Protein AF-A0A1X0NY09-F1 (afdb_monomer)

Radius of gyration: 40.44 Å; Cα contacts (8 Å, |Δi|>4): 211; chains: 1; bounding box: 91×98×127 Å

Foldseek 3Di:
DVVVVVVVVVVVVVVVVVVVVVVVVPCPDALVNQLVVLLVVLVVLLVLLVVLLVLLVVLVVVLVVLVVLLVVLLVQLVVLLVLLLVLLVVLVVVVVCVVVVNDDVVCVPDCNLVVSLVSLVVSLVSNVVSLVSLLVSLVVLLVSLVSLVVSLVSLVVSLVVNVVSLVSSVVSLVVVVVVVDDCPVSVVVSVVSVVSSVVSVVSSVVSNVSSVVSNVSSVVSVVSSVSSVVSSVSSVVSSVVSCVSSVVPPPPPPPPPPDPPDDDDDDDDDDDDDDDDDDDDDDDDDDDDDDDDDDDDDDDDDDDDDDDDDDDDDDDDDDDDDDDDDDDDDDDDDDDDDDDDDPDPDDPPVVVVVVVVVPPDDDDDDDDPPPVVVVVVVVCVVVVVVVVD

Sequence (389 aa):
MFVQLRRVVYLLVLLHCCTSVAYAQSVEESAKDVVLRKEKRLRYIESHINATRNSTFINLFKLRDERKLFSNNTELAKSAAEEADNMCQQIETVIKKKRTGTLNESDLAGNLTAGLLKNATDAVQKVKDAVGKLRRSASTLRELGNSCYEAYDNLSSLIWAHKPALRDYVFAIDDAKEQKVNMTKQWMVAEKSHRKQEKAETLKERAIHAGKQCFQFEREANSQAVSAENKMRKLESLINQFKALFQISSPTTANVPTDDSKGVRGNQTPEKVTKEPVVINAPEATKEPEMTESPEVTEEPKEPEKPEGTKKPEGPEVTTEEPKTTEEPRKARNVRETVTTPSGTVHSKDVLRTIAARLSDSSSSPALVHSPLLLLLVSMCVLGCTAVF

Mean predicted aligned error: 16.49 Å

Structure (mmCIF, N/CA/C/O backbone):
data_AF-A0A1X0NY09-F1
#
_entry.id   AF-A0A1X0NY09-F1
#
loop_
_atom_site.group_PDB
_atom_site.id
_atom_site.type_symbol
_atom_site.label_atom_id
_atom_site.label_alt_id
_atom_site.label_comp_id
_atom_site.label_asym_id
_atom_site.label_entity_id
_atom_site.label_seq_id
_atom_site.pdbx_PDB_ins_code
_atom_site.Cartn_x
_atom_site.Cartn_y
_atom_site.Cartn_z
_atom_site.occupancy
_atom_site.B_iso_or_equiv
_atom_site.auth_seq_id
_atom_site.auth_comp_id
_atom_site.auth_asym_id
_atom_site.auth_atom_id
_atom_site.pdbx_PDB_model_num
ATOM 1 N N . MET A 1 1 ? -5.294 17.274 -77.501 1.00 59.91 1 MET A N 1
ATOM 2 C CA . MET A 1 1 ? -4.344 17.740 -76.460 1.00 59.91 1 MET A CA 1
ATOM 3 C C . MET A 1 1 ? -4.491 17.034 -75.106 1.00 59.91 1 MET A C 1
ATOM 5 O O . MET A 1 1 ? -3.470 16.718 -74.511 1.00 59.91 1 MET A O 1
ATOM 9 N N . PHE A 1 2 ? -5.696 16.705 -74.618 1.00 55.72 2 PHE A N 1
ATOM 10 C CA . PHE A 1 2 ? -5.867 16.082 -73.286 1.00 55.72 2 PHE A CA 1
ATOM 11 C C . PHE A 1 2 ? -5.173 14.717 -73.087 1.00 55.72 2 PHE A C 1
ATOM 13 O O . PHE A 1 2 ? -4.702 14.430 -71.990 1.00 55.72 2 PHE A O 1
ATOM 20 N N . VAL A 1 3 ? -5.046 13.887 -74.131 1.00 69.06 3 VAL A N 1
ATOM 21 C CA . VAL A 1 3 ? -4.343 12.587 -74.043 1.00 69.06 3 VAL A CA 1
ATOM 22 C C . VAL A 1 3 ? -2.824 12.760 -73.895 1.00 69.06 3 VAL A C 1
ATOM 24 O O . VAL A 1 3 ? -2.186 11.989 -73.182 1.00 69.06 3 VAL A O 1
ATOM 27 N N . GLN A 1 4 ? -2.244 13.798 -74.507 1.00 76.12 4 GLN A N 1
ATOM 28 C CA . GLN A 1 4 ? -0.822 14.124 -74.351 1.00 76.12 4 GLN A CA 1
ATOM 29 C C . GLN A 1 4 ? -0.531 14.658 -72.946 1.00 76.12 4 GLN A C 1
ATOM 31 O O . GLN A 1 4 ? 0.436 14.223 -72.329 1.00 76.12 4 GLN A O 1
ATOM 36 N N . LEU A 1 5 ? -1.412 15.506 -72.399 1.00 81.56 5 LEU A N 1
ATOM 37 C CA . LEU A 1 5 ? -1.255 16.019 -71.036 1.00 81.56 5 LEU A CA 1
ATOM 38 C C . LEU A 1 5 ? -1.261 14.890 -69.995 1.00 81.56 5 LEU A C 1
ATOM 40 O O . LEU A 1 5 ? -0.415 14.868 -69.108 1.00 81.56 5 LEU A O 1
ATOM 44 N N . ARG A 1 6 ? -2.160 13.903 -70.137 1.00 83.06 6 ARG A N 1
ATOM 45 C CA . ARG A 1 6 ? -2.217 12.749 -69.223 1.00 83.06 6 ARG A CA 1
ATOM 46 C C . ARG A 1 6 ? -0.919 11.937 -69.232 1.00 83.06 6 ARG A C 1
ATOM 48 O O . ARG A 1 6 ? -0.429 11.583 -68.168 1.00 83.06 6 ARG A O 1
ATOM 55 N N . ARG A 1 7 ? -0.326 11.685 -70.405 1.00 83.38 7 ARG A N 1
ATOM 56 C CA . ARG A 1 7 ? 0.945 10.940 -70.515 1.00 83.38 7 ARG A CA 1
ATOM 57 C C . ARG A 1 7 ? 2.114 11.671 -69.853 1.00 83.38 7 ARG A C 1
ATOM 59 O O . ARG A 1 7 ? 2.910 11.033 -69.176 1.00 83.38 7 ARG A O 1
ATOM 66 N N . VAL A 1 8 ? 2.186 12.994 -70.003 1.00 88.19 8 VAL A N 1
ATOM 67 C CA . VAL A 1 8 ? 3.224 13.810 -69.353 1.00 88.19 8 VAL A CA 1
ATOM 68 C C . VAL A 1 8 ? 3.066 13.787 -67.832 1.00 88.19 8 VAL A C 1
ATOM 70 O O . VAL A 1 8 ? 4.054 13.623 -67.126 1.00 88.19 8 VAL A O 1
ATOM 73 N N . VAL A 1 9 ? 1.833 13.858 -67.318 1.00 88.25 9 VAL A N 1
ATOM 74 C CA . VAL A 1 9 ? 1.574 13.765 -65.871 1.00 88.25 9 VAL A CA 1
ATOM 75 C C . VAL A 1 9 ? 2.015 12.410 -65.308 1.00 88.25 9 VAL A C 1
ATOM 77 O O . VAL A 1 9 ? 2.687 12.382 -64.283 1.00 88.25 9 VAL A O 1
ATOM 80 N N . TYR A 1 10 ? 1.725 11.294 -65.988 1.00 87.38 10 TYR A N 1
ATOM 81 C CA . TYR A 1 10 ? 2.193 9.976 -65.535 1.00 87.38 10 TYR A CA 1
ATOM 82 C C . TYR A 1 10 ? 3.719 9.860 -65.526 1.00 87.38 10 TYR A C 1
ATOM 84 O O . TYR A 1 10 ? 4.277 9.321 -64.575 1.00 87.38 10 TYR A O 1
ATOM 92 N N . LEU A 1 11 ? 4.401 10.401 -66.539 1.00 89.12 11 LEU A N 1
ATOM 93 C CA . LEU A 1 11 ? 5.864 10.410 -66.582 1.00 89.12 11 LEU A CA 1
ATOM 94 C C . LEU A 1 11 ? 6.470 11.268 -65.470 1.00 89.12 11 LEU A C 1
ATOM 96 O O . LEU A 1 11 ? 7.468 10.866 -64.885 1.00 89.12 11 LEU A O 1
ATOM 100 N N . LEU A 1 12 ? 5.860 12.408 -65.137 1.00 89.56 12 LEU A N 1
ATOM 101 C CA . LEU A 1 12 ? 6.314 13.251 -64.029 1.00 89.56 12 LEU A CA 1
ATOM 102 C C . LEU A 1 12 ? 6.114 12.572 -62.670 1.00 89.56 12 LEU A C 1
ATOM 104 O O . LEU A 1 12 ? 7.002 12.647 -61.826 1.00 89.56 12 LEU A O 1
ATOM 108 N N . VAL A 1 13 ? 4.994 11.873 -62.468 1.00 91.38 13 VAL A N 1
ATOM 109 C CA . VAL A 1 13 ? 4.755 11.091 -61.242 1.00 91.38 13 VAL A CA 1
ATOM 110 C C . VAL A 1 13 ? 5.748 9.932 -61.135 1.00 91.38 13 VAL A C 1
ATOM 112 O O . VAL A 1 13 ? 6.317 9.719 -60.066 1.00 91.38 13 VAL A O 1
ATOM 115 N N . LEU A 1 14 ? 6.013 9.225 -62.238 1.00 90.19 14 LEU A N 1
ATOM 116 C CA . LEU A 1 14 ? 6.990 8.137 -62.270 1.00 90.19 14 LEU A CA 1
ATOM 117 C C . LEU A 1 14 ? 8.407 8.655 -61.989 1.00 90.19 14 LEU A C 1
ATOM 119 O O . LEU A 1 14 ? 9.098 8.104 -61.140 1.00 90.19 14 LEU A O 1
ATOM 123 N N . LEU A 1 15 ? 8.811 9.752 -62.640 1.00 90.50 15 LEU A N 1
ATOM 124 C CA . LEU A 1 15 ? 10.104 10.397 -62.416 1.00 90.50 15 LEU A CA 1
ATOM 125 C C . LEU A 1 15 ? 10.237 10.846 -60.958 1.00 90.50 15 LEU A C 1
ATOM 127 O O . LEU A 1 15 ? 11.270 10.603 -60.344 1.00 90.50 15 LEU A O 1
ATOM 131 N N . HIS A 1 16 ? 9.185 11.435 -60.382 1.00 86.44 16 HIS A N 1
ATOM 132 C CA . HIS A 1 16 ? 9.178 11.831 -58.979 1.00 86.44 16 HIS A CA 1
ATOM 133 C C . HIS A 1 16 ? 9.371 10.616 -58.061 1.00 86.44 16 HIS A C 1
ATOM 135 O O . HIS A 1 16 ? 10.299 10.625 -57.257 1.00 86.44 16 HIS A O 1
ATOM 141 N N . CYS A 1 17 ? 8.616 9.528 -58.256 1.00 84.75 17 CYS A N 1
ATOM 142 C CA . CYS A 1 17 ? 8.812 8.275 -57.518 1.00 84.75 17 CYS A CA 1
ATOM 143 C C . CYS A 1 17 ? 10.234 7.711 -57.671 1.00 84.75 17 CYS A C 1
ATOM 145 O O . CYS A 1 17 ? 10.851 7.355 -56.669 1.00 84.75 17 CYS A O 1
ATOM 147 N N . CYS A 1 18 ? 10.787 7.671 -58.887 1.00 83.94 18 CYS A N 1
ATOM 148 C CA . CYS A 1 18 ? 12.151 7.196 -59.130 1.00 83.94 18 CYS A CA 1
ATOM 149 C C . CYS A 1 18 ? 13.192 8.073 -58.424 1.00 83.94 18 CYS A C 1
ATOM 151 O O . CYS A 1 18 ? 14.108 7.546 -57.797 1.00 83.94 18 CYS A O 1
ATOM 153 N N . THR A 1 19 ? 13.033 9.400 -58.463 1.00 80.00 19 THR A N 1
ATOM 154 C CA . THR A 1 19 ? 13.926 10.316 -57.740 1.00 80.00 19 THR A CA 1
ATOM 155 C C . THR A 1 19 ? 13.790 10.171 -56.227 1.00 80.00 19 THR A C 1
ATOM 157 O O . THR A 1 19 ? 14.802 10.206 -55.539 1.00 80.00 19 THR A O 1
ATOM 160 N N . SER A 1 20 ? 12.586 9.928 -55.696 1.00 78.56 20 SER A N 1
ATOM 161 C CA . SER A 1 20 ? 12.378 9.681 -54.265 1.00 78.56 20 SER A CA 1
ATOM 162 C C . SER A 1 20 ? 13.020 8.373 -53.800 1.00 78.56 20 SER A C 1
ATOM 164 O O . SER A 1 20 ? 13.638 8.356 -52.740 1.00 78.56 20 SER A O 1
ATOM 166 N N . VAL A 1 21 ? 12.926 7.296 -54.589 1.00 78.31 21 VAL A N 1
ATOM 167 C CA . VAL A 1 21 ? 13.569 6.006 -54.275 1.00 78.31 21 VAL A CA 1
ATOM 168 C C . VAL A 1 21 ? 15.092 6.120 -54.364 1.00 78.31 21 VAL A C 1
ATOM 170 O O . VAL A 1 21 ? 15.784 5.705 -53.437 1.00 78.31 21 VAL A O 1
ATOM 173 N N . ALA A 1 22 ? 15.621 6.749 -55.418 1.00 75.00 22 ALA A N 1
ATOM 174 C CA . ALA A 1 22 ? 17.060 6.967 -55.567 1.00 75.00 22 ALA A CA 1
ATOM 175 C C . ALA A 1 22 ? 17.627 7.866 -54.453 1.00 75.00 22 ALA A C 1
ATOM 177 O O . ALA A 1 22 ? 18.694 7.587 -53.910 1.00 75.00 22 ALA A O 1
ATOM 178 N N . TYR A 1 23 ? 16.890 8.909 -54.056 1.00 73.75 23 TYR A N 1
ATOM 179 C CA . TYR A 1 23 ? 17.280 9.780 -52.949 1.00 73.75 23 TYR A CA 1
ATOM 180 C C . TYR A 1 23 ? 17.262 9.033 -51.609 1.00 73.75 23 TYR A C 1
ATOM 182 O O . TYR A 1 23 ? 18.212 9.152 -50.836 1.00 73.75 23 TYR A O 1
ATOM 190 N N . ALA A 1 24 ? 16.248 8.193 -51.366 1.00 69.62 24 ALA A N 1
ATOM 191 C CA . ALA A 1 24 ? 16.159 7.364 -50.164 1.00 69.62 24 ALA A CA 1
ATOM 192 C C . ALA A 1 24 ? 17.291 6.325 -50.066 1.00 69.62 24 ALA A C 1
ATOM 194 O O . ALA A 1 24 ? 17.718 5.996 -48.964 1.00 69.62 24 ALA A O 1
ATOM 195 N N . GLN A 1 25 ? 17.804 5.843 -51.201 1.00 68.50 25 GLN A N 1
ATOM 196 C CA . GLN A 1 25 ? 18.912 4.887 -51.252 1.00 68.50 25 GLN A CA 1
ATOM 197 C C . GLN A 1 25 ? 20.295 5.550 -51.102 1.00 68.50 25 GLN A C 1
ATOM 199 O O . GLN A 1 25 ? 21.254 4.884 -50.727 1.00 68.50 25 GLN A O 1
ATOM 204 N N . SER A 1 26 ? 20.401 6.857 -51.367 1.00 62.91 26 SER A N 1
ATOM 205 C CA . SER A 1 26 ? 21.668 7.608 -51.320 1.00 62.91 26 SER A CA 1
ATOM 206 C C . SER A 1 26 ? 22.070 8.115 -49.931 1.00 62.91 26 SER A C 1
ATOM 208 O O . SER A 1 26 ? 23.213 8.527 -49.738 1.00 62.91 26 SER A O 1
ATOM 210 N N . VAL A 1 27 ? 21.159 8.079 -48.954 1.00 76.81 27 VAL A N 1
ATOM 211 C CA . VAL A 1 27 ? 21.470 8.440 -47.566 1.00 76.81 27 VAL A CA 1
ATOM 212 C C . VAL A 1 27 ? 21.799 7.159 -46.811 1.00 76.81 27 VAL A C 1
ATOM 214 O O . VAL A 1 27 ? 21.000 6.657 -46.021 1.00 76.81 27 VAL A O 1
ATOM 217 N N . GLU A 1 28 ? 22.970 6.595 -47.101 1.00 82.94 28 GLU A N 1
ATOM 218 C CA . GLU A 1 28 ? 23.531 5.526 -46.282 1.00 82.94 28 GLU A CA 1
ATOM 219 C C . GLU A 1 28 ? 23.819 6.121 -44.900 1.00 82.94 28 GLU A C 1
ATOM 221 O O . GLU A 1 28 ? 24.727 6.934 -44.712 1.00 82.94 28 GLU A O 1
ATOM 226 N N . GLU A 1 29 ? 22.945 5.816 -43.943 1.00 89.69 29 GLU A N 1
ATOM 227 C CA . GLU A 1 29 ? 23.088 6.306 -42.582 1.00 89.69 29 GLU A CA 1
ATOM 228 C C . GLU A 1 29 ? 24.382 5.739 -41.998 1.00 89.69 29 GLU A C 1
ATOM 230 O O . GLU A 1 29 ? 24.575 4.522 -41.959 1.00 89.69 29 GLU A O 1
ATOM 235 N N . SER A 1 30 ? 25.283 6.613 -41.543 1.00 92.88 30 SER A N 1
ATOM 236 C CA . SER A 1 30 ? 26.546 6.145 -40.982 1.00 92.88 30 SER A CA 1
ATOM 237 C C . SER A 1 30 ? 26.275 5.273 -39.751 1.00 92.88 30 SER A C 1
ATOM 239 O O . SER A 1 30 ? 25.358 5.549 -38.971 1.00 92.88 30 SER A O 1
ATOM 241 N N . ALA A 1 31 ? 27.094 4.245 -39.505 1.00 92.94 31 ALA A N 1
ATOM 242 C CA . ALA A 1 31 ? 26.929 3.398 -38.316 1.00 92.94 31 ALA A CA 1
ATOM 243 C C . ALA A 1 31 ? 26.921 4.217 -37.010 1.00 92.94 31 ALA A C 1
ATOM 245 O O . ALA A 1 31 ? 26.235 3.881 -36.044 1.00 92.94 31 ALA A O 1
ATOM 246 N N . LYS A 1 32 ? 27.625 5.355 -36.999 1.00 94.50 32 LYS A N 1
ATOM 247 C CA . LYS A 1 32 ? 27.612 6.309 -35.890 1.00 94.50 32 LYS A CA 1
ATOM 248 C C . LYS A 1 32 ? 26.236 6.949 -35.682 1.00 94.50 32 LYS A C 1
ATOM 250 O O . LYS A 1 32 ? 25.807 7.074 -34.535 1.00 94.50 32 LYS A O 1
ATOM 255 N N . ASP A 1 33 ? 25.544 7.328 -36.751 1.00 94.00 33 ASP A N 1
ATOM 256 C CA . ASP A 1 33 ? 24.206 7.924 -36.676 1.00 94.00 33 ASP A CA 1
ATOM 257 C C . ASP A 1 33 ? 23.171 6.906 -36.182 1.00 94.00 33 ASP A C 1
ATOM 259 O O . ASP A 1 33 ? 22.366 7.221 -35.297 1.00 94.00 33 ASP A O 1
ATOM 263 N N . VAL A 1 34 ? 23.272 5.651 -36.639 1.00 95.38 34 VAL A N 1
ATOM 264 C CA . VAL A 1 34 ? 22.440 4.542 -36.142 1.00 95.38 34 VAL A CA 1
ATOM 265 C C . VAL A 1 34 ? 22.630 4.356 -34.633 1.00 95.38 34 VAL A C 1
ATOM 267 O O . VAL A 1 34 ? 21.646 4.313 -33.884 1.00 95.38 34 VAL A O 1
ATOM 270 N N . VAL A 1 35 ? 23.881 4.304 -34.161 1.00 96.12 35 VAL A N 1
ATOM 271 C CA . VAL A 1 35 ? 24.204 4.177 -32.730 1.00 96.12 35 VAL A CA 1
ATOM 272 C C . VAL A 1 35 ? 23.634 5.348 -31.927 1.00 96.12 35 VAL A C 1
ATOM 274 O O . VAL A 1 35 ? 22.968 5.119 -30.917 1.00 96.12 35 VAL A O 1
ATOM 277 N N . LEU A 1 36 ? 23.804 6.592 -32.391 1.00 96.38 36 LEU A N 1
ATOM 278 C CA . LEU A 1 36 ? 23.270 7.787 -31.720 1.00 96.38 36 LEU A CA 1
ATOM 279 C C . LEU A 1 36 ? 21.737 7.779 -31.643 1.00 96.38 36 LEU A C 1
ATOM 281 O O . LEU A 1 36 ? 21.151 8.136 -30.615 1.00 96.38 36 LEU A O 1
ATOM 285 N N . ARG A 1 37 ? 21.063 7.336 -32.707 1.00 96.81 37 ARG A N 1
ATOM 286 C CA . ARG A 1 37 ? 19.601 7.201 -32.739 1.00 96.81 37 ARG A CA 1
ATOM 287 C C . ARG A 1 37 ? 19.112 6.184 -31.708 1.00 96.81 37 ARG A C 1
ATOM 289 O O . ARG A 1 37 ? 18.155 6.457 -30.975 1.00 96.81 37 ARG A O 1
ATOM 296 N N . LYS A 1 38 ? 19.770 5.023 -31.622 1.00 97.81 38 LYS A N 1
ATOM 297 C CA . LYS A 1 38 ? 19.456 3.982 -30.629 1.00 97.81 38 LYS A CA 1
ATOM 298 C C . LYS A 1 38 ? 19.767 4.453 -29.205 1.00 97.81 38 LYS A C 1
ATOM 300 O O . LYS A 1 38 ? 18.941 4.250 -28.315 1.00 97.81 38 LYS A O 1
ATOM 305 N N . GLU A 1 39 ? 20.871 5.172 -29.005 1.00 97.62 39 GLU A N 1
ATOM 306 C CA . GLU A 1 39 ? 21.232 5.781 -27.721 1.00 97.62 39 GLU A CA 1
ATOM 307 C C . GLU A 1 39 ? 20.148 6.750 -27.231 1.00 97.62 39 GLU A C 1
ATOM 309 O O . GLU A 1 39 ? 19.734 6.700 -26.072 1.00 97.62 39 GLU A O 1
ATOM 314 N N . LYS A 1 40 ? 19.633 7.611 -28.119 1.00 98.06 40 LYS A N 1
ATOM 315 C CA . LYS A 1 40 ? 18.562 8.562 -27.789 1.00 98.06 40 LYS A CA 1
ATOM 316 C C . LYS A 1 40 ? 17.291 7.847 -27.327 1.00 98.06 40 LYS A C 1
ATOM 318 O O . LYS A 1 40 ? 16.684 8.259 -26.338 1.00 98.06 40 LYS A O 1
ATOM 323 N N . ARG A 1 41 ? 16.906 6.759 -28.005 1.00 98.00 41 ARG A N 1
ATOM 324 C CA . ARG A 1 41 ? 15.762 5.921 -27.605 1.00 98.00 41 ARG A CA 1
ATOM 325 C C . ARG A 1 41 ? 15.990 5.274 -26.237 1.00 98.00 41 ARG A C 1
ATOM 327 O O . ARG A 1 41 ? 15.082 5.288 -25.410 1.00 98.00 41 ARG A O 1
ATOM 334 N N . LEU A 1 42 ? 17.189 4.748 -25.986 1.00 98.19 42 LEU A N 1
ATOM 335 C CA . LEU A 1 42 ? 17.553 4.158 -24.698 1.00 98.19 42 LEU A CA 1
ATOM 336 C C . LEU A 1 42 ? 17.473 5.196 -23.569 1.00 98.19 42 LEU A C 1
ATOM 338 O O . LEU A 1 42 ? 16.781 4.974 -22.579 1.00 98.19 42 LEU A O 1
ATOM 342 N N . ARG A 1 43 ? 18.089 6.372 -23.755 1.00 98.25 43 ARG A N 1
ATOM 343 C CA . ARG A 1 43 ? 18.057 7.484 -22.787 1.00 98.25 43 ARG A CA 1
ATOM 344 C C . ARG A 1 43 ? 16.636 7.961 -22.479 1.00 98.25 43 ARG A C 1
ATOM 346 O O . ARG A 1 43 ? 16.354 8.306 -21.334 1.00 98.25 43 ARG A O 1
ATOM 353 N N . TYR A 1 44 ? 15.746 7.962 -23.472 1.00 98.25 44 TYR A N 1
ATOM 354 C CA . TYR A 1 44 ? 14.332 8.282 -23.270 1.00 98.25 44 TYR A CA 1
ATOM 355 C C . TYR A 1 44 ? 13.642 7.278 -22.335 1.00 98.25 44 TYR A C 1
ATOM 357 O O . TYR A 1 44 ? 12.950 7.679 -21.408 1.00 98.25 44 TYR A O 1
ATOM 365 N N . ILE A 1 45 ? 13.862 5.973 -22.517 1.00 98.19 45 ILE A N 1
ATOM 366 C CA . ILE A 1 45 ? 13.294 4.953 -21.618 1.00 98.19 45 ILE A CA 1
ATOM 367 C C . ILE A 1 45 ? 13.912 5.071 -20.216 1.00 98.19 45 ILE A C 1
ATOM 369 O O . ILE A 1 45 ? 13.210 4.984 -19.210 1.00 98.19 45 ILE A O 1
ATOM 373 N N . GLU A 1 46 ? 15.222 5.316 -20.131 1.00 98.31 46 GLU A N 1
ATOM 374 C CA . GLU A 1 46 ? 15.912 5.489 -18.853 1.00 98.31 46 GLU A CA 1
ATOM 375 C C . GLU A 1 46 ? 15.412 6.691 -18.045 1.00 98.31 46 GLU A C 1
ATOM 377 O O . GLU A 1 46 ? 15.386 6.617 -16.815 1.00 98.31 46 GLU A O 1
ATOM 382 N N . SER A 1 47 ? 15.041 7.801 -18.694 1.00 98.31 47 SER A N 1
ATOM 383 C CA . SER A 1 47 ? 14.516 8.969 -17.978 1.00 98.31 47 SER A CA 1
ATOM 384 C C . SER A 1 47 ? 13.197 8.634 -17.281 1.00 98.31 47 SER A C 1
ATOM 386 O O . SER A 1 47 ? 13.046 8.940 -16.096 1.00 98.31 47 SER A O 1
ATOM 388 N N . HIS A 1 48 ? 12.307 7.904 -17.961 1.00 98.25 48 HIS A N 1
ATOM 389 C CA . HIS A 1 48 ? 11.065 7.392 -17.380 1.00 98.25 48 HIS A CA 1
ATOM 390 C C . HIS A 1 48 ? 11.329 6.402 -16.249 1.00 98.25 48 HIS A C 1
ATOM 392 O O . HIS A 1 48 ? 10.749 6.545 -15.177 1.00 98.25 48 HIS A O 1
ATOM 398 N N . ILE A 1 49 ? 12.275 5.469 -16.422 1.00 98.25 49 ILE A N 1
ATOM 399 C CA . ILE A 1 49 ? 12.685 4.559 -15.339 1.00 98.25 49 ILE A CA 1
ATOM 400 C C . ILE A 1 49 ? 13.126 5.354 -14.108 1.00 98.25 49 ILE A C 1
ATOM 402 O O . ILE A 1 49 ? 12.704 5.041 -12.998 1.00 98.25 49 ILE A O 1
ATOM 406 N N . ASN A 1 50 ? 13.953 6.388 -14.268 1.00 98.25 50 ASN A N 1
ATOM 407 C CA . ASN A 1 50 ? 14.426 7.185 -13.134 1.00 98.25 50 ASN A CA 1
ATOM 408 C C . ASN A 1 50 ? 13.287 7.954 -12.448 1.00 98.25 50 ASN A C 1
ATOM 410 O O . ASN A 1 50 ? 13.227 7.968 -11.218 1.00 98.25 50 ASN A O 1
ATOM 414 N N . ALA A 1 51 ? 12.365 8.536 -13.219 1.00 98.19 51 ALA A N 1
ATOM 415 C CA . ALA A 1 51 ? 11.192 9.217 -12.677 1.00 98.19 51 ALA A CA 1
ATOM 416 C C . ALA A 1 51 ? 10.307 8.253 -11.865 1.00 98.19 51 ALA 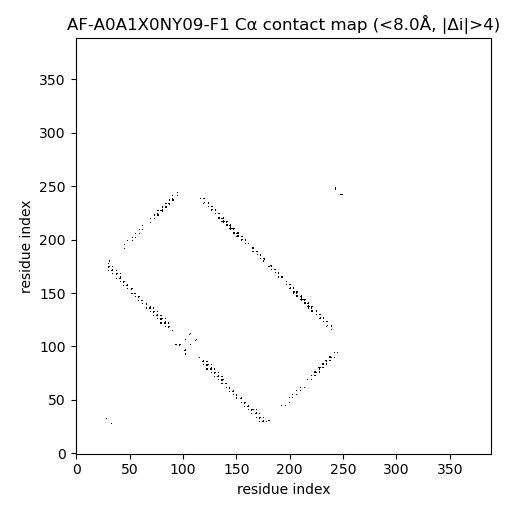A C 1
ATOM 418 O O . ALA A 1 51 ? 10.014 8.512 -10.693 1.00 98.19 51 ALA A O 1
ATOM 419 N N . THR A 1 52 ? 9.967 7.090 -12.433 1.00 98.25 52 THR A N 1
ATOM 420 C CA . THR A 1 52 ? 9.177 6.063 -11.741 1.00 98.25 52 THR A CA 1
ATOM 421 C C . THR A 1 52 ? 9.903 5.554 -10.496 1.00 98.25 52 THR A C 1
ATOM 423 O O . THR A 1 52 ? 9.288 5.433 -9.435 1.00 98.25 52 THR A O 1
ATOM 426 N N . ARG A 1 53 ? 11.222 5.336 -10.557 1.00 98.19 53 ARG A N 1
ATOM 427 C CA . ARG A 1 53 ? 12.018 4.922 -9.390 1.00 98.19 53 ARG A CA 1
ATOM 428 C C . ARG A 1 53 ? 11.955 5.928 -8.248 1.00 98.19 53 ARG A C 1
ATOM 430 O O . ARG A 1 53 ? 11.751 5.515 -7.110 1.00 98.19 53 ARG A O 1
ATOM 437 N N . ASN A 1 54 ? 12.101 7.220 -8.534 1.00 97.94 54 ASN A N 1
ATOM 438 C CA . ASN A 1 54 ? 12.028 8.262 -7.509 1.00 97.94 54 ASN A CA 1
ATOM 439 C C . ASN A 1 54 ? 10.653 8.278 -6.832 1.00 97.94 54 ASN A C 1
ATOM 441 O O . ASN A 1 54 ? 10.579 8.254 -5.604 1.00 97.94 54 ASN A O 1
ATOM 445 N N . SER A 1 55 ? 9.569 8.213 -7.614 1.00 97.75 55 SER A N 1
ATOM 446 C CA . SER A 1 55 ? 8.210 8.109 -7.057 1.00 97.75 55 SER A CA 1
ATOM 447 C C . SER A 1 55 ? 8.029 6.853 -6.189 1.00 97.75 55 SER A C 1
ATOM 449 O O . SER A 1 55 ? 7.454 6.912 -5.102 1.00 97.75 55 SER A O 1
ATOM 451 N N . THR A 1 56 ? 8.622 5.728 -6.604 1.00 98.31 56 THR A N 1
ATOM 452 C CA . THR A 1 56 ? 8.568 4.462 -5.864 1.00 98.31 56 THR A CA 1
ATOM 453 C C . THR A 1 56 ? 9.297 4.570 -4.525 1.00 98.31 56 THR A C 1
ATOM 455 O O . THR A 1 56 ? 8.781 4.113 -3.508 1.00 98.31 56 THR A O 1
ATOM 458 N N . PHE A 1 57 ? 10.472 5.206 -4.484 1.00 98.25 57 PHE A N 1
ATOM 459 C CA . PHE A 1 57 ? 11.196 5.436 -3.230 1.00 98.25 57 PHE A CA 1
ATOM 460 C C . PHE A 1 57 ? 10.397 6.290 -2.244 1.00 98.25 57 PHE A C 1
ATOM 462 O O . PHE A 1 57 ? 10.366 5.963 -1.058 1.00 98.25 57 PHE A O 1
ATOM 469 N N . ILE A 1 58 ? 9.714 7.330 -2.729 1.00 98.12 58 ILE A N 1
ATOM 470 C CA . ILE A 1 58 ? 8.835 8.165 -1.899 1.00 98.12 58 ILE A CA 1
ATOM 471 C C . ILE A 1 58 ? 7.721 7.311 -1.280 1.00 98.12 58 ILE A C 1
ATOM 473 O O . ILE A 1 58 ? 7.490 7.389 -0.075 1.00 98.12 58 ILE A O 1
ATOM 477 N N . ASN A 1 59 ? 7.073 6.448 -2.068 1.00 97.81 59 ASN A N 1
ATOM 478 C CA . ASN A 1 59 ? 6.014 5.563 -1.573 1.00 97.81 59 ASN A CA 1
ATOM 479 C C . ASN A 1 59 ? 6.531 4.559 -0.531 1.00 97.81 59 ASN A C 1
ATOM 481 O O . ASN A 1 59 ? 5.897 4.360 0.505 1.00 97.81 59 ASN A O 1
ATOM 485 N N . LEU A 1 60 ? 7.710 3.970 -0.760 1.00 98.06 60 LEU A N 1
ATOM 486 C CA . LEU A 1 60 ? 8.341 3.051 0.193 1.00 98.06 60 LEU A CA 1
ATOM 487 C C . LEU A 1 60 ? 8.722 3.743 1.509 1.00 98.06 60 LEU A C 1
ATOM 489 O O . LEU A 1 60 ? 8.596 3.142 2.576 1.00 98.06 60 LEU A O 1
ATOM 493 N N . PHE A 1 61 ? 9.177 4.996 1.447 1.00 98.00 61 PHE A N 1
ATOM 494 C CA . PHE A 1 61 ? 9.473 5.782 2.642 1.00 98.00 61 PHE A CA 1
ATOM 495 C C . PHE A 1 61 ? 8.194 6.091 3.429 1.00 98.00 61 PHE A C 1
ATOM 497 O O . PHE A 1 61 ? 8.127 5.781 4.616 1.00 98.00 61 PHE A O 1
ATOM 504 N N . LYS A 1 62 ? 7.143 6.577 2.753 1.00 98.06 62 LYS A N 1
ATOM 505 C CA . LYS A 1 62 ? 5.826 6.823 3.367 1.00 98.06 62 LYS A CA 1
ATOM 506 C C . LYS A 1 62 ? 5.263 5.574 4.047 1.00 98.06 62 LYS A C 1
ATOM 508 O O . LYS A 1 62 ? 4.781 5.654 5.172 1.00 98.06 62 LYS A O 1
ATOM 513 N N . LEU A 1 63 ? 5.388 4.403 3.416 1.00 97.88 63 LEU A N 1
ATOM 514 C CA . LEU A 1 63 ? 4.966 3.133 4.013 1.00 97.88 63 LEU A CA 1
ATOM 515 C C . LEU A 1 63 ? 5.688 2.834 5.335 1.00 97.88 63 LEU A C 1
AT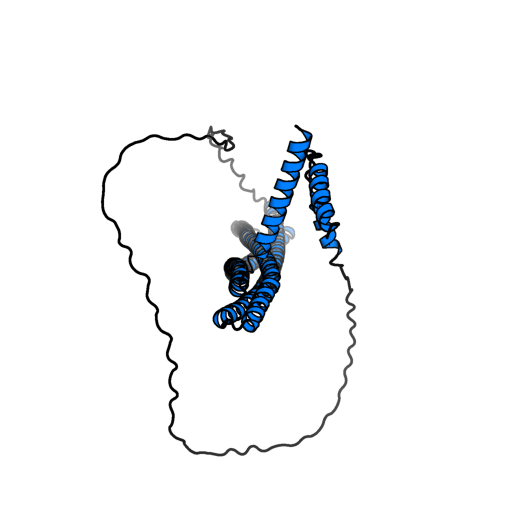OM 517 O O . LEU A 1 63 ? 5.086 2.296 6.264 1.00 97.88 63 LEU A O 1
ATOM 521 N N . ARG A 1 64 ? 6.980 3.159 5.443 1.00 98.00 64 ARG A N 1
ATOM 522 C CA . ARG A 1 64 ? 7.742 2.926 6.677 1.00 98.00 64 ARG A CA 1
ATOM 523 C C . ARG A 1 64 ? 7.187 3.741 7.845 1.00 98.00 64 ARG A C 1
ATOM 525 O O . ARG A 1 64 ? 7.126 3.216 8.958 1.00 98.00 64 ARG A O 1
ATOM 532 N N . ASP A 1 65 ? 6.797 4.983 7.593 1.00 97.81 65 ASP A N 1
ATOM 533 C CA . ASP A 1 65 ? 6.235 5.865 8.615 1.00 97.81 65 ASP A CA 1
ATOM 534 C C . ASP A 1 65 ? 4.802 5.458 8.969 1.00 97.81 65 ASP A C 1
ATOM 536 O O . ASP A 1 65 ? 4.484 5.283 10.149 1.00 97.81 65 ASP A O 1
ATOM 540 N N . GLU A 1 66 ? 3.976 5.163 7.963 1.00 97.75 66 GLU A N 1
ATOM 541 C CA . GLU A 1 66 ? 2.608 4.677 8.170 1.00 97.75 66 GLU A CA 1
ATOM 542 C C . GLU A 1 66 ? 2.562 3.341 8.912 1.00 97.75 66 GLU A C 1
ATOM 544 O O . GLU A 1 66 ? 1.683 3.130 9.744 1.00 97.75 66 GLU A O 1
ATOM 549 N N . ARG A 1 67 ? 3.542 2.450 8.712 1.00 97.88 67 ARG A N 1
ATOM 550 C CA . ARG A 1 67 ? 3.651 1.210 9.498 1.00 97.88 67 ARG A CA 1
ATOM 551 C C . ARG A 1 67 ? 3.763 1.495 10.999 1.00 97.88 67 ARG A C 1
ATOM 553 O O . ARG A 1 67 ? 3.146 0.790 11.796 1.00 97.88 67 ARG A O 1
ATOM 560 N N . LYS A 1 68 ? 4.553 2.497 11.399 1.00 97.94 68 LYS A N 1
ATOM 561 C CA . LYS A 1 68 ? 4.698 2.863 12.819 1.00 97.94 68 LYS A CA 1
ATOM 562 C C . LYS A 1 68 ? 3.385 3.419 13.365 1.00 97.94 68 LYS A C 1
ATOM 564 O O . LYS A 1 68 ? 2.953 3.017 14.443 1.00 97.94 68 LYS A O 1
ATOM 569 N N . LEU A 1 69 ? 2.732 4.297 12.600 1.00 97.12 69 LEU A N 1
ATOM 570 C CA . LEU A 1 69 ? 1.445 4.878 12.978 1.00 97.12 69 LEU A CA 1
ATOM 571 C C . LEU A 1 69 ? 0.355 3.803 13.112 1.00 97.12 69 LEU A C 1
ATOM 573 O O . LEU A 1 69 ? -0.382 3.792 14.097 1.00 97.12 69 LEU A O 1
ATOM 577 N N . PHE A 1 70 ? 0.300 2.863 12.167 1.00 98.06 70 PHE A N 1
ATOM 578 C CA . PHE A 1 70 ? -0.597 1.711 12.194 1.00 98.06 70 PHE A CA 1
ATOM 579 C C . PHE A 1 70 ? -0.393 0.848 13.444 1.00 98.06 70 PHE A C 1
ATOM 581 O O . PHE A 1 70 ? -1.372 0.514 14.112 1.00 98.06 70 PHE A O 1
ATOM 588 N N . SER A 1 71 ? 0.858 0.531 13.797 1.00 98.25 71 SER A N 1
ATOM 589 C CA . SER A 1 71 ? 1.168 -0.242 15.007 1.00 98.25 71 SER A CA 1
ATOM 590 C C . SER A 1 71 ? 0.634 0.456 16.261 1.00 98.25 71 SER A C 1
ATOM 592 O O . SER A 1 71 ? -0.064 -0.161 17.062 1.00 98.25 71 SER A O 1
ATOM 594 N N . ASN A 1 72 ? 0.885 1.760 16.398 1.00 98.31 72 ASN A N 1
ATOM 595 C CA . ASN A 1 72 ? 0.419 2.542 17.545 1.00 98.31 72 ASN A CA 1
ATOM 596 C C . ASN A 1 72 ? -1.114 2.610 17.615 1.00 98.31 72 ASN A C 1
ATOM 598 O O . ASN A 1 72 ? -1.698 2.430 18.681 1.00 98.31 72 ASN A O 1
ATOM 602 N N . ASN A 1 73 ? -1.777 2.844 16.479 1.00 98.44 73 ASN A N 1
ATOM 603 C CA . ASN A 1 73 ? -3.238 2.909 16.413 1.00 98.44 73 ASN A CA 1
ATOM 604 C C . ASN A 1 73 ? -3.893 1.549 16.691 1.00 98.44 73 ASN A C 1
ATOM 606 O O . ASN A 1 73 ? -4.978 1.501 17.267 1.00 98.44 73 ASN A O 1
ATOM 610 N N . THR A 1 74 ? -3.233 0.454 16.312 1.00 98.50 74 THR A N 1
ATOM 611 C CA . THR A 1 74 ? -3.691 -0.908 16.604 1.00 98.50 74 THR A CA 1
ATOM 612 C C . THR A 1 74 ? -3.635 -1.195 18.101 1.00 98.50 74 THR A C 1
ATOM 614 O O . THR A 1 74 ? -4.629 -1.647 18.665 1.00 98.50 74 THR A O 1
ATOM 617 N N . GLU A 1 75 ? -2.522 -0.876 18.764 1.00 98.44 75 GLU A N 1
ATOM 618 C CA . GLU A 1 75 ? -2.394 -1.045 20.218 1.00 98.44 75 GLU A CA 1
ATOM 619 C C . GLU A 1 75 ? -3.363 -0.139 20.991 1.00 98.44 75 GLU A C 1
ATOM 621 O O . GLU A 1 75 ? -4.014 -0.589 21.934 1.00 98.44 75 GLU A O 1
ATOM 626 N N . LEU A 1 76 ? -3.563 1.104 20.535 1.00 98.38 76 LEU A N 1
ATOM 627 C CA . LEU A 1 76 ? -4.570 2.005 21.102 1.00 98.38 76 LEU A CA 1
ATOM 628 C C . LEU A 1 76 ? -5.984 1.408 21.008 1.00 98.38 76 LEU A C 1
ATOM 630 O O . LEU A 1 76 ? -6.739 1.454 21.978 1.00 98.38 76 LEU A O 1
ATOM 634 N N . ALA A 1 77 ? -6.349 0.844 19.852 1.00 98.31 77 ALA A N 1
ATOM 635 C CA . ALA A 1 77 ? -7.657 0.225 19.652 1.00 98.31 77 ALA A CA 1
ATOM 636 C C . ALA A 1 77 ? -7.840 -1.033 20.510 1.00 98.31 77 ALA A C 1
ATOM 638 O O . ALA A 1 77 ? -8.909 -1.202 21.094 1.00 98.31 77 ALA A O 1
ATOM 639 N N . LYS A 1 78 ? -6.810 -1.882 20.636 1.00 98.44 78 LYS A N 1
ATOM 640 C CA . LYS A 1 78 ? -6.838 -3.059 21.521 1.00 98.44 78 LYS A CA 1
ATOM 641 C C . LYS A 1 78 ? -7.025 -2.658 22.982 1.00 98.44 78 LYS A C 1
ATOM 643 O O . LYS A 1 78 ? -7.946 -3.154 23.622 1.00 98.44 78 LYS A O 1
ATOM 648 N N . SER A 1 79 ? -6.221 -1.714 23.472 1.00 98.44 79 SER A N 1
ATOM 649 C CA . SER A 1 79 ? -6.296 -1.231 24.855 1.00 98.44 79 SER A CA 1
ATOM 650 C C . SER A 1 79 ? -7.660 -0.607 25.172 1.00 98.44 79 SER A C 1
ATOM 652 O O . SER A 1 79 ? -8.279 -0.960 26.174 1.00 98.44 79 SER A O 1
ATOM 654 N N . ALA A 1 80 ? -8.195 0.238 24.282 1.00 98.31 80 ALA A N 1
ATOM 655 C CA . ALA A 1 80 ? -9.536 0.802 24.454 1.00 98.31 80 ALA A CA 1
ATOM 656 C C . ALA A 1 80 ? -10.621 -0.291 24.452 1.00 98.31 80 ALA A C 1
ATOM 658 O O . ALA A 1 80 ? -11.574 -0.239 25.229 1.00 98.31 80 ALA A O 1
ATOM 659 N N . ALA A 1 81 ? -10.477 -1.302 23.593 1.00 98.50 81 ALA A N 1
ATOM 660 C CA . ALA A 1 81 ? -11.407 -2.419 23.516 1.00 98.50 81 ALA A CA 1
ATOM 661 C C . ALA A 1 81 ? -11.364 -3.304 24.779 1.00 98.50 81 ALA A C 1
ATOM 663 O O . ALA A 1 81 ? -12.399 -3.802 25.213 1.00 98.50 81 ALA A O 1
ATOM 664 N N . GLU A 1 82 ? -10.193 -3.505 25.383 1.00 98.50 82 GLU A N 1
ATOM 665 C CA . GLU A 1 82 ? -10.035 -4.176 26.682 1.00 98.50 82 GLU A CA 1
ATOM 666 C C . GLU A 1 82 ? -10.638 -3.361 27.829 1.00 98.50 82 GLU A C 1
ATOM 668 O O . GLU A 1 82 ? -11.363 -3.919 28.651 1.00 98.50 82 GLU A O 1
ATOM 673 N N . GLU A 1 83 ? -10.428 -2.041 27.851 1.00 98.31 83 GLU A N 1
ATOM 674 C CA . GLU A 1 83 ? -11.076 -1.143 28.816 1.00 98.31 83 GLU A CA 1
ATOM 675 C C . GLU A 1 83 ? -12.608 -1.245 28.723 1.00 98.31 83 GLU A C 1
ATOM 677 O O . GLU A 1 83 ? -13.286 -1.385 29.742 1.00 98.31 83 GLU A O 1
ATOM 682 N N . ALA A 1 84 ? -13.158 -1.269 27.505 1.00 98.25 84 ALA A N 1
ATOM 683 C CA . ALA A 1 84 ? -14.592 -1.444 27.294 1.00 98.25 84 ALA A CA 1
ATOM 684 C C . ALA A 1 84 ? -15.112 -2.812 27.777 1.00 98.25 84 ALA A C 1
ATOM 686 O O . ALA A 1 84 ? -16.201 -2.883 28.350 1.00 98.25 84 ALA A O 1
ATOM 687 N N . ASP A 1 85 ? -14.347 -3.894 27.592 1.00 98.50 85 ASP A N 1
ATOM 688 C CA . ASP A 1 85 ? -14.723 -5.223 28.096 1.00 98.50 85 ASP A CA 1
ATOM 689 C C . ASP A 1 85 ? -14.696 -5.283 29.629 1.00 98.50 85 ASP A C 1
ATOM 691 O O . ASP A 1 85 ? -15.644 -5.767 30.250 1.00 98.50 85 ASP A O 1
ATOM 695 N N . ASN A 1 86 ? -13.673 -4.696 30.254 1.00 98.25 86 ASN A N 1
ATOM 696 C CA . ASN A 1 86 ? -13.589 -4.576 31.709 1.00 98.25 86 ASN A CA 1
ATOM 697 C C . ASN A 1 86 ? -14.790 -3.800 32.272 1.00 98.25 86 ASN A C 1
ATOM 699 O O . ASN A 1 86 ? -15.402 -4.219 33.258 1.00 98.25 86 ASN A O 1
ATOM 703 N N . MET A 1 87 ? -15.189 -2.707 31.613 1.00 98.25 87 MET A N 1
ATOM 704 C CA . MET A 1 87 ? -16.388 -1.954 31.990 1.00 98.25 87 MET A CA 1
ATOM 705 C C . MET A 1 87 ? -17.677 -2.765 31.805 1.00 98.25 87 MET A C 1
ATOM 707 O O . MET A 1 87 ? -18.571 -2.672 32.650 1.00 98.25 87 MET A O 1
ATOM 711 N N . CYS A 1 88 ? -17.770 -3.611 30.769 1.00 98.12 88 CYS A N 1
ATOM 712 C CA . CYS A 1 88 ? -18.893 -4.542 30.617 1.00 98.12 88 CYS A CA 1
ATOM 713 C C . CYS A 1 88 ? -19.008 -5.464 31.838 1.00 98.12 88 CYS A C 1
ATOM 715 O O . CYS A 1 88 ? -20.090 -5.592 32.409 1.00 98.12 88 CYS A O 1
ATOM 717 N N . GLN A 1 89 ? -17.897 -6.065 32.274 1.00 98.12 89 GLN A N 1
ATOM 718 C CA . GLN A 1 89 ? -17.874 -6.990 33.414 1.00 98.12 89 GLN A CA 1
ATOM 719 C C . GLN A 1 89 ? -18.277 -6.303 34.731 1.00 98.12 89 GLN A C 1
ATOM 721 O O . GLN A 1 89 ? -19.033 -6.871 35.531 1.00 98.12 89 GLN A O 1
ATOM 726 N N . GLN A 1 90 ? -17.828 -5.062 34.949 1.00 96.94 90 GLN A N 1
ATOM 727 C CA . GLN A 1 90 ? -18.216 -4.273 36.121 1.00 96.94 90 GLN A CA 1
ATOM 728 C C . GLN A 1 90 ? -19.722 -3.970 36.126 1.00 96.94 90 GLN A C 1
ATOM 730 O O . GLN A 1 90 ? -20.395 -4.224 37.129 1.00 96.94 90 GLN A O 1
ATOM 735 N N . ILE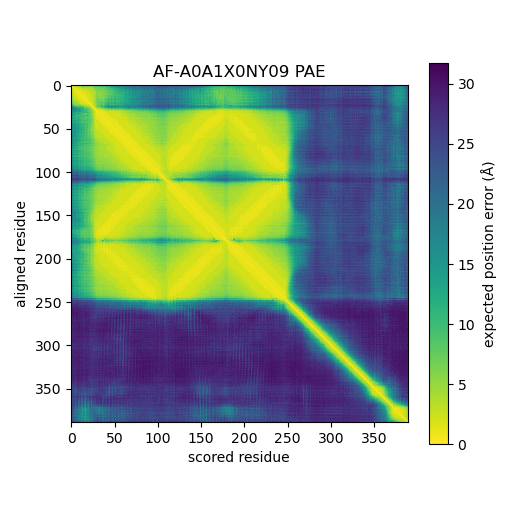 A 1 91 ? -20.278 -3.502 35.001 1.00 97.19 91 ILE A N 1
ATOM 736 C CA . ILE A 1 91 ? -21.717 -3.217 34.879 1.00 97.19 91 ILE A CA 1
ATOM 737 C C . ILE A 1 91 ? -22.550 -4.493 35.051 1.00 97.19 91 ILE A C 1
ATOM 739 O O . ILE A 1 91 ? -23.519 -4.491 35.812 1.00 97.19 91 ILE A O 1
ATOM 743 N N . GLU A 1 92 ? -22.169 -5.597 34.403 1.00 97.81 92 GLU A N 1
ATOM 744 C CA . GLU A 1 92 ? -22.857 -6.887 34.539 1.00 97.81 92 GLU A CA 1
ATOM 745 C C . GLU A 1 92 ? -22.898 -7.357 36.001 1.00 97.81 92 GLU A C 1
ATOM 747 O O . GLU A 1 92 ? -23.928 -7.852 36.465 1.00 97.81 92 GLU A O 1
ATOM 752 N N . THR A 1 93 ? -21.807 -7.169 36.749 1.00 96.75 93 THR A N 1
ATOM 753 C CA . THR A 1 93 ? -21.733 -7.518 38.175 1.00 96.75 93 THR A CA 1
ATOM 754 C C . THR A 1 93 ? -22.718 -6.698 39.007 1.00 96.75 93 THR A C 1
ATOM 756 O O . THR A 1 93 ? -23.442 -7.259 39.833 1.00 96.75 93 THR A O 1
ATOM 759 N N . VAL A 1 94 ? -22.802 -5.385 38.770 1.00 95.94 94 VAL A N 1
ATOM 760 C CA . VAL A 1 94 ? -23.750 -4.511 39.480 1.00 95.94 94 VAL A CA 1
ATOM 761 C C . VAL A 1 94 ? -25.199 -4.854 39.117 1.00 95.94 94 VAL A C 1
ATOM 763 O O . VAL A 1 94 ? -26.042 -4.963 40.010 1.00 95.94 94 VAL A O 1
ATOM 766 N N . ILE A 1 95 ? -25.490 -5.114 37.836 1.00 96.06 95 ILE A N 1
ATOM 767 C CA . ILE A 1 95 ? -26.818 -5.559 37.380 1.00 96.06 95 ILE A CA 1
ATOM 768 C C . ILE A 1 95 ? -27.215 -6.877 38.061 1.00 96.06 95 ILE A C 1
ATOM 770 O O . ILE A 1 95 ? -28.350 -7.006 38.526 1.00 96.06 95 ILE A O 1
ATOM 774 N N . LYS A 1 96 ? -26.297 -7.850 38.154 1.00 96.75 96 LYS A N 1
ATOM 775 C CA . LYS A 1 96 ? -26.543 -9.134 38.833 1.00 96.75 96 LYS A CA 1
ATOM 776 C C . LYS A 1 96 ? -26.871 -8.932 40.311 1.00 96.75 96 LYS A C 1
ATOM 778 O O . LYS A 1 96 ? -27.922 -9.395 40.743 1.00 96.75 96 LYS A O 1
ATOM 783 N N . LYS A 1 97 ? -26.042 -8.182 41.050 1.00 95.69 97 LYS A N 1
ATOM 784 C CA . LYS A 1 97 ? -26.268 -7.888 42.479 1.00 95.69 97 LYS A CA 1
ATOM 785 C C . LYS A 1 97 ? -27.610 -7.197 42.734 1.00 95.69 97 LYS A C 1
ATOM 787 O O . LYS A 1 97 ? -28.311 -7.528 43.689 1.00 95.69 97 LYS A O 1
ATOM 792 N N . LYS A 1 98 ? -27.997 -6.254 41.867 1.00 95.12 98 LYS A N 1
ATOM 793 C CA . LYS A 1 98 ? -29.288 -5.563 41.983 1.00 95.12 98 LYS A CA 1
ATOM 794 C C . LYS A 1 98 ? -30.467 -6.510 41.749 1.00 95.12 98 LYS A C 1
ATOM 796 O O . LYS A 1 98 ? -31.449 -6.427 42.476 1.00 95.12 98 LYS A O 1
ATOM 801 N N . ARG A 1 99 ? -30.368 -7.431 40.782 1.00 95.62 99 ARG A N 1
ATOM 802 C CA . ARG A 1 99 ? -31.407 -8.444 40.508 1.00 95.62 99 ARG A CA 1
ATOM 803 C C . ARG A 1 99 ? -31.562 -9.468 41.629 1.00 95.62 99 ARG A C 1
ATOM 805 O O . ARG A 1 99 ? -32.674 -9.915 41.873 1.00 95.62 99 ARG A O 1
ATOM 812 N N . THR A 1 100 ? -30.475 -9.833 42.302 1.00 97.25 100 THR A N 1
ATOM 813 C CA . THR A 1 100 ? -30.502 -10.779 43.428 1.00 97.25 100 THR A CA 1
ATOM 814 C C . THR A 1 100 ? -30.894 -10.133 44.757 1.00 97.25 100 THR A C 1
ATOM 816 O O . THR A 1 100 ? -30.982 -10.840 45.753 1.00 97.25 100 THR A O 1
ATOM 819 N N . GLY A 1 101 ? -31.095 -8.810 44.808 1.00 95.56 101 GLY A N 1
ATOM 820 C CA . GLY A 1 101 ? -31.386 -8.089 46.052 1.00 95.56 101 GLY A CA 1
ATOM 821 C C . GLY A 1 101 ? -30.213 -8.044 47.041 1.00 95.56 101 GLY A C 1
ATOM 822 O O . GLY A 1 101 ? -30.404 -7.669 48.189 1.00 95.56 101 GLY A O 1
ATOM 823 N N . THR A 1 102 ? -29.000 -8.411 46.612 1.00 95.38 102 THR A N 1
ATOM 824 C CA . THR A 1 102 ? -27.794 -8.445 47.464 1.00 95.38 102 THR A CA 1
ATOM 825 C C . THR A 1 102 ? -27.018 -7.128 47.457 1.00 95.38 102 THR A C 1
ATOM 827 O O . THR A 1 102 ? -25.966 -7.020 48.082 1.00 95.38 102 THR A O 1
ATOM 830 N N . LEU A 1 103 ? -27.496 -6.136 46.706 1.00 92.06 103 LEU A N 1
ATOM 831 C CA . LEU A 1 103 ? -26.886 -4.817 46.618 1.00 92.06 103 LEU A CA 1
ATOM 832 C C . LEU A 1 103 ? -27.441 -3.935 47.747 1.00 92.06 103 LEU A C 1
ATOM 834 O O . LEU A 1 103 ? -28.621 -3.583 47.715 1.00 92.06 103 LEU A O 1
ATOM 838 N N . ASN A 1 104 ? -26.600 -3.587 48.723 1.00 89.75 104 ASN A N 1
ATOM 839 C CA . ASN A 1 104 ? -26.981 -2.711 49.833 1.00 89.75 104 ASN A CA 1
ATOM 840 C C . ASN A 1 104 ? -27.354 -1.312 49.310 1.00 89.75 104 ASN A C 1
ATOM 842 O O . ASN A 1 104 ? -26.688 -0.783 48.419 1.00 89.75 104 ASN A O 1
ATOM 846 N N . GLU A 1 105 ? -28.385 -0.678 49.879 1.00 86.50 105 GLU A N 1
ATOM 847 C CA . GLU A 1 105 ? -28.795 0.686 49.493 1.00 86.50 105 GLU A CA 1
ATOM 848 C C . GLU A 1 105 ? -27.678 1.719 49.689 1.00 86.50 105 GLU A C 1
ATOM 850 O O . GLU A 1 105 ? -27.568 2.662 48.906 1.00 86.50 105 GLU A O 1
ATOM 855 N N . SER A 1 106 ? -26.796 1.504 50.670 1.00 85.31 106 SER A N 1
ATOM 856 C CA . SER A 1 106 ? -25.616 2.343 50.896 1.00 85.31 106 SER A CA 1
ATOM 857 C C . SER A 1 106 ? -24.626 2.310 49.729 1.00 85.31 106 SER A C 1
ATOM 859 O O . SER A 1 106 ? -24.038 3.337 49.408 1.00 85.31 106 SER A O 1
ATOM 861 N N . ASP A 1 107 ? -24.473 1.166 49.052 1.00 81.44 107 ASP A N 1
ATOM 862 C CA . ASP A 1 107 ? -23.589 1.026 47.884 1.00 81.44 107 ASP A CA 1
ATOM 863 C C . ASP A 1 107 ? -24.211 1.665 46.632 1.00 81.44 107 ASP A C 1
ATOM 865 O O . ASP A 1 107 ? -23.516 2.004 45.672 1.00 81.44 107 ASP A O 1
ATOM 869 N N . LEU A 1 108 ? -25.537 1.846 46.641 1.00 79.75 108 LEU A N 1
ATOM 870 C CA . LEU A 1 108 ? -26.288 2.550 45.603 1.00 79.75 108 LEU A CA 1
ATOM 871 C C . LEU A 1 108 ? -26.157 4.072 45.700 1.00 79.75 108 LEU A C 1
ATOM 873 O O . LEU A 1 108 ? -26.476 4.756 44.724 1.00 79.75 108 LEU A O 1
ATOM 877 N N . ALA A 1 109 ? -25.748 4.598 46.858 1.00 75.81 109 ALA A N 1
ATOM 878 C CA . ALA A 1 109 ? -25.797 6.020 47.162 1.00 75.81 109 ALA A CA 1
ATOM 879 C C . ALA A 1 109 ? -24.871 6.831 46.236 1.00 75.81 109 ALA A C 1
ATOM 881 O O . ALA A 1 109 ? -23.673 6.966 46.476 1.00 75.81 109 ALA A O 1
ATOM 882 N N . GLY A 1 110 ? -25.467 7.368 45.163 1.00 69.62 110 GLY A N 1
ATOM 883 C CA . GLY A 1 110 ? -25.042 8.493 44.316 1.00 69.62 110 GLY A CA 1
ATOM 884 C C . GLY A 1 110 ? -23.748 8.336 43.515 1.00 69.62 110 GLY A C 1
ATOM 885 O O . GLY A 1 110 ? -23.743 8.509 42.298 1.00 69.62 110 GLY A O 1
ATOM 886 N N . ASN A 1 111 ? -22.641 8.012 44.176 1.00 77.81 111 ASN A N 1
ATOM 887 C CA . ASN A 1 111 ? -21.307 8.128 43.595 1.00 77.81 111 ASN A CA 1
ATOM 888 C C . ASN A 1 111 ? -20.908 6.900 42.773 1.00 77.81 111 ASN A C 1
ATOM 890 O O . ASN A 1 111 ? -20.282 7.050 41.723 1.00 77.81 111 ASN A O 1
ATOM 894 N N . LEU A 1 112 ? -21.297 5.691 43.197 1.00 87.75 112 LEU A N 1
ATOM 895 C CA . LEU A 1 112 ? -20.919 4.466 42.487 1.00 87.75 112 LEU A CA 1
ATOM 896 C C . LEU A 1 112 ? -21.632 4.352 41.132 1.00 87.75 112 LEU A C 1
ATOM 898 O O . LEU A 1 112 ? -20.995 4.064 40.122 1.00 87.75 112 LEU A O 1
ATOM 902 N N . THR A 1 113 ? -22.942 4.606 41.090 1.00 90.62 113 THR A N 1
ATOM 903 C CA . THR A 1 113 ? -23.757 4.478 39.869 1.00 90.62 113 THR A CA 1
ATOM 904 C C . THR A 1 113 ? -23.427 5.563 38.847 1.00 90.62 113 THR A C 1
ATOM 906 O O . THR A 1 113 ? -23.221 5.249 37.674 1.00 90.62 113 THR A O 1
ATOM 909 N N . ALA A 1 114 ? -23.307 6.821 39.283 1.00 91.94 114 ALA A N 1
ATOM 910 C CA . ALA A 1 114 ? -22.921 7.926 38.411 1.00 91.94 114 ALA A CA 1
ATOM 911 C C . ALA A 1 114 ? -21.471 7.789 37.917 1.00 91.94 114 ALA A C 1
ATOM 913 O O . ALA A 1 114 ? -21.211 7.964 36.725 1.00 91.94 114 ALA A O 1
ATOM 914 N N . GLY A 1 115 ? -20.539 7.419 38.804 1.00 93.88 115 GLY A N 1
ATOM 915 C CA . GLY A 1 115 ? -19.134 7.203 38.455 1.00 93.88 115 GLY A CA 1
ATOM 916 C C . GLY A 1 115 ? -18.948 6.062 37.455 1.00 93.88 115 GLY A C 1
ATOM 917 O O . GLY A 1 115 ? -18.270 6.236 36.445 1.00 93.88 115 GLY A O 1
ATOM 918 N N . LEU A 1 116 ? -19.610 4.922 37.677 1.00 95.62 116 LEU A N 1
ATOM 919 C CA . LEU A 1 116 ? -19.540 3.773 36.770 1.00 95.62 116 LEU A CA 1
ATOM 920 C C . LEU A 1 116 ? -20.114 4.102 35.386 1.00 95.62 116 LEU A C 1
ATOM 922 O O . LEU A 1 116 ? -19.512 3.755 34.371 1.00 95.62 116 LEU A O 1
ATOM 926 N N . LEU A 1 117 ? -21.254 4.800 35.337 1.00 95.56 117 LEU A N 1
ATOM 927 C CA . LEU A 1 117 ? -21.891 5.202 34.084 1.00 95.56 117 LEU A CA 1
ATOM 928 C C . LEU A 1 117 ? -21.025 6.189 33.291 1.00 95.56 117 LEU A C 1
ATOM 930 O O . LEU A 1 117 ? -20.917 6.067 32.068 1.00 95.56 117 LEU A O 1
ATOM 934 N N . LYS A 1 118 ? -20.391 7.141 33.986 1.00 95.81 118 LYS A N 1
ATOM 935 C CA . LYS A 1 118 ? -19.441 8.080 33.386 1.00 95.81 118 LYS A CA 1
ATOM 936 C C . LYS A 1 118 ? -18.240 7.336 32.805 1.00 95.81 118 LYS A C 1
ATOM 938 O O . LYS A 1 118 ? -17.989 7.462 31.614 1.00 95.81 118 LYS A O 1
ATOM 943 N N . ASN A 1 119 ? -17.588 6.481 33.594 1.00 96.62 119 ASN A N 1
ATOM 944 C CA . ASN A 1 119 ? -16.434 5.695 33.144 1.00 96.62 119 ASN A CA 1
ATOM 945 C C . ASN A 1 119 ? -16.771 4.808 31.936 1.00 96.62 119 ASN A C 1
ATOM 947 O O . ASN A 1 119 ? -15.981 4.692 31.005 1.00 96.62 119 ASN A O 1
ATOM 951 N N . ALA A 1 120 ? -17.963 4.207 31.918 1.00 97.19 120 ALA A N 1
ATOM 952 C CA . ALA A 1 120 ? -18.420 3.394 30.796 1.00 97.19 120 ALA A CA 1
ATOM 953 C C . ALA A 1 120 ? -18.638 4.234 29.530 1.00 97.19 120 ALA A C 1
ATOM 955 O O . ALA A 1 120 ? -18.257 3.820 28.437 1.00 97.19 120 ALA A O 1
ATOM 956 N N . THR A 1 121 ? -19.220 5.425 29.679 1.00 97.25 121 THR A N 1
ATOM 957 C CA . THR A 1 121 ? -19.420 6.368 28.570 1.00 97.25 121 THR A CA 1
ATOM 958 C C . THR A 1 121 ? -18.077 6.864 28.026 1.00 97.25 121 THR A C 1
ATOM 960 O O . THR A 1 121 ? -17.877 6.883 26.811 1.00 97.25 121 THR A O 1
ATOM 963 N N . ASP A 1 122 ? -17.130 7.177 28.912 1.00 97.75 122 ASP A N 1
ATOM 964 C CA . ASP A 1 122 ? -15.770 7.575 28.547 1.00 97.75 122 ASP A CA 1
ATOM 965 C C . ASP A 1 122 ? -15.041 6.436 27.810 1.00 97.75 122 ASP A C 1
ATOM 967 O O . ASP A 1 122 ? -14.394 6.675 26.789 1.00 97.75 122 ASP A O 1
ATOM 971 N N . ALA A 1 123 ? -15.198 5.183 28.254 1.00 98.06 123 ALA A N 1
ATOM 972 C CA . ALA A 1 123 ? -14.640 4.010 27.579 1.00 98.06 123 ALA A CA 1
ATOM 973 C C . ALA A 1 123 ? -15.229 3.803 26.170 1.00 98.06 123 ALA A C 1
ATOM 975 O O . ALA A 1 123 ? -14.480 3.545 25.227 1.00 98.06 123 ALA A O 1
ATOM 976 N N . VAL A 1 124 ? -16.546 3.980 25.987 1.00 98.12 124 VAL A N 1
ATOM 977 C CA . VAL A 1 124 ? -17.181 3.960 24.653 1.00 98.12 124 VAL A CA 1
ATOM 978 C C . VAL A 1 124 ? -16.563 5.025 23.744 1.00 98.12 124 VAL A C 1
ATOM 980 O O . VAL A 1 124 ? -16.182 4.725 22.610 1.00 98.12 124 VAL A O 1
ATOM 983 N N . GLN A 1 125 ? -16.407 6.254 24.244 1.00 98.00 125 GLN A N 1
ATOM 984 C CA . GLN A 1 125 ? -15.836 7.350 23.463 1.00 98.00 125 GLN A CA 1
ATOM 985 C C . GLN A 1 125 ? -14.367 7.083 23.093 1.00 98.00 125 GLN A C 1
ATOM 987 O O . GLN A 1 125 ? -13.988 7.261 21.934 1.00 98.00 125 GLN A O 1
ATOM 992 N N . LYS A 1 126 ? -13.562 6.556 24.025 1.00 98.12 126 LYS A N 1
ATOM 993 C CA . LYS A 1 126 ? -12.181 6.125 23.753 1.00 98.12 126 LYS A CA 1
ATOM 994 C C . LYS A 1 126 ? -12.110 5.075 22.645 1.00 98.12 126 LYS A C 1
ATOM 996 O O . LYS A 1 126 ? -11.276 5.204 21.747 1.00 98.12 126 LYS A O 1
ATOM 1001 N N . VAL A 1 127 ? -12.980 4.056 22.672 1.00 98.19 127 VAL A N 1
ATOM 1002 C CA . VAL A 1 127 ? -13.027 3.039 21.607 1.00 98.19 127 VAL A CA 1
ATOM 1003 C C . VAL A 1 127 ? -13.385 3.676 20.271 1.00 98.19 127 VAL A C 1
ATOM 1005 O O . VAL A 1 127 ? -12.706 3.417 19.278 1.00 98.19 127 VAL A O 1
ATOM 1008 N N . LYS A 1 128 ? -14.401 4.543 20.238 1.00 98.44 128 LYS A N 1
ATOM 1009 C CA . LYS A 1 128 ? -14.827 5.242 19.021 1.00 98.44 128 LYS A CA 1
ATOM 1010 C C . LYS A 1 128 ? -13.688 6.054 18.397 1.00 98.44 128 LYS A C 1
ATOM 1012 O O . LYS A 1 128 ? -13.449 5.951 17.191 1.00 98.44 128 LYS A O 1
ATOM 1017 N N . ASP A 1 129 ? -12.946 6.799 19.211 1.00 98.25 129 ASP A N 1
ATOM 1018 C CA . ASP A 1 129 ? -11.810 7.603 18.753 1.00 98.25 129 ASP A CA 1
ATOM 1019 C C . ASP A 1 129 ? -10.647 6.730 18.260 1.00 98.25 129 ASP A C 1
ATOM 1021 O O . ASP A 1 129 ? -10.046 7.018 17.217 1.00 98.25 129 ASP A O 1
ATOM 1025 N N . ALA A 1 130 ? -10.345 5.637 18.969 1.00 98.31 130 ALA A N 1
ATOM 1026 C CA . ALA A 1 130 ? -9.298 4.693 18.588 1.00 98.31 130 ALA A CA 1
ATOM 1027 C C . ALA A 1 130 ? -9.630 3.962 17.275 1.00 98.31 130 ALA A C 1
ATOM 1029 O O . ALA A 1 130 ? -8.803 3.924 16.361 1.00 98.31 130 ALA A O 1
ATOM 1030 N N . VAL A 1 131 ? -10.865 3.472 17.126 1.00 98.38 131 VAL A N 1
ATOM 1031 C CA . VAL A 1 131 ? -11.376 2.870 15.884 1.00 98.38 131 VAL A CA 1
ATOM 1032 C C . VAL A 1 131 ? -11.333 3.876 14.733 1.00 98.38 131 VAL A C 1
ATOM 1034 O O . VAL A 1 131 ? -10.906 3.535 13.628 1.00 98.38 131 VAL A O 1
ATOM 1037 N N . GLY A 1 132 ? -11.712 5.134 14.981 1.00 98.12 132 GLY A N 1
ATOM 1038 C CA . GLY A 1 132 ? -11.650 6.202 13.984 1.00 98.12 132 GLY A CA 1
ATOM 1039 C C . GLY A 1 132 ? -10.225 6.511 13.508 1.00 98.12 132 GLY A C 1
ATOM 1040 O O . GLY A 1 132 ? -10.014 6.792 12.326 1.00 98.12 132 GLY A O 1
ATOM 1041 N N . LYS A 1 133 ? -9.222 6.450 14.393 1.00 98.31 133 LYS A N 1
ATOM 1042 C CA . LYS A 1 133 ? -7.798 6.558 14.016 1.00 98.31 133 LYS A CA 1
ATOM 1043 C C . LYS A 1 133 ? -7.337 5.343 13.211 1.00 98.31 133 LYS A C 1
ATOM 1045 O O . LYS A 1 133 ? -6.730 5.510 12.156 1.00 98.31 133 LYS A O 1
ATOM 1050 N N . LEU A 1 134 ? -7.682 4.138 13.662 1.00 98.12 134 LEU A N 1
ATOM 1051 C CA . LEU A 1 134 ? -7.288 2.893 13.007 1.00 98.12 134 LEU A CA 1
ATOM 1052 C C . LEU A 1 134 ? -7.862 2.771 11.584 1.00 98.12 134 LEU A C 1
ATOM 1054 O O . LEU A 1 134 ? -7.134 2.411 10.661 1.00 98.12 134 LEU A O 1
ATOM 1058 N N . ARG A 1 135 ? -9.130 3.151 11.371 1.00 98.44 135 ARG A N 1
ATOM 1059 C CA . ARG A 1 135 ? -9.749 3.179 10.032 1.00 98.44 135 ARG A CA 1
ATOM 1060 C C . ARG A 1 135 ? -9.102 4.189 9.089 1.00 98.44 135 ARG A C 1
ATOM 1062 O O . ARG A 1 135 ? -8.958 3.898 7.905 1.00 98.44 135 ARG A O 1
ATOM 1069 N N . ARG A 1 136 ? -8.684 5.353 9.599 1.00 98.31 136 ARG A N 1
ATOM 1070 C CA . ARG A 1 136 ? -7.924 6.326 8.801 1.00 98.31 136 ARG A CA 1
ATOM 1071 C C . ARG A 1 136 ? -6.590 5.739 8.345 1.00 98.31 136 ARG A C 1
ATOM 1073 O O . ARG A 1 136 ? -6.311 5.783 7.154 1.00 98.31 136 ARG A O 1
ATOM 1080 N N . SER A 1 137 ? -5.838 5.097 9.245 1.00 97.50 137 SER A N 1
ATOM 1081 C CA . SER A 1 137 ? -4.613 4.373 8.869 1.00 97.50 137 SER A CA 1
ATOM 1082 C C . SER A 1 137 ? -4.877 3.273 7.838 1.00 97.5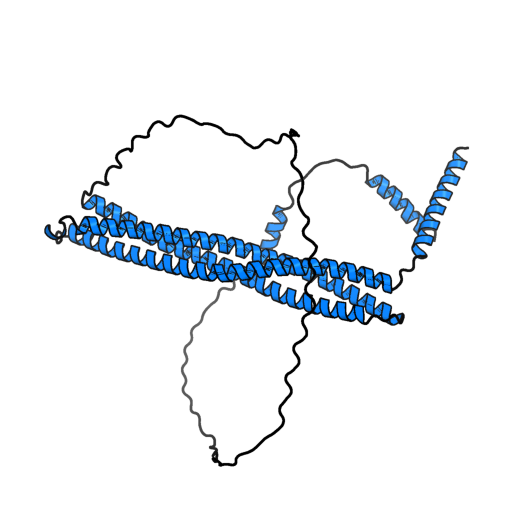0 137 SER A C 1
ATOM 1084 O O . SER A 1 137 ? -4.107 3.138 6.894 1.00 97.50 137 SER A O 1
ATOM 1086 N N . ALA A 1 138 ? -5.974 2.517 7.966 1.00 98.00 138 ALA A N 1
ATOM 1087 C CA . ALA A 1 138 ? -6.351 1.505 6.977 1.00 98.00 138 ALA A CA 1
ATOM 1088 C C . ALA A 1 138 ? -6.575 2.115 5.579 1.00 98.00 138 ALA A C 1
ATOM 1090 O O . ALA A 1 138 ? -6.087 1.572 4.590 1.00 98.00 138 ALA A O 1
ATOM 1091 N N . SER A 1 139 ? -7.257 3.263 5.491 1.00 98.12 139 SER A N 1
ATOM 1092 C CA . SER A 1 139 ? -7.460 3.979 4.221 1.00 98.12 139 SER A CA 1
ATOM 1093 C C . SER A 1 139 ? -6.137 4.438 3.606 1.00 98.12 139 SER A C 1
ATOM 1095 O O . SER A 1 139 ? -5.881 4.159 2.436 1.00 98.12 139 SER A O 1
ATOM 1097 N N . THR A 1 140 ? -5.258 5.061 4.400 1.00 98.25 140 THR A N 1
ATOM 1098 C CA . THR A 1 140 ? -3.930 5.488 3.932 1.00 98.25 140 THR A CA 1
ATOM 1099 C C . THR A 1 140 ? -3.097 4.301 3.444 1.00 98.25 140 THR A C 1
ATOM 1101 O O . THR A 1 140 ? -2.454 4.370 2.397 1.00 98.25 140 THR A O 1
ATOM 1104 N N . LEU A 1 141 ? -3.133 3.173 4.164 1.00 98.12 141 LEU A N 1
ATOM 1105 C CA . LEU A 1 141 ? -2.453 1.942 3.758 1.00 98.12 141 LEU A CA 1
ATOM 1106 C C . LEU A 1 141 ? -3.005 1.396 2.438 1.00 98.12 141 LEU A C 1
ATOM 1108 O O . LEU A 1 141 ? -2.217 0.988 1.588 1.00 98.12 141 LEU A O 1
ATOM 1112 N N . ARG A 1 142 ? -4.324 1.430 2.223 1.00 98.44 142 ARG A N 1
ATOM 1113 C CA . ARG A 1 142 ? -4.942 1.034 0.948 1.00 98.44 142 ARG A CA 1
ATOM 1114 C C . ARG A 1 142 ? -4.429 1.887 -0.216 1.00 98.44 142 ARG A C 1
ATOM 1116 O O . ARG A 1 142 ? -4.026 1.346 -1.245 1.00 98.44 142 ARG A O 1
ATOM 1123 N N . GLU A 1 143 ? -4.415 3.208 -0.053 1.00 98.31 143 GLU A N 1
ATOM 1124 C CA . GLU A 1 143 ? -3.936 4.157 -1.070 1.00 98.31 143 GLU A CA 1
ATOM 1125 C C . GLU A 1 143 ? -2.446 3.971 -1.387 1.00 98.31 143 GLU A C 1
ATOM 1127 O O . GLU A 1 143 ? -2.054 3.942 -2.559 1.00 98.31 143 GLU A O 1
ATOM 1132 N N . LEU A 1 144 ? -1.617 3.757 -0.358 1.00 98.31 144 LEU A N 1
ATOM 1133 C CA . LEU A 1 144 ? -0.202 3.414 -0.526 1.00 98.31 144 LEU A CA 1
ATOM 1134 C C . LEU A 1 144 ? -0.022 2.056 -1.207 1.00 98.31 144 LEU A C 1
ATOM 1136 O O . LEU A 1 144 ? 0.869 1.906 -2.042 1.00 98.31 144 LEU A O 1
ATOM 1140 N N . GLY A 1 145 ? -0.862 1.075 -0.871 1.00 98.19 145 GLY A N 1
ATOM 1141 C CA . GLY A 1 145 ? -0.898 -0.233 -1.517 1.00 98.19 145 GLY A CA 1
ATOM 1142 C C . GLY A 1 145 ? -1.136 -0.106 -3.018 1.00 98.19 145 GLY A C 1
ATOM 1143 O O . GLY A 1 145 ? -0.322 -0.592 -3.803 1.00 98.19 145 GLY A O 1
ATOM 1144 N N . ASN A 1 146 ? -2.182 0.624 -3.412 1.00 98.25 146 ASN A N 1
ATOM 1145 C CA . ASN A 1 146 ? -2.488 0.918 -4.815 1.00 98.25 146 ASN A CA 1
ATOM 1146 C C . ASN A 1 146 ? -1.319 1.626 -5.515 1.00 98.25 146 ASN A C 1
ATOM 1148 O O . ASN A 1 146 ? -0.867 1.169 -6.563 1.00 98.25 146 ASN A O 1
ATOM 1152 N N . SER A 1 147 ? -0.766 2.671 -4.893 1.00 98.25 147 SER A N 1
ATOM 1153 C CA . SER A 1 147 ? 0.387 3.412 -5.429 1.00 98.25 147 SER A CA 1
ATOM 1154 C C . SER A 1 147 ? 1.625 2.524 -5.633 1.00 98.25 147 SER A C 1
ATOM 1156 O O . SER A 1 147 ? 2.399 2.726 -6.568 1.00 98.25 147 SER A O 1
ATOM 1158 N N . CYS A 1 148 ? 1.842 1.526 -4.767 1.00 98.25 148 CYS A N 1
ATOM 1159 C CA . CYS A 1 148 ? 2.945 0.571 -4.912 1.00 98.25 148 CYS A CA 1
ATOM 1160 C C . CYS A 1 148 ? 2.721 -0.419 -6.064 1.00 98.25 148 CYS A C 1
ATOM 1162 O O . CYS A 1 148 ? 3.684 -0.770 -6.746 1.00 98.25 148 CYS A O 1
ATOM 1164 N N . TYR A 1 149 ? 1.481 -0.860 -6.299 1.00 98.44 149 TYR A N 1
ATOM 1165 C CA . TYR A 1 149 ? 1.154 -1.713 -7.447 1.00 98.44 149 TYR A CA 1
ATOM 1166 C C . TYR A 1 149 ? 1.260 -0.960 -8.771 1.00 98.44 149 TYR A C 1
ATOM 1168 O O . TYR A 1 149 ? 1.860 -1.475 -9.707 1.00 98.44 149 TYR A O 1
ATOM 1176 N N . GLU A 1 150 ? 0.789 0.285 -8.830 1.00 98.12 150 GLU A N 1
ATOM 1177 C CA . GLU A 1 150 ? 0.972 1.132 -10.011 1.00 98.12 150 GLU A CA 1
ATOM 1178 C C . GLU A 1 150 ? 2.465 1.341 -10.320 1.00 98.12 150 GLU A C 1
ATOM 1180 O O . GLU A 1 150 ? 2.907 1.205 -11.461 1.00 98.12 150 GLU A O 1
ATOM 1185 N N . ALA A 1 151 ? 3.281 1.597 -9.291 1.00 98.12 151 ALA A N 1
ATOM 1186 C CA . ALA A 1 151 ? 4.732 1.674 -9.438 1.00 98.12 151 ALA A CA 1
ATOM 1187 C C . ALA A 1 151 ? 5.345 0.357 -9.947 1.00 98.12 151 ALA A C 1
ATOM 1189 O O . ALA A 1 151 ? 6.234 0.385 -10.801 1.00 98.12 151 ALA A O 1
ATOM 1190 N N . TYR A 1 152 ? 4.872 -0.792 -9.453 1.00 98.44 152 TYR A N 1
ATOM 1191 C CA . TYR A 1 152 ? 5.283 -2.110 -9.937 1.00 98.44 152 TYR A CA 1
ATOM 1192 C C . TYR A 1 152 ? 4.946 -2.308 -11.422 1.00 98.44 152 TYR A C 1
ATOM 1194 O O . TYR A 1 152 ? 5.826 -2.715 -12.184 1.00 98.44 152 TYR A O 1
ATOM 1202 N N . ASP A 1 153 ? 3.724 -1.989 -11.848 1.00 98.25 153 ASP A N 1
ATOM 1203 C CA . ASP A 1 153 ? 3.280 -2.149 -13.238 1.00 98.25 153 ASP A CA 1
ATOM 1204 C C . ASP A 1 153 ? 4.068 -1.228 -14.180 1.00 98.25 153 ASP A C 1
ATOM 1206 O O . ASP A 1 153 ? 4.593 -1.672 -15.207 1.00 98.25 153 ASP A O 1
ATOM 1210 N N . ASN A 1 154 ? 4.251 0.035 -13.783 1.00 98.31 154 ASN A N 1
ATOM 1211 C CA . ASN A 1 154 ? 5.036 1.012 -14.535 1.00 98.31 154 ASN A CA 1
ATOM 1212 C C . ASN A 1 154 ? 6.501 0.577 -14.680 1.00 98.31 154 ASN A C 1
ATOM 1214 O O . ASN A 1 154 ? 7.043 0.585 -15.788 1.00 98.31 154 ASN A O 1
ATOM 1218 N N . LEU A 1 155 ? 7.147 0.145 -13.589 1.00 98.38 155 LEU A N 1
ATOM 1219 C CA . LEU A 1 155 ? 8.516 -0.380 -13.648 1.00 98.38 155 LEU A CA 1
ATOM 1220 C C . LEU A 1 155 ? 8.595 -1.641 -14.512 1.00 98.38 155 LEU A C 1
ATOM 1222 O O . LEU A 1 155 ? 9.521 -1.761 -15.310 1.00 98.38 155 LEU A O 1
ATOM 1226 N N . SER A 1 156 ? 7.630 -2.554 -14.398 1.00 98.44 156 SER A N 1
ATOM 1227 C CA . SER A 1 156 ? 7.582 -3.785 -15.196 1.00 98.44 156 SER A CA 1
ATOM 1228 C C . SER A 1 156 ? 7.524 -3.484 -16.693 1.00 98.44 156 SER A C 1
ATOM 1230 O O . SER A 1 156 ? 8.321 -4.025 -17.462 1.00 98.44 156 SER A O 1
ATOM 1232 N N . SER A 1 157 ? 6.631 -2.578 -17.099 1.00 98.12 157 SER A N 1
ATOM 1233 C CA . SER A 1 157 ? 6.477 -2.144 -18.491 1.00 98.12 157 SER A CA 1
ATOM 1234 C C . SER A 1 157 ? 7.741 -1.459 -19.023 1.00 98.12 157 SER A C 1
ATOM 1236 O O . SER A 1 157 ? 8.252 -1.810 -20.090 1.00 98.12 157 SER A O 1
ATOM 1238 N N . LEU A 1 158 ? 8.323 -0.539 -18.246 1.00 98.38 158 LEU A N 1
ATOM 1239 C CA . LEU A 1 158 ? 9.537 0.175 -18.642 1.00 98.38 158 LEU A CA 1
ATOM 1240 C C . LEU A 1 158 ? 10.756 -0.748 -18.743 1.00 98.38 158 LEU A C 1
ATOM 1242 O O . LEU A 1 158 ? 11.531 -0.628 -19.688 1.00 98.38 158 LEU A O 1
ATOM 1246 N N . ILE A 1 159 ? 10.925 -1.692 -17.814 1.00 98.25 159 ILE A N 1
ATOM 1247 C CA . ILE A 1 159 ? 12.005 -2.688 -17.867 1.00 98.25 159 ILE A CA 1
ATOM 1248 C C . ILE A 1 159 ? 11.822 -3.611 -19.075 1.00 98.25 159 ILE A C 1
ATOM 1250 O O . ILE A 1 159 ? 12.800 -3.946 -19.750 1.00 98.25 159 ILE A O 1
ATOM 1254 N N . TRP A 1 160 ? 10.580 -3.993 -19.380 1.00 98.06 160 TRP A N 1
ATOM 1255 C CA . TRP A 1 160 ? 10.263 -4.775 -20.570 1.00 98.06 160 TRP A CA 1
ATOM 1256 C C . TRP A 1 160 ? 10.624 -4.027 -21.859 1.00 98.06 160 TRP A C 1
ATOM 1258 O O . TRP A 1 160 ? 11.246 -4.623 -22.733 1.00 98.06 160 TRP A O 1
ATOM 1268 N N . ALA A 1 161 ? 10.336 -2.724 -21.951 1.00 98.00 161 ALA A N 1
ATOM 1269 C CA . ALA A 1 161 ? 10.726 -1.884 -23.088 1.00 98.00 161 ALA A CA 1
ATOM 1270 C C . ALA A 1 161 ? 12.242 -1.607 -23.151 1.00 98.00 161 ALA A C 1
ATOM 1272 O O . ALA A 1 161 ? 12.816 -1.485 -24.235 1.00 98.00 161 ALA A O 1
ATOM 1273 N N . HIS A 1 162 ? 12.905 -1.528 -21.996 1.00 98.38 162 HIS A N 1
ATOM 1274 C CA . HIS A 1 162 ? 14.336 -1.255 -21.884 1.00 98.38 162 HIS A CA 1
ATOM 1275 C C . HIS A 1 162 ? 15.198 -2.395 -22.430 1.00 98.38 162 HIS A C 1
ATOM 1277 O O . HIS A 1 162 ? 16.140 -2.142 -23.175 1.00 98.38 162 HIS A O 1
ATOM 1283 N N . LYS A 1 163 ? 14.867 -3.652 -22.105 1.00 98.12 163 LYS A N 1
ATOM 1284 C CA . LYS A 1 163 ? 15.628 -4.842 -22.534 1.00 98.12 163 LYS A CA 1
ATOM 1285 C C . LYS A 1 163 ? 15.900 -4.901 -24.051 1.00 98.12 163 LYS A C 1
ATOM 1287 O O . LYS A 1 163 ? 17.068 -5.036 -24.420 1.00 98.12 163 LYS A O 1
ATOM 1292 N N . PRO A 1 164 ? 14.894 -4.808 -24.944 1.00 98.06 164 PRO A N 1
ATOM 1293 C CA . PRO A 1 164 ? 15.136 -4.804 -26.383 1.00 98.06 164 PRO A CA 1
ATOM 1294 C C . PRO A 1 164 ? 15.844 -3.526 -26.846 1.00 98.06 164 PRO A C 1
ATOM 1296 O O . PRO A 1 164 ? 16.711 -3.609 -27.704 1.00 98.06 164 PRO A O 1
ATOM 1299 N N . ALA A 1 165 ? 15.556 -2.360 -26.255 1.00 98.19 165 ALA A N 1
ATOM 1300 C CA . ALA A 1 165 ? 16.240 -1.117 -26.621 1.00 98.19 165 ALA A CA 1
ATOM 1301 C C . ALA A 1 165 ? 17.745 -1.154 -26.302 1.00 98.19 165 ALA A C 1
ATOM 1303 O O . ALA A 1 165 ? 18.554 -0.708 -27.113 1.00 98.19 165 ALA A O 1
ATOM 1304 N N . LEU A 1 166 ? 18.122 -1.717 -25.149 1.00 98.31 166 LEU A N 1
ATOM 1305 C CA . LEU A 1 166 ? 19.517 -1.925 -24.768 1.00 98.31 166 LEU A CA 1
ATOM 1306 C C . LEU A 1 166 ? 20.193 -2.948 -25.689 1.00 98.31 166 LEU A C 1
ATOM 1308 O O . LEU A 1 166 ? 21.314 -2.712 -26.127 1.00 98.31 166 LEU A O 1
ATOM 1312 N N . ARG A 1 167 ? 19.508 -4.048 -26.029 1.00 98.12 167 ARG A N 1
ATOM 1313 C CA . ARG A 1 167 ? 20.021 -5.049 -26.978 1.00 98.12 167 ARG A CA 1
ATOM 1314 C C . ARG A 1 167 ? 20.295 -4.438 -28.354 1.00 98.12 167 ARG A C 1
ATOM 1316 O O . ARG A 1 167 ? 21.391 -4.609 -28.869 1.00 98.12 167 ARG A O 1
ATOM 1323 N N . ASP A 1 168 ? 19.330 -3.706 -28.910 1.00 97.81 168 ASP A N 1
ATOM 1324 C CA . ASP A 1 168 ? 19.471 -3.002 -30.192 1.00 97.81 168 ASP A CA 1
ATOM 1325 C C . ASP A 1 168 ? 20.646 -2.017 -30.175 1.00 97.81 168 ASP A C 1
ATOM 1327 O O . ASP A 1 168 ? 21.348 -1.859 -31.170 1.00 97.81 168 ASP A O 1
ATOM 1331 N N . TYR A 1 169 ? 20.831 -1.315 -29.054 1.00 98.19 169 TYR A N 1
ATOM 1332 C CA . TYR A 1 169 ? 21.919 -0.360 -28.885 1.00 98.19 169 TYR A CA 1
ATOM 1333 C C . TYR A 1 169 ? 23.283 -1.058 -28.849 1.00 98.19 169 TYR A C 1
ATOM 1335 O O . TYR A 1 169 ? 24.196 -0.621 -29.539 1.00 98.19 169 TYR A O 1
ATOM 1343 N N . VAL A 1 170 ? 23.410 -2.163 -28.107 1.00 98.12 170 VAL A N 1
ATOM 1344 C CA . VAL A 1 170 ? 24.642 -2.970 -28.068 1.00 98.12 170 VAL A CA 1
ATOM 1345 C C . VAL A 1 170 ? 24.962 -3.560 -29.441 1.00 98.12 170 VAL A C 1
ATOM 1347 O O . VAL A 1 170 ? 26.097 -3.444 -29.887 1.00 98.12 170 VAL A O 1
ATOM 1350 N N . PHE A 1 171 ? 23.962 -4.095 -30.146 1.00 97.56 171 PHE A N 1
ATOM 1351 C CA . PHE A 1 171 ? 24.137 -4.624 -31.501 1.00 97.56 171 PHE A CA 1
ATOM 1352 C C . PHE A 1 171 ? 24.663 -3.552 -32.469 1.00 97.56 171 PHE A C 1
ATOM 1354 O O . PHE A 1 171 ? 25.670 -3.763 -33.131 1.00 97.56 171 PHE A O 1
ATOM 1361 N N . ALA A 1 172 ? 24.070 -2.351 -32.460 1.00 96.38 172 ALA A N 1
ATOM 1362 C CA . ALA A 1 172 ? 24.538 -1.244 -33.296 1.00 96.38 172 ALA A CA 1
ATOM 1363 C C . ALA A 1 172 ? 25.980 -0.805 -32.966 1.00 96.38 172 ALA A C 1
ATOM 1365 O O . ALA A 1 172 ? 26.716 -0.369 -33.850 1.00 96.38 172 ALA A O 1
ATOM 1366 N N . ILE A 1 173 ? 26.393 -0.895 -31.695 1.00 96.75 173 ILE A N 1
ATOM 1367 C CA . ILE A 1 173 ? 27.777 -0.615 -31.290 1.00 96.75 173 ILE A CA 1
ATOM 1368 C C . ILE A 1 173 ? 28.730 -1.653 -31.881 1.00 96.75 173 ILE A C 1
ATOM 1370 O O . ILE A 1 173 ? 29.812 -1.280 -32.334 1.00 96.75 173 ILE A O 1
ATOM 1374 N N . ASP A 1 174 ? 28.356 -2.929 -31.847 1.00 95.81 174 ASP A N 1
ATOM 1375 C CA . ASP A 1 174 ? 29.194 -4.009 -32.357 1.00 95.81 174 ASP A CA 1
ATOM 1376 C C . ASP A 1 174 ? 29.307 -3.949 -33.892 1.00 95.81 174 ASP A C 1
ATOM 1378 O O . ASP A 1 174 ? 30.432 -3.954 -34.391 1.00 95.81 174 ASP A O 1
ATOM 1382 N N . ASP A 1 175 ? 28.213 -3.691 -34.622 1.00 94.44 175 ASP A N 1
ATOM 1383 C CA . ASP A 1 175 ? 28.238 -3.421 -36.074 1.00 94.44 175 ASP A CA 1
ATOM 1384 C C . ASP A 1 175 ? 29.179 -2.250 -36.423 1.00 94.44 175 ASP A C 1
ATOM 1386 O O . ASP A 1 175 ? 29.966 -2.295 -37.371 1.00 94.44 175 ASP A O 1
ATOM 1390 N N . ALA A 1 176 ? 29.145 -1.172 -35.633 1.00 93.56 176 ALA A N 1
ATOM 1391 C CA . ALA A 1 176 ? 30.008 -0.016 -35.861 1.00 93.56 176 ALA A CA 1
ATOM 1392 C C . ALA A 1 176 ? 31.494 -0.303 -35.565 1.00 93.56 176 ALA A C 1
ATOM 1394 O O . ALA A 1 176 ? 32.377 0.306 -36.179 1.00 93.56 176 ALA A O 1
ATOM 1395 N N . LYS A 1 177 ? 31.797 -1.227 -34.641 1.00 91.38 177 LYS A N 1
ATOM 1396 C CA . LYS A 1 177 ? 33.177 -1.676 -34.387 1.00 91.38 177 LYS A CA 1
ATOM 1397 C C . LYS A 1 177 ? 33.728 -2.487 -35.553 1.00 91.38 177 LYS A C 1
ATOM 1399 O O . LYS A 1 177 ? 34.912 -2.344 -35.853 1.00 91.38 177 LYS A O 1
ATOM 1404 N N . GLU A 1 178 ? 32.903 -3.292 -36.224 1.00 92.25 178 GLU A N 1
ATOM 1405 C CA . GLU A 1 178 ? 33.313 -4.009 -37.442 1.00 92.25 178 GLU A CA 1
ATOM 1406 C C . GLU A 1 178 ? 33.750 -3.028 -38.542 1.00 92.25 178 GLU A C 1
ATOM 1408 O O . GLU A 1 178 ? 34.721 -3.272 -39.260 1.00 92.25 178 GLU A O 1
ATOM 1413 N N . GLN A 1 179 ? 33.139 -1.840 -38.574 1.00 89.62 179 GLN A N 1
ATOM 1414 C CA . GLN A 1 179 ? 33.531 -0.716 -39.433 1.00 89.62 179 GLN A CA 1
ATOM 1415 C C . GLN A 1 179 ? 34.728 0.101 -38.898 1.00 89.62 179 GLN A C 1
ATOM 1417 O O . GLN A 1 179 ? 35.019 1.187 -39.399 1.00 89.62 179 GLN A O 1
ATOM 1422 N N . LYS A 1 180 ? 35.447 -0.405 -37.885 1.00 92.12 180 LYS A N 1
ATOM 1423 C CA . LYS A 1 180 ? 36.617 0.224 -37.240 1.00 92.12 180 LYS A CA 1
ATOM 1424 C C . LYS A 1 180 ? 36.330 1.577 -36.571 1.00 92.12 180 LYS A C 1
ATOM 1426 O O . LYS A 1 180 ? 37.250 2.374 -36.372 1.00 92.12 180 LYS A O 1
ATOM 1431 N N . VAL A 1 181 ? 35.085 1.849 -36.177 1.00 89.25 181 VAL A N 1
ATOM 1432 C CA . VAL A 1 181 ? 34.744 3.056 -35.410 1.00 89.25 181 VAL A CA 1
ATOM 1433 C C . VAL A 1 181 ? 35.003 2.816 -33.917 1.00 89.25 181 VAL A C 1
ATOM 1435 O O . VAL A 1 181 ? 34.541 1.835 -33.338 1.00 89.25 181 VAL A O 1
ATOM 1438 N N . ASN A 1 182 ? 35.734 3.721 -33.257 1.00 93.50 182 ASN A N 1
ATOM 1439 C CA . ASN A 1 182 ? 35.977 3.636 -31.812 1.00 93.50 182 ASN A CA 1
ATOM 1440 C C . ASN A 1 182 ? 34.694 3.955 -31.018 1.00 93.50 182 ASN A C 1
ATOM 1442 O O . ASN A 1 182 ? 34.249 5.104 -30.996 1.00 93.50 182 ASN A O 1
ATOM 1446 N N . MET A 1 183 ? 34.143 2.945 -30.332 1.00 95.62 183 MET A N 1
ATOM 1447 C CA . MET A 1 183 ? 32.883 3.023 -29.576 1.00 95.62 183 MET A CA 1
ATOM 1448 C C . MET A 1 183 ? 33.035 2.817 -28.056 1.00 95.62 183 MET A C 1
ATOM 1450 O O . MET A 1 183 ? 32.076 2.455 -27.372 1.00 95.62 183 MET A O 1
ATOM 1454 N N . THR A 1 184 ? 34.223 3.048 -27.482 1.00 96.38 184 THR A N 1
ATOM 1455 C CA . THR A 1 184 ? 34.474 2.819 -26.041 1.00 96.38 184 THR A CA 1
ATOM 1456 C C . THR A 1 184 ? 33.515 3.604 -25.136 1.00 96.38 184 THR A C 1
ATOM 1458 O O . THR A 1 184 ? 33.025 3.079 -24.136 1.00 96.38 184 THR A O 1
ATOM 1461 N N . LYS A 1 185 ? 33.180 4.852 -25.497 1.00 96.69 185 LYS A N 1
ATOM 1462 C CA . LYS A 1 185 ? 32.245 5.687 -24.718 1.00 96.69 185 LYS A CA 1
ATOM 1463 C C . LYS A 1 185 ? 30.831 5.103 -24.706 1.00 96.69 185 LYS A C 1
ATOM 1465 O O . LYS A 1 185 ? 30.187 5.063 -23.662 1.00 96.69 185 LYS A O 1
ATOM 1470 N N . GLN A 1 186 ? 30.362 4.630 -25.853 1.00 97.19 186 GLN A N 1
ATOM 1471 C CA . GLN A 1 186 ? 29.030 4.065 -26.037 1.00 97.19 186 GLN A CA 1
ATOM 1472 C C . GLN A 1 186 ? 28.877 2.745 -25.283 1.00 97.19 186 GLN A C 1
ATOM 1474 O O . GLN A 1 186 ? 27.823 2.493 -24.697 1.00 97.19 186 GLN A O 1
ATOM 1479 N N . TRP A 1 187 ? 29.950 1.955 -25.214 1.00 97.31 187 TRP A N 1
ATOM 1480 C CA . TRP A 1 187 ? 29.987 0.726 -24.426 1.00 97.31 187 TRP A CA 1
ATOM 1481 C C . TRP A 1 187 ? 29.836 1.001 -22.921 1.00 97.31 187 TRP A C 1
ATOM 1483 O O . TRP A 1 187 ? 29.014 0.369 -22.260 1.00 97.31 187 TRP A O 1
ATOM 1493 N N . MET A 1 188 ? 30.517 2.026 -22.387 1.00 97.88 188 MET A N 1
ATOM 1494 C CA . MET A 1 188 ? 30.317 2.464 -20.994 1.00 97.88 188 MET A CA 1
ATOM 1495 C C . MET A 1 188 ? 28.875 2.930 -20.722 1.00 97.88 188 MET A C 1
ATOM 1497 O O . MET A 1 188 ? 28.334 2.695 -19.638 1.00 97.88 188 MET A O 1
ATOM 1501 N N . VAL A 1 189 ? 28.224 3.578 -21.700 1.00 97.31 189 VAL A N 1
ATOM 1502 C CA . VAL A 1 189 ? 26.800 3.948 -21.600 1.00 97.31 189 VAL A CA 1
ATOM 1503 C C . VAL A 1 189 ? 25.922 2.698 -21.506 1.00 97.31 189 VAL A C 1
ATOM 1505 O O . VAL A 1 189 ? 25.055 2.647 -20.633 1.00 97.31 189 VAL A O 1
ATOM 1508 N N . ALA A 1 190 ? 26.165 1.683 -22.341 1.00 97.94 190 ALA A N 1
ATOM 1509 C CA . ALA A 1 190 ? 25.425 0.420 -22.309 1.00 97.94 190 ALA A CA 1
ATOM 1510 C C . ALA A 1 190 ? 25.594 -0.312 -20.965 1.00 97.94 190 ALA A C 1
ATOM 1512 O O . ALA A 1 190 ? 24.613 -0.770 -20.379 1.00 97.94 190 ALA A O 1
ATOM 1513 N N . GLU A 1 191 ? 26.808 -0.352 -20.415 1.00 98.25 191 GLU A N 1
ATOM 1514 C CA . GLU A 1 191 ? 27.064 -0.984 -19.117 1.00 98.25 191 GLU A CA 1
ATOM 1515 C C . GLU A 1 191 ? 26.360 -0.243 -17.966 1.00 98.25 191 GLU A C 1
ATOM 1517 O O . GLU A 1 191 ? 25.687 -0.848 -17.125 1.00 98.25 191 GLU A O 1
ATOM 1522 N N . LYS A 1 192 ? 26.436 1.096 -17.946 1.00 98.25 192 LYS A N 1
ATOM 1523 C CA . LYS A 1 192 ? 25.701 1.918 -16.970 1.00 98.25 192 LYS A CA 1
ATOM 1524 C C . LYS A 1 192 ? 24.191 1.701 -17.085 1.00 98.25 192 LYS A C 1
ATOM 1526 O O . LYS A 1 192 ? 23.500 1.675 -16.063 1.00 98.25 192 LYS A O 1
ATOM 1531 N N . SER A 1 193 ? 23.695 1.539 -18.308 1.00 98.06 193 SER A N 1
ATOM 1532 C CA . SER A 1 193 ? 22.296 1.243 -18.607 1.00 98.06 193 SER A CA 1
ATOM 1533 C C . SER A 1 193 ? 21.860 -0.113 -18.048 1.00 98.06 193 SER A C 1
ATOM 1535 O O . SER A 1 193 ? 20.848 -0.205 -17.349 1.00 98.06 193 SER A O 1
ATOM 1537 N N . HIS A 1 194 ? 22.686 -1.148 -18.221 1.00 98.38 194 HIS A N 1
ATOM 1538 C CA . HIS A 1 194 ? 22.458 -2.466 -17.629 1.00 98.38 194 HIS A CA 1
ATOM 1539 C C . HIS A 1 194 ? 22.319 -2.393 -16.100 1.00 98.38 194 HIS A C 1
ATOM 1541 O O . HIS A 1 194 ? 21.317 -2.834 -15.532 1.00 98.38 194 HIS A O 1
ATOM 1547 N N . ARG A 1 195 ? 23.258 -1.717 -15.421 1.00 98.25 195 ARG A N 1
ATOM 1548 C CA . ARG A 1 195 ? 23.212 -1.520 -13.957 1.00 98.25 195 ARG A CA 1
ATOM 1549 C C . ARG A 1 195 ? 21.961 -0.753 -13.507 1.00 98.25 195 ARG A C 1
ATOM 1551 O O . ARG A 1 195 ? 21.428 -0.994 -12.420 1.00 98.25 195 ARG A O 1
ATOM 1558 N N . LYS A 1 196 ? 21.471 0.208 -14.305 1.00 97.75 196 LYS A N 1
ATOM 1559 C CA . LYS A 1 196 ? 20.208 0.913 -14.013 1.00 97.75 196 LYS A CA 1
ATOM 1560 C C . LYS A 1 196 ? 19.019 -0.040 -14.084 1.00 97.75 196 LYS A C 1
ATOM 1562 O O . LYS A 1 196 ? 18.185 0.007 -13.175 1.00 97.75 196 LYS A O 1
ATOM 1567 N N . GLN A 1 197 ? 18.964 -0.894 -15.104 1.00 97.62 197 GLN A N 1
ATOM 1568 C CA . GLN A 1 197 ? 17.916 -1.898 -15.277 1.00 97.62 197 GLN A CA 1
ATOM 1569 C C . GLN A 1 197 ? 17.865 -2.876 -14.095 1.00 97.62 197 GLN A C 1
ATOM 1571 O O . GLN A 1 197 ? 16.797 -3.078 -13.527 1.00 97.62 197 GLN A O 1
ATOM 1576 N N . GLU A 1 198 ? 19.002 -3.421 -13.658 1.00 98.31 198 GLU A N 1
ATOM 1577 C CA . GLU A 1 198 ? 19.069 -4.344 -12.508 1.00 98.31 198 GLU A CA 1
ATOM 1578 C C . GLU A 1 198 ? 18.559 -3.706 -11.211 1.00 98.31 198 GLU A C 1
ATOM 1580 O O . GLU A 1 198 ? 17.775 -4.288 -10.454 1.00 98.31 198 GLU A O 1
ATOM 1585 N N . LYS A 1 199 ? 18.964 -2.457 -10.961 1.00 98.00 199 LYS A N 1
ATOM 1586 C CA . LYS A 1 199 ? 18.484 -1.713 -9.796 1.00 98.00 199 LYS A CA 1
ATOM 1587 C C . LYS A 1 199 ? 16.979 -1.413 -9.891 1.00 98.00 199 LYS A C 1
ATOM 1589 O O . LYS A 1 199 ? 16.320 -1.343 -8.857 1.00 98.00 199 LYS A O 1
ATOM 1594 N N . ALA A 1 200 ? 16.443 -1.205 -11.097 1.00 98.00 200 ALA A N 1
ATOM 1595 C CA . ALA A 1 200 ? 15.008 -1.018 -11.313 1.00 98.00 200 ALA A CA 1
ATOM 1596 C C . ALA A 1 200 ? 14.241 -2.326 -11.065 1.00 98.00 200 ALA A C 1
ATOM 1598 O O . ALA A 1 200 ? 13.202 -2.297 -10.415 1.00 98.00 200 ALA A O 1
ATOM 1599 N N . GLU A 1 201 ? 14.796 -3.465 -11.483 1.00 98.31 201 GLU A N 1
ATOM 1600 C CA . GLU A 1 201 ? 14.231 -4.798 -11.240 1.00 98.31 201 GLU A CA 1
ATOM 1601 C C . GLU A 1 201 ? 14.156 -5.105 -9.738 1.00 98.31 201 GLU A C 1
ATOM 1603 O O . GLU A 1 201 ? 13.112 -5.498 -9.223 1.00 98.31 201 GLU A O 1
ATOM 1608 N N . THR A 1 202 ? 15.228 -4.812 -8.998 1.00 98.44 202 THR A N 1
ATOM 1609 C CA . THR A 1 202 ? 15.232 -4.934 -7.530 1.00 98.44 202 THR A CA 1
ATOM 1610 C C . THR A 1 202 ? 14.160 -4.049 -6.884 1.00 98.44 202 THR A C 1
ATOM 1612 O O . THR A 1 202 ? 13.501 -4.454 -5.925 1.00 98.44 202 THR A O 1
ATOM 1615 N N . LEU A 1 203 ? 13.980 -2.821 -7.384 1.00 98.19 203 LEU A N 1
ATOM 1616 C CA . LEU A 1 203 ? 12.986 -1.894 -6.844 1.00 98.19 203 LEU A CA 1
ATOM 1617 C C . LEU A 1 203 ? 11.552 -2.335 -7.164 1.00 98.19 203 LEU A C 1
ATOM 1619 O O . LEU A 1 203 ? 10.685 -2.219 -6.301 1.00 98.19 203 LEU A O 1
ATOM 1623 N N . LYS A 1 204 ? 11.323 -2.888 -8.359 1.00 98.38 204 LYS A N 1
ATOM 1624 C CA . LYS A 1 204 ? 10.055 -3.493 -8.777 1.00 98.38 204 LYS A CA 1
ATOM 1625 C C . LYS A 1 204 ? 9.629 -4.591 -7.796 1.00 98.38 204 LYS A C 1
ATOM 1627 O O . LYS A 1 204 ? 8.514 -4.542 -7.283 1.00 98.38 204 LYS A O 1
ATOM 1632 N N . GLU A 1 205 ? 10.528 -5.515 -7.451 1.00 98.50 205 GLU A N 1
ATOM 1633 C CA . GLU A 1 205 ? 10.234 -6.580 -6.474 1.00 98.50 205 GLU A CA 1
ATOM 1634 C C . GLU A 1 205 ? 9.917 -6.029 -5.071 1.00 98.50 205 GLU A C 1
ATOM 1636 O O . GLU A 1 205 ? 9.014 -6.503 -4.376 1.00 98.50 205 GLU A O 1
ATOM 1641 N N . ARG A 1 206 ? 10.609 -4.962 -4.653 1.00 98.44 206 ARG A N 1
ATOM 1642 C CA . ARG A 1 206 ? 10.295 -4.277 -3.389 1.00 98.44 206 ARG A CA 1
ATOM 1643 C C . ARG A 1 206 ? 8.921 -3.607 -3.423 1.00 98.44 206 ARG A C 1
ATOM 1645 O O . ARG A 1 206 ? 8.220 -3.659 -2.416 1.00 98.44 206 ARG A O 1
ATOM 1652 N N . ALA A 1 207 ? 8.533 -3.007 -4.548 1.00 98.31 207 ALA A N 1
ATOM 1653 C CA . ALA A 1 207 ? 7.243 -2.339 -4.711 1.00 98.31 207 ALA A CA 1
ATOM 1654 C C . ALA A 1 207 ? 6.069 -3.325 -4.603 1.00 98.31 207 ALA A C 1
ATOM 1656 O O . ALA A 1 207 ? 5.149 -3.086 -3.822 1.00 98.31 207 ALA A O 1
ATOM 1657 N N . ILE A 1 208 ? 6.126 -4.477 -5.283 1.00 98.50 208 ILE A N 1
ATOM 1658 C CA . ILE A 1 208 ? 5.071 -5.502 -5.165 1.00 98.50 208 ILE A CA 1
ATOM 1659 C C . ILE A 1 208 ? 4.982 -6.075 -3.748 1.00 98.50 208 ILE A C 1
ATOM 1661 O O . ILE A 1 208 ? 3.885 -6.278 -3.225 1.00 98.50 208 ILE A O 1
ATOM 1665 N N . HIS A 1 209 ? 6.121 -6.312 -3.093 1.00 98.44 209 HIS A N 1
ATOM 1666 C CA . HIS A 1 209 ? 6.130 -6.778 -1.711 1.00 98.44 209 HIS A CA 1
ATOM 1667 C C . HIS A 1 209 ? 5.520 -5.736 -0.760 1.00 98.44 209 HIS A C 1
ATOM 1669 O O . HIS A 1 209 ? 4.669 -6.077 0.061 1.00 98.44 209 HIS A O 1
ATOM 1675 N N . ALA A 1 210 ? 5.896 -4.464 -0.905 1.00 98.38 210 ALA A N 1
ATOM 1676 C CA . ALA A 1 210 ? 5.318 -3.356 -0.152 1.00 98.38 210 ALA A CA 1
ATOM 1677 C C . ALA A 1 210 ? 3.799 -3.251 -0.361 1.00 98.38 210 ALA A C 1
ATOM 1679 O O . ALA A 1 210 ? 3.056 -3.201 0.617 1.00 98.38 210 ALA A O 1
ATOM 1680 N N . GLY A 1 211 ? 3.328 -3.330 -1.611 1.00 98.31 211 GLY A N 1
ATOM 1681 C CA . GLY A 1 211 ? 1.901 -3.329 -1.935 1.00 98.31 211 GLY A CA 1
ATOM 1682 C C . GLY A 1 211 ? 1.138 -4.470 -1.254 1.00 98.31 211 GLY A C 1
ATOM 1683 O O . GLY A 1 211 ? 0.076 -4.251 -0.671 1.00 98.31 211 GLY A O 1
ATOM 1684 N N . LYS A 1 212 ? 1.698 -5.688 -1.243 1.00 98.56 212 LYS A N 1
ATOM 1685 C CA . LYS A 1 212 ? 1.122 -6.831 -0.507 1.00 98.56 212 LYS A CA 1
ATOM 1686 C C . LYS A 1 212 ? 1.046 -6.570 0.999 1.00 98.56 212 LYS A C 1
ATOM 1688 O O . LYS A 1 212 ? 0.015 -6.859 1.605 1.00 98.56 212 LYS A O 1
ATOM 1693 N N . GLN A 1 213 ? 2.103 -6.017 1.593 1.00 98.25 213 GLN A N 1
ATOM 1694 C CA . GLN A 1 213 ? 2.137 -5.701 3.023 1.00 98.25 213 GLN A CA 1
ATOM 1695 C C . GLN A 1 213 ? 1.104 -4.637 3.409 1.00 98.25 213 GLN A C 1
ATOM 1697 O O . GLN A 1 213 ? 0.421 -4.806 4.415 1.00 98.25 213 GLN A O 1
ATOM 1702 N N . CYS A 1 214 ? 0.930 -3.589 2.598 1.00 98.31 214 CYS A N 1
ATOM 1703 C CA . CYS A 1 214 ? -0.103 -2.573 2.811 1.00 98.31 214 CYS A CA 1
ATOM 1704 C C . CYS A 1 214 ? -1.500 -3.191 2.946 1.00 98.31 214 CYS A C 1
ATOM 1706 O O . CYS A 1 214 ? -2.205 -2.921 3.915 1.00 98.31 214 CYS A O 1
ATOM 1708 N N . PHE A 1 215 ? -1.880 -4.070 2.014 1.00 98.44 215 PHE A N 1
ATOM 1709 C CA . PHE A 1 215 ? -3.191 -4.722 2.045 1.00 98.44 215 PHE A CA 1
ATOM 1710 C C . PHE A 1 215 ? -3.351 -5.714 3.199 1.00 98.44 215 PHE A C 1
ATOM 1712 O O . PHE A 1 215 ? -4.461 -5.903 3.695 1.00 98.44 215 PHE A O 1
ATOM 1719 N N . GLN A 1 216 ? -2.268 -6.360 3.639 1.00 98.38 216 GLN A N 1
ATOM 1720 C CA . GLN A 1 216 ? -2.303 -7.190 4.845 1.00 98.38 216 GLN A CA 1
ATOM 1721 C C . GLN A 1 216 ? -2.591 -6.337 6.085 1.00 98.38 216 GLN A C 1
ATOM 1723 O O . GLN A 1 216 ? -3.526 -6.652 6.821 1.00 98.38 216 GLN A O 1
ATOM 1728 N N . PHE A 1 217 ? -1.869 -5.226 6.264 1.00 98.00 217 PHE A N 1
ATOM 1729 C CA . PHE A 1 217 ? -2.108 -4.295 7.370 1.00 98.00 217 PHE A CA 1
ATOM 1730 C C . PHE A 1 217 ? -3.495 -3.659 7.308 1.00 98.00 217 PHE A C 1
ATOM 1732 O O . PHE A 1 217 ? -4.145 -3.517 8.336 1.00 98.00 217 PHE A O 1
ATOM 1739 N N . GLU A 1 218 ? -4.002 -3.335 6.119 1.00 98.00 218 GLU A N 1
ATOM 1740 C CA . GLU A 1 218 ? -5.369 -2.838 5.951 1.00 98.00 218 GLU A CA 1
ATOM 1741 C C . GLU A 1 218 ? -6.415 -3.852 6.451 1.00 98.00 218 GLU A C 1
ATOM 1743 O O . GLU A 1 218 ? -7.341 -3.493 7.184 1.00 98.00 218 GLU A O 1
ATOM 1748 N N . ARG A 1 219 ? -6.286 -5.131 6.073 1.00 98.38 219 ARG A N 1
ATOM 1749 C CA . ARG A 1 219 ? -7.205 -6.188 6.531 1.00 98.38 219 ARG A CA 1
ATOM 1750 C C . ARG A 1 219 ? -7.128 -6.377 8.040 1.00 98.38 219 ARG A C 1
ATOM 1752 O O . ARG A 1 219 ? -8.167 -6.500 8.685 1.00 98.38 219 ARG A O 1
ATOM 1759 N N . GLU A 1 220 ? -5.918 -6.376 8.591 1.00 98.25 220 GLU A N 1
ATOM 1760 C CA . GLU A 1 220 ? -5.698 -6.459 10.033 1.00 98.25 220 GLU A CA 1
ATOM 1761 C C . GLU A 1 220 ? -6.338 -5.268 10.760 1.00 98.25 220 GLU A C 1
ATOM 1763 O O . GLU A 1 220 ? -7.120 -5.476 11.687 1.00 98.25 220 GLU A O 1
ATOM 1768 N N . ALA A 1 221 ? -6.106 -4.039 10.286 1.00 97.88 221 ALA A N 1
ATOM 1769 C CA . ALA A 1 221 ? -6.706 -2.820 10.825 1.00 97.88 221 ALA A CA 1
ATOM 1770 C C . ALA A 1 221 ? -8.235 -2.915 10.872 1.00 97.88 221 ALA A C 1
ATOM 1772 O O . ALA A 1 221 ? -8.853 -2.642 11.901 1.00 97.88 221 ALA A O 1
ATOM 1773 N N . ASN A 1 222 ? -8.850 -3.341 9.766 1.00 98.25 222 ASN A N 1
ATOM 1774 C CA . ASN A 1 222 ? -10.298 -3.488 9.673 1.00 98.25 222 ASN A CA 1
ATOM 1775 C C . ASN A 1 222 ? -10.824 -4.584 10.609 1.00 98.25 222 ASN A C 1
ATOM 1777 O O . ASN A 1 222 ? -11.836 -4.378 11.276 1.00 98.25 222 ASN A O 1
ATOM 1781 N N . SER A 1 223 ? -10.126 -5.716 10.713 1.00 98.25 223 SER A N 1
ATOM 1782 C CA . SER A 1 223 ? -10.490 -6.794 11.638 1.00 98.25 223 SER A CA 1
ATOM 1783 C C . SER A 1 223 ? -10.436 -6.334 13.100 1.00 98.25 223 SER A C 1
ATOM 1785 O O . SER A 1 223 ? -11.362 -6.596 13.868 1.00 98.25 223 SER A O 1
ATOM 1787 N N . GLN A 1 224 ? -9.375 -5.622 13.490 1.00 98.38 224 GLN A N 1
ATOM 1788 C CA . GLN A 1 224 ? -9.220 -5.094 14.848 1.00 98.38 224 GLN A CA 1
ATOM 1789 C C . GLN A 1 224 ? -10.255 -4.003 15.154 1.00 98.38 224 GLN A C 1
ATOM 1791 O O . GLN A 1 224 ? -10.853 -4.008 16.229 1.00 98.38 224 GLN A O 1
ATOM 1796 N N . ALA A 1 225 ? -10.545 -3.125 14.189 1.00 98.31 225 ALA A N 1
ATOM 1797 C CA . ALA A 1 225 ? -11.603 -2.126 14.307 1.00 98.31 225 ALA A CA 1
ATOM 1798 C C . ALA A 1 225 ? -12.977 -2.773 14.558 1.00 98.31 225 ALA A C 1
ATOM 1800 O O . ALA A 1 225 ? -13.692 -2.349 15.461 1.00 98.31 225 ALA A O 1
ATOM 1801 N N . VAL A 1 226 ? -13.330 -3.827 13.813 1.00 98.44 226 VAL A N 1
ATOM 1802 C CA . VAL A 1 226 ? -14.595 -4.563 13.999 1.00 98.44 226 VAL A CA 1
ATOM 1803 C C . VAL A 1 226 ? -14.661 -5.232 15.375 1.00 98.44 226 VAL A C 1
ATOM 1805 O O . VAL A 1 226 ? -15.696 -5.173 16.038 1.00 98.44 226 VAL A O 1
ATOM 1808 N N . SER A 1 227 ? -13.561 -5.838 15.829 1.00 98.25 227 SER A N 1
ATOM 1809 C CA . SER A 1 227 ? -13.471 -6.431 17.171 1.00 98.25 227 SER A CA 1
ATOM 1810 C C . SER A 1 227 ? -13.730 -5.391 18.270 1.00 98.25 227 SER A C 1
ATOM 1812 O O . SER A 1 227 ? -14.568 -5.606 19.151 1.00 98.25 227 SER A O 1
ATOM 1814 N N . ALA A 1 228 ? -13.080 -4.227 18.176 1.00 98.25 228 ALA A N 1
ATOM 1815 C CA . ALA A 1 228 ? -13.265 -3.121 19.111 1.00 98.25 228 ALA A CA 1
ATOM 1816 C C . ALA A 1 228 ? -14.700 -2.562 19.078 1.00 98.25 228 ALA A C 1
ATOM 1818 O O . ALA A 1 228 ? -15.311 -2.367 20.129 1.00 98.25 228 ALA A O 1
ATOM 1819 N N . GLU A 1 229 ? -15.286 -2.385 17.889 1.00 98.56 229 GLU A N 1
ATOM 1820 C CA . GLU A 1 229 ? -16.680 -1.950 17.737 1.00 98.56 229 GLU A CA 1
ATOM 1821 C C . GLU A 1 229 ? -17.680 -2.924 18.362 1.00 98.56 229 GLU A C 1
ATOM 1823 O O . GLU A 1 229 ? -18.662 -2.492 18.960 1.00 98.56 229 GLU A O 1
ATOM 1828 N N . ASN A 1 230 ? -17.452 -4.233 18.256 1.00 98.56 230 ASN A N 1
ATOM 1829 C CA . ASN A 1 230 ? -18.341 -5.220 18.866 1.00 98.56 230 ASN A CA 1
ATOM 1830 C C . ASN A 1 230 ? -18.334 -5.118 20.397 1.00 98.56 230 ASN A C 1
ATOM 1832 O O . ASN A 1 230 ? -19.400 -5.155 21.016 1.00 98.56 230 ASN A O 1
ATOM 1836 N N . LYS A 1 231 ? -17.157 -4.926 21.007 1.00 98.31 231 LYS A N 1
ATOM 1837 C CA . LYS A 1 231 ? -17.042 -4.687 22.455 1.00 98.31 231 LYS A CA 1
ATOM 1838 C C . LYS A 1 231 ? -17.691 -3.362 22.868 1.00 98.31 231 LYS A C 1
ATOM 1840 O O . LYS A 1 231 ? -18.424 -3.329 23.853 1.00 98.31 231 LYS A O 1
ATOM 1845 N N . MET A 1 232 ? -17.512 -2.304 22.076 1.00 98.44 232 MET A N 1
ATOM 1846 C CA . MET A 1 232 ? -18.186 -1.015 22.276 1.00 98.44 232 MET A CA 1
ATOM 1847 C C . MET A 1 232 ? -19.715 -1.151 22.238 1.00 98.44 232 MET A C 1
ATOM 1849 O O . MET A 1 232 ? -20.380 -0.706 23.167 1.00 98.44 232 MET A O 1
ATOM 1853 N N . ARG A 1 233 ? -20.280 -1.831 21.229 1.00 98.44 233 ARG A N 1
ATOM 1854 C CA . ARG A 1 233 ? -21.735 -2.067 21.123 1.00 98.44 233 ARG A CA 1
ATOM 1855 C C . ARG A 1 233 ? -22.277 -2.873 22.304 1.00 98.44 233 ARG A C 1
ATOM 1857 O O . ARG A 1 233 ? -23.366 -2.581 22.799 1.00 98.44 233 ARG A O 1
ATOM 1864 N N . LYS A 1 234 ? -21.526 -3.878 22.776 1.00 98.38 234 LYS A N 1
ATOM 1865 C CA . LYS A 1 234 ? -21.882 -4.632 23.990 1.00 98.38 234 LYS A CA 1
ATOM 1866 C C . LYS A 1 234 ? -21.958 -3.695 25.201 1.00 98.38 234 LYS A C 1
ATOM 1868 O O . LYS A 1 234 ? -22.942 -3.739 25.941 1.00 98.38 234 LYS A O 1
ATOM 1873 N N . LEU A 1 235 ? -20.964 -2.822 25.366 1.00 98.31 235 LEU A N 1
ATOM 1874 C CA . LEU A 1 235 ? -20.929 -1.844 26.450 1.00 98.31 235 LEU A CA 1
ATOM 1875 C C . LEU A 1 235 ? -22.088 -0.841 26.362 1.00 98.31 235 LEU A C 1
ATOM 1877 O O . LEU A 1 235 ? -22.762 -0.613 27.361 1.00 98.31 235 LEU A O 1
ATOM 1881 N N . GLU A 1 236 ? -22.387 -0.301 25.178 1.00 98.25 236 GLU A N 1
ATOM 1882 C CA . GLU A 1 236 ? -23.531 0.597 24.950 1.00 98.25 236 GLU A CA 1
ATOM 1883 C C . GLU A 1 236 ? -24.867 -0.064 25.323 1.00 98.25 236 GLU A C 1
ATOM 1885 O O . GLU A 1 236 ? -25.703 0.540 26.002 1.00 98.25 236 GLU A O 1
ATOM 1890 N N . SER A 1 237 ? -25.058 -1.332 24.945 1.00 98.12 237 SER A N 1
ATOM 1891 C CA . SER A 1 237 ? -26.245 -2.104 25.328 1.00 98.12 237 SER A CA 1
ATOM 1892 C C . SER A 1 237 ? -26.364 -2.249 26.849 1.00 98.12 237 SER A C 1
ATOM 1894 O O . SER A 1 237 ? -27.453 -2.076 27.403 1.00 98.12 237 SER A O 1
ATOM 1896 N N . LEU A 1 238 ? -25.256 -2.541 27.538 1.00 97.62 238 LEU A N 1
ATOM 1897 C CA . LEU A 1 238 ? -25.224 -2.665 28.998 1.00 97.62 238 LEU A CA 1
ATOM 1898 C C . LEU A 1 238 ? -25.459 -1.324 29.699 1.00 97.62 238 LEU A C 1
ATOM 1900 O O . LEU A 1 238 ? -26.187 -1.283 30.687 1.00 97.62 238 LEU A O 1
ATOM 1904 N N . ILE A 1 239 ? -24.910 -0.228 29.171 1.00 97.12 239 ILE A N 1
ATOM 1905 C CA . ILE A 1 239 ? -25.168 1.138 29.646 1.00 97.12 239 ILE A CA 1
ATOM 1906 C C . ILE A 1 239 ? -26.671 1.445 29.592 1.00 97.12 239 ILE A C 1
ATOM 1908 O O . ILE A 1 239 ? -27.235 1.945 30.566 1.00 97.12 239 ILE A O 1
ATOM 1912 N N . ASN A 1 240 ? -27.340 1.118 28.484 1.00 96.25 240 ASN A N 1
ATOM 1913 C CA . ASN A 1 240 ? -28.777 1.358 28.329 1.00 96.25 240 ASN A CA 1
ATOM 1914 C C . ASN A 1 240 ? -29.612 0.499 29.290 1.00 96.25 240 ASN A C 1
ATOM 1916 O O . ASN A 1 240 ? -30.531 1.005 29.937 1.00 96.25 240 ASN A O 1
ATOM 1920 N N . GLN A 1 241 ? -29.254 -0.778 29.448 1.00 96.81 241 GLN A N 1
ATOM 1921 C CA . GLN A 1 241 ? -29.887 -1.668 30.422 1.00 96.81 241 GLN A CA 1
ATOM 1922 C C . GLN A 1 241 ? -29.695 -1.170 31.862 1.00 96.81 241 GLN A C 1
ATOM 1924 O O . GLN A 1 241 ? -30.631 -1.206 32.661 1.00 96.81 241 GLN A O 1
ATOM 1929 N N . PHE A 1 242 ? -28.495 -0.689 32.189 1.00 95.50 242 PHE A N 1
ATOM 1930 C CA . PHE A 1 242 ? -28.169 -0.124 33.492 1.00 95.50 242 PHE A CA 1
ATOM 1931 C C . PHE A 1 242 ? -29.020 1.118 33.782 1.00 95.50 242 PHE A C 1
ATOM 1933 O O . PHE A 1 242 ? -29.681 1.174 34.815 1.00 95.50 242 PHE A O 1
ATOM 1940 N N . LYS A 1 243 ? -29.103 2.072 32.845 1.00 95.31 243 LYS A N 1
ATOM 1941 C CA . LYS A 1 243 ? -29.952 3.269 32.991 1.00 95.31 243 LYS A CA 1
ATOM 1942 C C . LYS A 1 243 ? -31.417 2.915 33.264 1.00 95.31 243 LYS A C 1
ATOM 1944 O O . LYS A 1 243 ? -32.011 3.476 34.182 1.00 95.31 243 LYS A O 1
ATOM 1949 N N . ALA A 1 244 ? -31.972 1.953 32.523 1.00 95.44 244 ALA A N 1
ATOM 1950 C CA . ALA A 1 244 ? -33.354 1.504 32.699 1.00 95.44 244 ALA A CA 1
ATOM 1951 C C . ALA A 1 244 ? -33.596 0.864 34.077 1.00 95.44 244 ALA A C 1
ATOM 1953 O O . ALA A 1 244 ? -34.592 1.154 34.735 1.00 95.44 244 ALA A O 1
ATOM 1954 N N . LEU A 1 245 ? -32.669 0.020 34.536 1.00 95.12 245 LEU A N 1
ATOM 1955 C CA . LEU A 1 245 ? -32.794 -0.717 35.796 1.00 95.12 245 LEU A CA 1
ATOM 1956 C C . LEU A 1 245 ? -32.690 0.186 37.036 1.00 95.12 245 LEU A C 1
ATOM 1958 O O . LEU A 1 245 ? -33.313 -0.097 38.057 1.00 95.12 245 LEU A O 1
ATOM 1962 N N . PHE A 1 246 ? -31.918 1.269 36.945 1.00 93.50 246 PHE A N 1
ATOM 1963 C CA . PHE A 1 246 ? -31.733 2.235 38.030 1.00 93.50 246 PHE A CA 1
ATOM 1964 C C . PHE A 1 246 ? -32.617 3.482 37.897 1.00 93.50 246 PHE A C 1
ATOM 1966 O O . PHE A 1 246 ? -32.466 4.404 38.693 1.00 93.50 246 PHE A O 1
ATOM 1973 N N . GLN A 1 247 ? -33.525 3.522 36.911 1.00 94.00 247 GLN A N 1
ATOM 1974 C CA . GLN A 1 247 ? -34.382 4.680 36.617 1.00 94.00 247 GLN A CA 1
ATOM 1975 C C . GLN A 1 247 ? -33.591 5.995 36.508 1.00 94.00 247 GLN A C 1
ATOM 1977 O O . GLN A 1 247 ? -34.088 7.071 36.833 1.00 94.00 247 GLN A O 1
ATOM 1982 N N . ILE A 1 248 ? -32.340 5.914 36.044 1.00 89.44 248 ILE A N 1
ATOM 1983 C CA . ILE A 1 248 ? -31.514 7.096 35.821 1.00 89.44 248 ILE A CA 1
ATOM 1984 C C . ILE A 1 248 ? -32.076 7.733 34.561 1.00 89.44 248 ILE A C 1
ATOM 1986 O O . ILE A 1 248 ? -31.813 7.253 33.454 1.00 89.44 248 ILE A O 1
ATOM 1990 N N . SER A 1 249 ? -32.895 8.774 34.726 1.00 83.38 249 SER A N 1
ATOM 1991 C CA . SER A 1 249 ? -33.381 9.534 33.585 1.00 83.38 249 SER A CA 1
ATOM 1992 C C . SER A 1 249 ? -32.159 10.003 32.811 1.00 83.38 249 SER A C 1
ATOM 1994 O O . SER A 1 249 ? -31.300 10.696 33.366 1.00 83.38 249 SER A O 1
ATOM 1996 N N . SER A 1 250 ? -32.068 9.635 31.534 1.00 73.88 250 SER A N 1
ATOM 1997 C CA . SER A 1 250 ? -31.210 10.373 30.616 1.00 73.88 250 SER A CA 1
ATOM 1998 C C . SER A 1 250 ? -31.571 11.841 30.821 1.00 73.88 250 SER A C 1
ATOM 2000 O O . SER A 1 250 ? -32.768 12.128 30.755 1.00 73.88 250 SER A O 1
ATOM 2002 N N . PRO A 1 251 ? -30.623 12.742 31.147 1.00 69.81 251 PRO A N 1
ATOM 2003 C CA . PRO A 1 251 ? -30.939 14.156 31.215 1.00 69.81 251 PRO A CA 1
ATOM 2004 C C . PRO A 1 251 ? -31.578 14.482 29.876 1.00 69.81 251 PRO A C 1
ATOM 2006 O O . PRO A 1 251 ? -30.916 14.378 28.839 1.00 69.81 251 PRO A O 1
ATOM 2009 N N . THR A 1 252 ? -32.894 14.719 29.899 1.00 55.16 252 THR A N 1
ATOM 2010 C CA . THR A 1 252 ? -33.665 15.124 28.734 1.00 55.16 252 THR A CA 1
ATOM 2011 C C . THR A 1 252 ? -32.851 16.248 28.157 1.00 55.16 252 THR A C 1
ATOM 2013 O O . THR A 1 252 ? -32.609 17.225 28.866 1.00 55.16 252 THR A O 1
ATOM 2016 N N . THR A 1 253 ? -32.296 16.038 26.965 1.00 50.84 253 THR A N 1
ATOM 2017 C CA . THR A 1 253 ? -31.502 17.042 26.276 1.00 50.84 253 THR A CA 1
ATOM 2018 C C . THR A 1 253 ? -32.455 18.209 26.131 1.00 50.84 253 THR A C 1
ATOM 2020 O O . THR A 1 253 ? -33.351 18.168 25.293 1.00 50.84 253 THR A O 1
ATOM 2023 N N . ALA A 1 254 ? -32.393 19.145 27.081 1.00 53.88 254 ALA A N 1
ATOM 2024 C CA . ALA A 1 254 ? -33.265 20.293 27.119 1.00 53.88 254 ALA A CA 1
ATOM 2025 C C . ALA A 1 254 ? -33.029 20.935 25.772 1.00 53.88 254 ALA A C 1
ATOM 2027 O O . ALA A 1 254 ? -31.876 21.234 25.458 1.00 53.88 254 ALA A O 1
ATOM 2028 N N . ASN A 1 255 ? -34.082 20.975 24.954 1.00 50.28 255 ASN A N 1
ATOM 2029 C CA . ASN A 1 255 ? -34.048 21.553 23.627 1.00 50.28 255 ASN A CA 1
ATOM 2030 C C . ASN A 1 255 ? -33.335 22.892 23.771 1.00 50.28 255 ASN A C 1
ATOM 2032 O O . ASN A 1 255 ? -33.909 23.834 24.315 1.00 50.28 255 ASN A O 1
ATOM 2036 N N . VAL A 1 256 ? -32.057 22.934 23.380 1.00 47.81 256 VAL A N 1
ATOM 2037 C CA . VAL A 1 256 ? -31.343 24.188 23.215 1.00 47.81 256 VAL A CA 1
ATOM 2038 C C . VAL A 1 256 ? -32.229 24.925 22.229 1.00 47.81 256 VAL A C 1
ATOM 2040 O O . VAL A 1 256 ? -32.468 24.361 21.155 1.00 47.81 256 VAL A O 1
ATOM 2043 N N . PRO A 1 257 ? -32.820 26.074 22.608 1.00 56.66 257 PRO A N 1
ATOM 2044 C CA . PRO A 1 257 ? -33.651 26.831 21.697 1.00 56.66 257 PRO A CA 1
ATOM 2045 C C . PRO A 1 257 ? -32.828 27.010 20.432 1.00 56.66 257 PRO A C 1
ATOM 2047 O O . PRO A 1 257 ? -31.738 27.581 20.475 1.00 56.66 257 PRO A O 1
ATOM 2050 N N . THR A 1 258 ? -33.288 26.404 19.341 1.00 48.38 258 THR A N 1
ATOM 2051 C CA . THR A 1 258 ? -32.811 26.712 18.003 1.00 48.38 258 THR A CA 1
ATOM 2052 C C . THR A 1 258 ? -33.099 28.185 17.814 1.00 48.38 258 THR A C 1
ATOM 2054 O O . THR A 1 258 ? -34.227 28.565 17.520 1.00 48.38 258 THR A O 1
ATOM 2057 N N . ASP A 1 259 ? -32.092 28.994 18.119 1.00 49.28 259 ASP A N 1
ATOM 2058 C CA . ASP A 1 259 ? -32.076 30.411 17.836 1.00 49.28 259 ASP A CA 1
ATOM 2059 C C . ASP A 1 259 ? -32.204 30.553 16.318 1.00 49.28 259 ASP A C 1
ATOM 2061 O O . ASP A 1 259 ? -31.434 29.966 15.547 1.00 49.28 259 ASP A O 1
ATOM 2065 N N . ASP A 1 260 ? -33.260 31.249 15.911 1.00 50.56 260 ASP A N 1
ATOM 2066 C CA . ASP A 1 260 ? -33.674 31.482 14.537 1.00 50.56 260 ASP A CA 1
ATOM 2067 C C . ASP A 1 260 ? -32.616 32.315 13.795 1.00 50.56 260 ASP A C 1
ATOM 2069 O O . ASP A 1 260 ? -32.780 33.512 13.551 1.00 50.56 260 ASP A O 1
ATOM 2073 N N . SER A 1 261 ? -31.522 31.684 13.363 1.00 51.88 261 SER A N 1
ATOM 2074 C CA . SER A 1 261 ? -30.616 32.290 12.389 1.00 51.88 261 SER A CA 1
ATOM 2075 C C . SER A 1 261 ? -31.153 32.066 10.974 1.00 51.88 261 SER A C 1
ATOM 2077 O O . SER A 1 261 ? -30.901 31.065 10.301 1.00 51.88 261 SER A O 1
ATOM 2079 N N . LYS A 1 262 ? -31.965 33.038 10.548 1.00 51.78 262 LYS A N 1
ATOM 2080 C CA . LYS A 1 262 ? -32.401 33.279 9.169 1.00 51.78 262 LYS A CA 1
ATOM 2081 C C . LYS A 1 262 ? -31.212 33.424 8.204 1.00 51.78 262 LYS A C 1
ATOM 2083 O O . LYS A 1 262 ? -30.355 34.270 8.421 1.00 51.78 262 LYS A O 1
ATOM 2088 N N . GLY A 1 263 ? -31.311 32.750 7.051 1.00 48.91 263 GLY A N 1
ATOM 2089 C CA . GLY A 1 263 ? -30.597 33.060 5.797 1.00 48.91 263 GLY A CA 1
ATOM 2090 C C . GLY A 1 263 ? -29.148 32.562 5.775 1.00 48.91 263 GLY A C 1
ATOM 2091 O O . GLY A 1 263 ? -28.351 32.925 6.617 1.00 48.91 263 GLY A O 1
ATOM 2092 N N . VAL A 1 264 ? -28.707 31.727 4.837 1.00 43.34 264 VAL A N 1
ATOM 2093 C CA . VAL A 1 264 ? -28.651 32.017 3.402 1.00 43.34 264 VAL A CA 1
ATOM 2094 C C . VAL A 1 264 ? -28.730 30.709 2.611 1.00 43.34 264 VAL A C 1
ATOM 2096 O O . VAL A 1 264 ? -27.922 29.796 2.763 1.00 43.34 264 VAL A O 1
ATOM 2099 N N . ARG A 1 265 ? -29.724 30.654 1.726 1.00 47.56 265 ARG A N 1
ATOM 2100 C CA . ARG A 1 265 ? -29.875 29.683 0.643 1.00 47.56 265 ARG A CA 1
ATOM 2101 C C . ARG A 1 265 ? -29.041 30.173 -0.542 1.00 47.56 265 ARG A C 1
ATOM 2103 O O . ARG A 1 265 ? -29.260 31.288 -1.002 1.00 47.56 265 ARG A O 1
ATOM 2110 N N . GLY A 1 266 ? -28.152 29.335 -1.068 1.00 37.19 266 GLY A N 1
ATOM 2111 C CA . GLY A 1 266 ? -27.400 29.644 -2.284 1.00 37.19 266 GLY A CA 1
ATOM 2112 C C . GLY A 1 266 ? -26.629 28.446 -2.824 1.00 37.19 266 GLY A C 1
ATOM 2113 O O . GLY A 1 266 ? -25.445 28.300 -2.554 1.00 37.19 266 GLY A O 1
ATOM 2114 N N . ASN A 1 267 ? -27.313 27.599 -3.597 1.00 46.09 267 ASN A N 1
ATOM 2115 C CA . ASN A 1 267 ? -26.681 26.707 -4.570 1.00 46.09 267 ASN A CA 1
ATOM 2116 C C . ASN A 1 267 ? -25.925 27.550 -5.604 1.00 46.09 267 ASN A C 1
ATOM 2118 O O . ASN A 1 267 ? -26.537 28.476 -6.135 1.00 46.09 267 ASN A O 1
ATOM 2122 N N . GLN A 1 268 ? -24.701 27.168 -5.984 1.00 35.59 268 GLN A N 1
ATOM 2123 C CA . GLN A 1 268 ? -24.247 27.322 -7.371 1.00 35.59 268 GLN A CA 1
ATOM 2124 C C . GLN A 1 268 ? -23.000 26.487 -7.704 1.00 35.59 268 GLN A C 1
ATOM 2126 O O . GLN A 1 268 ? -21.950 26.574 -7.074 1.00 35.59 268 GLN A O 1
ATOM 2131 N N . THR A 1 269 ? -23.186 25.675 -8.739 1.00 36.28 269 THR A N 1
ATOM 2132 C CA . THR A 1 269 ? -22.221 25.054 -9.649 1.00 36.28 269 THR A CA 1
ATOM 2133 C C . THR A 1 269 ? -21.260 26.100 -10.241 1.00 36.28 269 THR A C 1
ATOM 2135 O O . THR A 1 269 ? -21.714 27.211 -10.515 1.00 36.28 269 THR A O 1
ATOM 2138 N N . PRO A 1 270 ? -19.976 25.795 -10.516 1.00 48.88 270 PRO A N 1
ATOM 2139 C CA . PRO A 1 270 ? -19.093 26.756 -11.166 1.00 48.88 270 PRO A CA 1
ATOM 2140 C C . PRO A 1 270 ? -19.273 26.705 -12.688 1.00 48.88 270 PRO A C 1
ATOM 2142 O O . PRO A 1 270 ? -18.806 25.781 -13.356 1.00 48.88 270 PRO A O 1
ATOM 2145 N N . GLU A 1 271 ? -19.940 27.723 -13.231 1.00 38.03 271 GLU A N 1
ATOM 2146 C CA . GLU A 1 271 ? -19.924 28.036 -14.656 1.00 38.03 271 GLU A CA 1
ATOM 2147 C C . GLU A 1 271 ? -18.851 29.098 -14.948 1.00 38.03 271 GLU A C 1
ATOM 2149 O O . GLU A 1 271 ? -18.625 30.055 -14.210 1.00 38.03 271 GLU A O 1
ATOM 2154 N N . LYS A 1 272 ? -18.140 28.842 -16.037 1.00 50.97 272 LYS A N 1
ATOM 2155 C CA . LYS A 1 272 ? -16.941 29.496 -16.548 1.00 50.97 272 LYS A CA 1
ATOM 2156 C C . LYS A 1 272 ? -17.314 30.763 -17.321 1.00 50.97 272 LYS A C 1
ATOM 2158 O O . LYS A 1 272 ? -17.842 30.616 -18.415 1.00 50.97 272 LYS A O 1
ATOM 2163 N N . VAL A 1 273 ? -16.958 31.967 -16.854 1.00 38.03 273 VAL A N 1
ATOM 2164 C CA . VAL A 1 273 ? -16.912 33.167 -17.720 1.00 38.03 273 VAL A CA 1
ATOM 2165 C C . VAL A 1 273 ? -15.787 34.140 -17.333 1.00 38.03 273 VAL A C 1
ATOM 2167 O O . VAL A 1 273 ? -15.774 34.751 -16.271 1.00 38.03 273 VAL A O 1
ATOM 2170 N N . THR A 1 274 ? -14.871 34.270 -18.289 1.00 43.12 274 THR A N 1
ATOM 2171 C CA . THR A 1 274 ? -13.925 35.340 -18.634 1.00 43.12 274 THR A CA 1
ATOM 2172 C C . THR A 1 274 ? -14.350 36.771 -18.282 1.00 43.12 274 THR A C 1
ATOM 2174 O O . THR A 1 274 ? -15.400 37.193 -18.757 1.00 43.12 274 THR A O 1
ATOM 2177 N N . LYS A 1 275 ? -13.469 37.561 -17.635 1.00 38.53 275 LYS A N 1
ATOM 2178 C CA . LYS A 1 275 ? -13.259 39.002 -17.925 1.00 38.53 275 LYS A CA 1
ATOM 2179 C C . LYS A 1 275 ? -11.829 39.465 -17.586 1.00 38.53 275 LYS A C 1
ATOM 2181 O O . LYS A 1 275 ? -11.373 39.332 -16.457 1.00 38.53 275 LYS A O 1
ATOM 2186 N N . GLU A 1 276 ? -11.175 40.019 -18.603 1.00 39.22 276 GLU A N 1
ATOM 2187 C CA . GLU A 1 276 ? -10.028 40.948 -18.591 1.00 39.22 276 GLU A CA 1
ATOM 2188 C C . GLU A 1 276 ? -10.507 42.411 -18.325 1.00 39.22 276 GLU A C 1
ATOM 2190 O O . GLU A 1 276 ? -11.715 42.624 -18.192 1.00 39.22 276 GLU A O 1
ATOM 2195 N N . PRO A 1 277 ? -9.637 43.448 -18.272 1.00 53.19 277 PRO A N 1
ATOM 2196 C CA . PRO A 1 277 ? -8.816 43.804 -17.116 1.00 53.19 277 PRO A CA 1
ATOM 2197 C C . PRO A 1 277 ? -9.096 45.253 -16.651 1.00 53.19 277 PRO A C 1
ATOM 2199 O O . PRO A 1 277 ? -9.628 46.079 -17.392 1.00 53.19 277 PRO A O 1
ATOM 2202 N N . VAL A 1 278 ? -8.687 45.610 -15.432 1.00 44.50 278 VAL A N 1
ATOM 2203 C CA . VAL A 1 278 ? -8.618 47.019 -15.008 1.00 44.50 278 VAL A CA 1
ATOM 2204 C C . VAL A 1 278 ? -7.203 47.329 -14.539 1.00 44.50 278 VAL A C 1
ATOM 2206 O O . VAL A 1 278 ? -6.691 46.746 -13.588 1.00 44.50 278 VAL A O 1
ATOM 2209 N N . VAL A 1 279 ? -6.597 48.247 -15.285 1.00 47.62 279 VAL A N 1
ATOM 2210 C CA . VAL A 1 279 ? -5.350 48.973 -15.039 1.00 47.62 279 VAL A CA 1
ATOM 2211 C C . VAL A 1 279 ? -5.477 49.803 -13.761 1.00 47.62 279 VAL A C 1
ATOM 2213 O O . VAL A 1 279 ? -6.486 50.481 -13.624 1.00 47.62 279 VAL A O 1
ATOM 2216 N N . 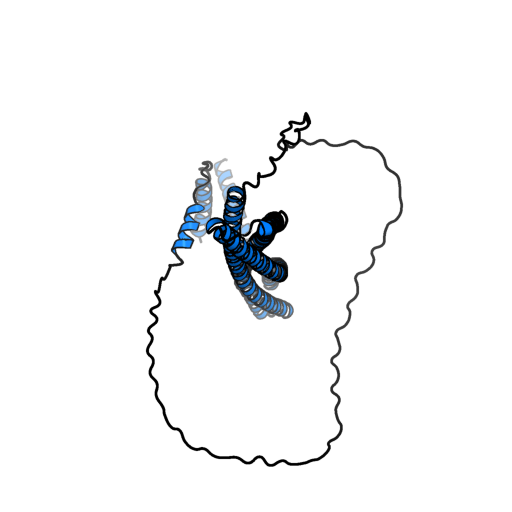ILE A 1 280 ? -4.450 49.816 -12.900 1.00 38.25 280 ILE A N 1
ATOM 2217 C CA . ILE A 1 280 ? -3.971 50.992 -12.140 1.00 38.25 280 ILE A CA 1
ATOM 2218 C C . ILE A 1 280 ? -2.518 50.728 -11.682 1.00 38.25 280 ILE A C 1
ATOM 2220 O O . ILE A 1 280 ? -2.251 49.843 -10.878 1.00 38.25 280 ILE A O 1
ATOM 2224 N N . ASN A 1 281 ? -1.621 51.503 -12.296 1.00 43.25 281 ASN A N 1
ATOM 2225 C CA . ASN A 1 281 ? -0.383 52.168 -11.858 1.00 43.25 281 ASN A CA 1
ATOM 2226 C C . ASN A 1 281 ? 0.588 51.575 -10.811 1.00 43.25 281 ASN A C 1
ATOM 2228 O O . ASN A 1 281 ? 0.230 51.144 -9.721 1.00 43.25 281 ASN A O 1
ATOM 2232 N N . ALA A 1 282 ? 1.862 51.722 -11.195 1.00 44.84 282 ALA A N 1
ATOM 2233 C CA . ALA A 1 282 ? 3.127 51.431 -10.522 1.00 44.84 282 ALA A CA 1
ATOM 2234 C C . ALA A 1 282 ? 3.329 52.104 -9.146 1.00 44.84 282 ALA A C 1
ATOM 2236 O O . ALA A 1 282 ? 2.652 53.079 -8.814 1.00 44.84 282 ALA A O 1
ATOM 2237 N N . PRO A 1 283 ? 4.345 51.642 -8.392 1.00 46.88 283 PRO A N 1
ATOM 2238 C CA . PRO A 1 283 ? 5.565 52.453 -8.349 1.00 46.88 283 PRO A CA 1
ATOM 2239 C C . PRO A 1 283 ? 6.876 51.678 -8.579 1.00 46.88 283 PRO A C 1
ATOM 2241 O O . PRO A 1 283 ? 6.936 50.451 -8.585 1.00 46.88 283 PRO A O 1
ATOM 2244 N N . GLU A 1 284 ? 7.900 52.488 -8.829 1.00 36.38 284 GLU A N 1
ATOM 2245 C CA . GLU A 1 284 ? 9.246 52.215 -9.324 1.00 36.38 284 GLU A CA 1
ATOM 2246 C C . GLU A 1 284 ? 10.164 51.391 -8.406 1.00 36.38 284 GLU A C 1
ATOM 2248 O O . GLU A 1 284 ? 10.074 51.444 -7.184 1.00 36.38 284 GLU A O 1
ATOM 2253 N N . ALA A 1 285 ? 11.102 50.718 -9.088 1.00 42.88 285 ALA A N 1
ATOM 2254 C CA . ALA A 1 285 ? 12.512 50.476 -8.770 1.00 42.88 285 ALA A CA 1
ATOM 2255 C C . ALA A 1 285 ? 12.904 50.065 -7.341 1.00 42.88 285 ALA A C 1
ATOM 2257 O O . ALA A 1 285 ? 12.756 50.836 -6.402 1.00 42.88 285 ALA A O 1
ATOM 2258 N N . THR A 1 286 ? 13.606 48.925 -7.222 1.00 34.03 286 THR A N 1
ATOM 2259 C CA . THR A 1 286 ? 14.978 48.841 -6.665 1.00 34.03 286 THR A CA 1
ATOM 2260 C C . THR A 1 286 ? 15.489 47.383 -6.668 1.00 34.03 286 THR A C 1
ATOM 2262 O O . THR A 1 286 ? 14.960 46.537 -5.960 1.00 34.03 286 THR A O 1
ATOM 2265 N N . LYS A 1 287 ? 16.583 47.177 -7.421 1.00 39.81 287 LYS A N 1
ATOM 2266 C CA . LYS A 1 287 ? 17.677 46.179 -7.311 1.00 39.81 287 LYS A CA 1
ATOM 2267 C C . LYS A 1 287 ? 17.437 44.692 -7.634 1.00 39.81 287 LYS A C 1
ATOM 2269 O O . LYS A 1 287 ? 16.767 43.954 -6.921 1.00 39.81 287 LYS A O 1
ATOM 2274 N N . GLU A 1 288 ? 18.142 44.280 -8.691 1.00 46.88 288 GLU A N 1
ATOM 2275 C CA . GLU A 1 288 ? 18.585 42.920 -9.010 1.00 46.88 288 GLU A CA 1
ATOM 2276 C C . GLU A 1 288 ? 19.296 42.243 -7.826 1.00 46.88 288 GLU A C 1
ATOM 2278 O O . GLU A 1 288 ? 20.066 42.902 -7.120 1.00 46.88 288 GLU A O 1
ATOM 2283 N N . PRO A 1 289 ? 19.147 40.918 -7.669 1.00 45.34 289 PRO A N 1
ATOM 2284 C CA . PRO A 1 289 ? 20.192 40.086 -7.107 1.00 45.34 289 PRO A CA 1
ATOM 2285 C C . PRO A 1 289 ? 20.907 39.301 -8.214 1.00 45.34 289 PRO A C 1
ATOM 2287 O O . PRO A 1 289 ? 20.292 38.585 -9.007 1.00 45.34 289 PRO A O 1
ATOM 2290 N N . GLU A 1 290 ? 22.227 39.472 -8.220 1.00 39.88 290 GLU A N 1
ATOM 2291 C CA . GLU A 1 290 ? 23.223 38.722 -8.977 1.00 39.88 290 GLU A CA 1
ATOM 2292 C C . GLU A 1 290 ? 22.995 37.208 -8.932 1.00 39.88 290 GLU A C 1
ATOM 2294 O O . GLU A 1 290 ? 22.674 36.618 -7.897 1.00 39.88 290 GLU A O 1
ATOM 2299 N N . MET A 1 291 ? 23.269 36.574 -10.073 1.00 44.94 291 MET A N 1
ATOM 2300 C CA . MET A 1 291 ? 23.593 35.157 -10.140 1.00 44.94 291 MET A CA 1
ATOM 2301 C C . MET A 1 291 ? 24.778 34.864 -9.219 1.00 44.94 291 MET A C 1
ATOM 2303 O O . MET A 1 291 ? 25.890 35.313 -9.479 1.00 44.94 291 MET A O 1
ATOM 2307 N N . THR A 1 292 ? 24.545 34.083 -8.167 1.00 36.69 292 THR A N 1
ATOM 2308 C CA . THR A 1 292 ? 25.621 33.453 -7.401 1.00 36.69 292 THR A CA 1
ATOM 2309 C C . THR A 1 292 ? 25.763 31.999 -7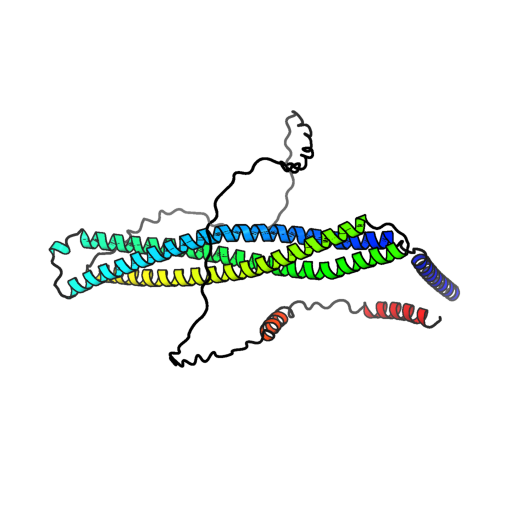.821 1.00 36.69 292 THR A C 1
ATOM 2311 O O . THR A 1 292 ? 24.799 31.299 -8.134 1.00 36.69 292 THR A O 1
ATOM 2314 N N . GLU A 1 293 ? 27.023 31.614 -7.882 1.00 38.16 293 GLU A N 1
ATOM 2315 C CA . GLU A 1 293 ? 27.598 30.520 -8.626 1.00 38.16 293 GLU A CA 1
ATOM 2316 C C . GLU A 1 293 ? 27.223 29.126 -8.116 1.00 38.16 293 GLU A C 1
ATOM 2318 O O . GLU A 1 293 ? 26.911 28.878 -6.951 1.00 38.16 293 GLU A O 1
ATOM 2323 N N . SER A 1 294 ? 27.303 28.202 -9.067 1.00 37.31 294 SER A N 1
ATOM 2324 C CA . SER A 1 294 ? 27.322 26.759 -8.883 1.00 37.31 294 SER A CA 1
ATOM 2325 C C . SER A 1 294 ? 28.399 26.352 -7.866 1.00 37.31 294 SER A C 1
ATOM 2327 O O . SER A 1 294 ? 29.551 26.733 -8.060 1.00 37.31 294 SER A O 1
ATOM 2329 N N . PRO A 1 295 ? 28.101 25.534 -6.839 1.00 45.81 295 PRO A N 1
ATOM 2330 C CA . PRO A 1 295 ? 29.154 25.001 -5.998 1.00 45.81 295 PRO A CA 1
ATOM 2331 C C . PRO A 1 295 ? 29.945 23.930 -6.750 1.00 45.81 295 PRO A C 1
ATOM 2333 O O . PRO A 1 295 ? 29.412 22.980 -7.332 1.00 45.81 295 PRO A O 1
ATOM 2336 N N . GLU A 1 296 ? 31.241 24.185 -6.725 1.00 38.88 296 GLU A N 1
ATOM 2337 C CA . GLU A 1 296 ? 32.371 23.446 -7.241 1.00 38.88 296 GLU A CA 1
ATOM 2338 C C . GLU A 1 296 ? 32.479 22.031 -6.652 1.00 38.88 296 GLU A C 1
ATOM 2340 O O . GLU A 1 296 ? 32.063 21.727 -5.531 1.00 38.88 296 GLU A O 1
ATOM 2345 N N . VAL A 1 297 ? 33.045 21.159 -7.478 1.00 45.81 297 VAL A N 1
ATOM 2346 C CA . VAL A 1 297 ? 33.387 19.764 -7.220 1.00 45.81 297 VAL A CA 1
ATOM 2347 C C . VAL A 1 297 ? 34.216 19.649 -5.938 1.00 45.81 297 VAL A C 1
ATOM 2349 O O . VAL A 1 297 ? 35.331 20.150 -5.873 1.00 45.81 297 VAL A O 1
ATOM 2352 N N . THR A 1 298 ? 33.691 18.955 -4.926 1.00 40.59 298 THR A N 1
ATOM 2353 C CA . THR A 1 298 ? 34.484 18.514 -3.769 1.00 40.59 298 THR A CA 1
ATOM 2354 C C . THR A 1 298 ? 35.020 17.110 -4.026 1.00 40.59 298 THR A C 1
ATOM 2356 O O . THR A 1 298 ? 34.281 16.215 -4.441 1.00 40.59 298 THR A O 1
ATOM 2359 N N . GLU A 1 299 ? 36.323 16.981 -3.806 1.00 45.00 299 GLU A N 1
ATOM 2360 C CA . GLU A 1 299 ? 37.195 15.861 -4.135 1.00 45.00 299 GLU A CA 1
ATOM 2361 C C . GLU A 1 299 ? 36.808 14.502 -3.534 1.00 45.00 299 GLU A C 1
ATOM 2363 O O . GLU A 1 299 ? 36.188 14.386 -2.474 1.00 45.00 299 GLU A O 1
ATOM 2368 N N . GLU A 1 300 ? 37.250 13.459 -4.239 1.00 43.94 300 GLU A N 1
ATOM 2369 C CA . GLU A 1 300 ? 37.302 12.072 -3.790 1.00 43.94 300 GLU A CA 1
ATOM 2370 C C . GLU A 1 300 ? 38.072 11.924 -2.461 1.00 43.94 300 GLU A C 1
ATOM 2372 O O . GLU A 1 300 ? 39.163 12.480 -2.306 1.00 43.94 300 GLU A O 1
ATOM 2377 N N . PRO A 1 301 ? 37.583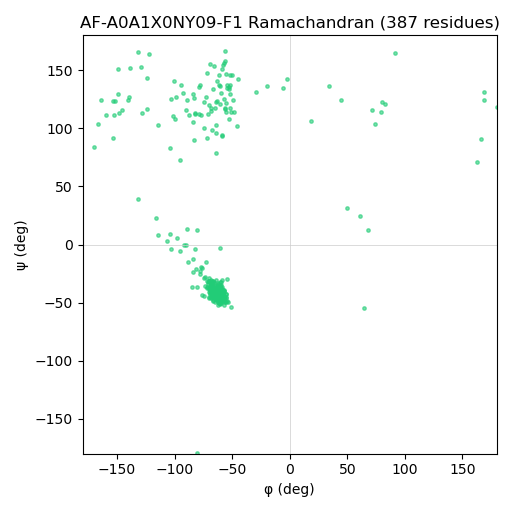 11.110 -1.507 1.00 49.66 301 PRO A N 1
ATOM 2378 C CA . PRO A 1 301 ? 38.377 10.717 -0.352 1.00 49.66 301 PRO A CA 1
ATOM 2379 C C . PRO A 1 301 ? 39.525 9.792 -0.777 1.00 49.66 301 PRO A C 1
ATOM 2381 O O . PRO A 1 301 ? 39.293 8.678 -1.252 1.00 49.66 301 PRO A O 1
ATOM 2384 N N . LYS A 1 302 ? 40.762 10.252 -0.559 1.00 47.16 302 LYS A N 1
ATOM 2385 C CA . LYS A 1 302 ? 41.985 9.438 -0.602 1.00 47.16 302 LYS A CA 1
ATOM 2386 C C . LYS A 1 302 ? 41.853 8.210 0.304 1.00 47.16 302 LYS A C 1
ATOM 2388 O O . LYS A 1 302 ? 41.438 8.323 1.459 1.00 47.16 302 LYS A O 1
ATOM 2393 N N . GLU A 1 303 ? 42.250 7.056 -0.225 1.00 47.19 303 GLU A N 1
ATOM 2394 C CA . GLU A 1 303 ? 42.505 5.835 0.542 1.00 47.19 303 GLU A CA 1
ATOM 2395 C C . GLU A 1 303 ? 43.475 6.116 1.703 1.00 47.19 303 GLU A C 1
ATOM 2397 O O . GLU A 1 303 ? 44.495 6.779 1.494 1.00 47.19 303 GLU A O 1
ATOM 2402 N N . PRO A 1 304 ? 43.217 5.605 2.920 1.00 52.94 304 PRO A N 1
ATOM 2403 C CA . PRO A 1 304 ? 44.230 5.602 3.957 1.00 52.94 304 PRO A CA 1
ATOM 2404 C C . PRO A 1 304 ? 45.275 4.522 3.666 1.00 52.94 304 PRO A C 1
ATOM 2406 O O . PRO A 1 304 ? 44.971 3.330 3.563 1.00 52.94 304 PRO A O 1
ATOM 2409 N N . GLU A 1 305 ? 46.520 4.981 3.566 1.00 48.03 305 GLU A N 1
ATOM 2410 C CA . GLU A 1 305 ? 47.726 4.171 3.523 1.00 48.03 305 GLU A CA 1
ATOM 2411 C C . GLU A 1 305 ? 47.784 3.168 4.682 1.00 48.03 305 GLU A C 1
ATOM 2413 O O . GLU A 1 305 ? 47.496 3.448 5.847 1.00 48.03 305 GLU A O 1
ATOM 2418 N N . LYS A 1 306 ? 48.206 1.970 4.306 1.00 43.78 306 LYS A N 1
ATOM 2419 C CA . LYS A 1 306 ? 48.549 0.826 5.139 1.00 43.78 306 LYS A CA 1
ATOM 2420 C C . LYS A 1 306 ? 49.772 1.168 6.011 1.00 43.78 306 LYS A C 1
ATOM 2422 O O . LYS A 1 306 ? 50.822 1.446 5.437 1.00 43.78 306 LYS A O 1
ATOM 2427 N N . PRO A 1 307 ? 49.722 1.086 7.353 1.00 50.44 307 PRO A N 1
ATOM 2428 C CA . PRO A 1 307 ? 50.945 1.122 8.140 1.00 50.44 307 PRO A CA 1
ATOM 2429 C C . PRO A 1 307 ? 51.583 -0.273 8.169 1.00 50.44 307 PRO A C 1
ATOM 2431 O O . PRO A 1 307 ? 51.047 -1.227 8.740 1.00 50.44 307 PRO A O 1
ATOM 2434 N N . GLU A 1 308 ? 52.743 -0.383 7.524 1.00 42.06 308 GLU A N 1
ATOM 2435 C CA . GLU A 1 308 ? 53.715 -1.442 7.775 1.00 42.06 308 GLU A CA 1
ATOM 2436 C C . GLU A 1 308 ? 54.311 -1.304 9.181 1.00 42.06 308 GLU A C 1
ATOM 2438 O O . GLU A 1 308 ? 54.780 -0.241 9.575 1.00 42.06 308 GLU A O 1
ATOM 2443 N N . GLY A 1 309 ? 54.369 -2.438 9.883 1.00 42.59 309 GLY A N 1
ATOM 2444 C CA . GLY A 1 309 ? 55.361 -2.720 10.916 1.00 42.59 309 GLY A CA 1
ATOM 2445 C C . GLY A 1 309 ? 55.075 -2.154 12.306 1.00 42.59 309 GLY A C 1
ATOM 2446 O O . GLY A 1 309 ? 55.112 -0.949 12.529 1.00 42.59 309 GLY A O 1
ATOM 2447 N N . THR A 1 310 ? 54.977 -3.039 13.305 1.00 39.09 310 THR A N 1
ATOM 2448 C CA . THR A 1 310 ? 56.062 -3.245 14.292 1.00 39.09 310 THR A CA 1
ATOM 2449 C C . THR A 1 310 ? 55.591 -4.113 15.481 1.00 39.09 310 THR A C 1
ATOM 2451 O O . THR A 1 310 ? 54.671 -3.752 16.202 1.00 39.09 310 THR A O 1
ATOM 2454 N N . LYS A 1 311 ? 56.339 -5.209 15.701 1.00 41.97 311 LYS A N 1
ATOM 2455 C CA . LYS A 1 311 ? 56.605 -5.975 16.948 1.00 41.97 311 LYS A CA 1
ATOM 2456 C C . LYS A 1 311 ? 55.539 -6.900 17.573 1.00 41.97 311 LYS A C 1
ATOM 2458 O O . LYS A 1 311 ? 54.675 -6.501 18.342 1.00 41.97 311 LYS A O 1
ATOM 2463 N N . LYS A 1 312 ? 55.795 -8.196 17.334 1.00 45.69 312 LYS A N 1
ATOM 2464 C CA . LYS A 1 312 ? 55.921 -9.321 18.293 1.00 45.69 312 LYS A CA 1
ATOM 2465 C C . LYS A 1 312 ? 55.871 -8.920 19.785 1.00 45.69 312 LYS A C 1
ATOM 2467 O O . LYS A 1 312 ? 56.653 -8.064 20.203 1.00 45.69 312 LYS A O 1
ATOM 2472 N N . PRO A 1 313 ? 55.098 -9.659 20.595 1.00 46.66 313 PRO A N 1
ATOM 2473 C CA . PRO A 1 313 ? 55.717 -10.382 21.704 1.00 46.66 313 PRO A CA 1
ATOM 2474 C C . PRO A 1 313 ? 55.318 -11.864 21.754 1.00 46.66 313 PRO A C 1
ATOM 2476 O O . PRO A 1 313 ? 54.280 -12.290 21.257 1.00 46.66 313 PRO A O 1
ATOM 2479 N N . GLU A 1 314 ? 56.237 -12.639 22.318 1.00 44.03 314 GLU A N 1
ATOM 2480 C CA . GLU A 1 314 ? 56.243 -14.091 22.459 1.00 44.03 314 GLU A CA 1
ATOM 2481 C C . GLU A 1 314 ? 55.336 -14.597 23.593 1.00 44.03 314 GLU A C 1
ATOM 2483 O O . GLU A 1 314 ? 55.405 -14.091 24.709 1.00 44.03 314 GLU A O 1
ATOM 2488 N N . GLY A 1 315 ? 54.606 -15.681 23.296 1.00 36.94 315 GLY A N 1
ATOM 2489 C CA . GLY A 1 315 ? 54.321 -16.814 24.194 1.00 36.94 315 GLY A CA 1
ATOM 2490 C C . GLY A 1 315 ? 53.046 -16.770 25.063 1.00 36.94 315 GLY A C 1
ATOM 2491 O O . GLY A 1 315 ? 52.491 -15.695 25.274 1.00 36.94 315 GLY A O 1
ATOM 2492 N N . PRO A 1 316 ? 52.603 -17.914 25.642 1.00 51.25 316 PRO A N 1
ATOM 2493 C CA . PRO A 1 316 ? 52.948 -19.310 25.340 1.00 51.25 316 PRO A CA 1
ATOM 2494 C C . PRO A 1 316 ? 51.732 -20.213 25.002 1.00 51.25 316 PRO A C 1
ATOM 2496 O O . PRO A 1 316 ? 50.641 -20.090 25.551 1.00 51.25 316 PRO A O 1
ATOM 2499 N N . GLU A 1 317 ? 51.979 -21.121 24.058 1.00 44.09 317 GLU A N 1
ATOM 2500 C CA . GLU A 1 317 ? 51.663 -22.560 24.056 1.00 44.09 317 GLU A CA 1
ATOM 2501 C C . GLU A 1 317 ? 50.586 -23.077 25.040 1.00 44.09 317 GLU A C 1
ATOM 2503 O O . GLU A 1 317 ? 50.837 -23.250 26.231 1.00 44.09 317 GLU A O 1
ATOM 2508 N N . VAL A 1 318 ? 49.401 -23.419 24.510 1.00 39.97 318 VAL A N 1
ATOM 2509 C CA . VAL A 1 318 ? 48.449 -24.330 25.166 1.00 39.97 318 VAL A CA 1
ATOM 2510 C C . VAL A 1 318 ? 48.052 -25.429 24.184 1.00 39.97 318 VAL A C 1
ATOM 2512 O O . VAL A 1 318 ? 47.416 -25.203 23.154 1.00 39.97 318 VAL A O 1
ATOM 2515 N N . THR A 1 319 ? 48.486 -26.627 24.545 1.00 36.59 319 THR A N 1
ATOM 2516 C CA . THR A 1 319 ? 48.263 -27.934 23.939 1.00 36.59 319 THR A CA 1
ATOM 2517 C C . THR A 1 319 ? 46.766 -28.239 23.835 1.00 36.59 319 THR A C 1
ATOM 2519 O O . THR A 1 319 ? 46.051 -28.202 24.834 1.00 36.59 319 THR A O 1
ATOM 2522 N N . THR A 1 320 ? 46.282 -28.547 22.630 1.00 38.56 320 THR A N 1
ATOM 2523 C CA . THR A 1 320 ? 44.924 -29.067 22.410 1.00 38.56 320 THR A CA 1
ATOM 2524 C C . THR A 1 320 ? 45.027 -30.573 22.209 1.00 38.56 320 THR A C 1
ATOM 2526 O O . THR A 1 320 ? 45.578 -31.022 21.205 1.00 38.56 320 THR A O 1
ATOM 2529 N N . GLU A 1 321 ? 44.535 -31.343 23.177 1.00 39.41 321 GLU A N 1
ATOM 2530 C CA . GLU A 1 321 ? 44.333 -32.782 23.027 1.00 39.41 321 GLU A CA 1
ATOM 2531 C C . GLU A 1 321 ? 43.053 -33.066 22.229 1.00 39.41 321 GLU A C 1
ATOM 2533 O O . GLU A 1 321 ? 42.000 -32.468 22.466 1.00 39.41 321 GLU A O 1
ATOM 2538 N N . GLU A 1 322 ? 43.153 -34.009 21.289 1.00 43.53 322 GLU A N 1
ATOM 2539 C CA . GLU A 1 322 ? 42.014 -34.752 20.745 1.00 43.53 322 GLU A CA 1
ATOM 2540 C C . GLU A 1 322 ? 41.241 -35.459 21.871 1.00 43.53 322 GLU A C 1
ATOM 2542 O O . GLU A 1 322 ? 41.826 -35.859 22.880 1.00 43.53 322 GLU A O 1
ATOM 2547 N N . PRO A 1 323 ? 39.959 -35.790 21.643 1.00 47.31 323 PRO A N 1
ATOM 2548 C CA . PRO A 1 323 ? 39.694 -37.222 21.703 1.00 47.31 323 PRO A CA 1
ATOM 2549 C C . PRO A 1 323 ? 38.755 -37.769 20.625 1.00 47.31 323 PRO A C 1
ATOM 2551 O O . PRO A 1 323 ? 37.847 -37.123 20.102 1.00 47.31 323 PRO A O 1
ATOM 2554 N N . LYS A 1 324 ? 39.024 -39.049 20.371 1.00 39.78 324 LYS A N 1
ATOM 2555 C CA . LYS A 1 324 ? 38.332 -40.025 19.535 1.00 39.78 324 LYS A CA 1
ATOM 2556 C C . LYS A 1 324 ? 36.847 -40.209 19.878 1.00 39.78 324 LYS A C 1
ATOM 2558 O O . LYS A 1 324 ? 36.445 -40.202 21.036 1.00 39.78 324 LYS A O 1
ATOM 2563 N N . THR A 1 325 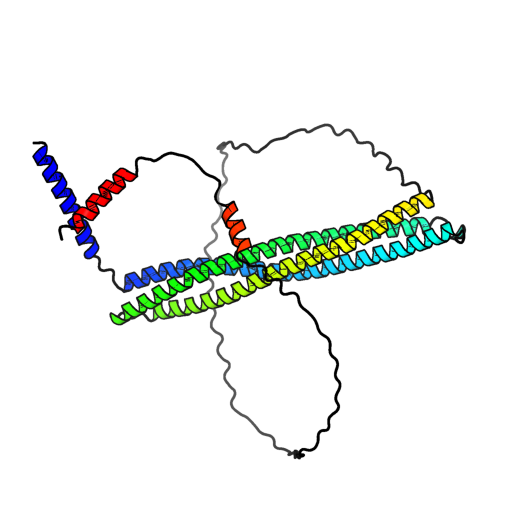? 36.105 -40.481 18.805 1.00 39.22 325 THR A N 1
ATOM 2564 C CA . THR A 1 325 ? 34.961 -41.391 18.601 1.00 39.22 325 THR A CA 1
ATOM 2565 C C . THR A 1 325 ? 34.521 -42.247 19.793 1.00 39.22 325 THR A C 1
ATOM 2567 O O . THR A 1 325 ? 35.393 -42.839 20.427 1.00 39.22 325 THR A O 1
ATOM 2570 N N . THR A 1 326 ? 33.197 -42.452 19.973 1.00 36.84 326 THR A N 1
ATOM 2571 C CA . THR A 1 326 ? 32.524 -43.777 20.135 1.00 36.84 326 THR A CA 1
ATOM 2572 C C . THR A 1 326 ? 31.046 -43.660 20.600 1.00 36.84 326 THR A C 1
ATOM 2574 O O . THR A 1 326 ? 30.750 -42.983 21.577 1.00 36.84 326 THR A O 1
ATOM 2577 N N . GLU A 1 327 ? 30.175 -44.395 19.886 1.00 38.94 327 GLU A N 1
ATOM 2578 C CA . GLU A 1 327 ? 28.855 -44.988 20.236 1.00 38.94 327 GLU A CA 1
ATOM 2579 C C . GLU A 1 327 ? 27.544 -44.162 20.260 1.00 38.94 327 GLU A C 1
ATOM 2581 O O . GLU A 1 327 ? 27.261 -43.326 21.116 1.00 38.94 327 GLU A O 1
ATOM 2586 N N . GLU A 1 328 ? 26.681 -44.557 19.316 1.00 43.34 328 GLU A N 1
ATOM 2587 C CA . GLU A 1 328 ? 25.211 -44.578 19.361 1.00 43.34 328 GLU A CA 1
ATOM 2588 C C . GLU A 1 328 ? 24.707 -45.437 20.551 1.00 43.34 328 GLU A C 1
ATOM 2590 O O . GLU A 1 328 ? 25.399 -46.370 20.951 1.00 43.34 328 GLU A O 1
ATOM 2595 N N . PRO A 1 329 ? 23.480 -45.236 21.086 1.00 53.22 329 PRO A N 1
ATOM 2596 C CA . PRO A 1 329 ? 22.388 -46.053 20.550 1.00 53.22 329 PRO A CA 1
ATOM 2597 C C . PRO A 1 329 ? 20.982 -45.417 20.544 1.00 53.22 329 PRO A C 1
ATOM 2599 O O . PRO A 1 329 ? 20.567 -44.641 21.403 1.00 53.22 329 PRO A O 1
ATOM 2602 N N . ARG A 1 330 ? 20.224 -45.893 19.551 1.00 42.97 330 ARG A N 1
ATOM 2603 C CA . ARG A 1 330 ? 18.770 -45.866 19.313 1.00 42.97 330 ARG A CA 1
ATOM 2604 C C . ARG A 1 330 ? 17.854 -45.622 20.526 1.00 42.97 330 ARG A C 1
ATOM 2606 O O . ARG A 1 330 ? 17.869 -46.383 21.491 1.00 42.97 330 ARG A O 1
ATOM 2613 N N . LYS A 1 331 ? 16.838 -44.768 20.321 1.00 38.72 331 LYS A N 1
ATOM 2614 C CA . LYS A 1 331 ? 15.454 -45.034 20.765 1.00 38.72 331 LYS A CA 1
ATOM 2615 C C . LYS A 1 331 ? 14.419 -44.397 19.834 1.00 38.72 331 LYS A C 1
ATOM 2617 O O . LYS A 1 331 ? 14.481 -43.221 19.500 1.00 38.72 331 LYS A O 1
ATOM 2622 N N . ALA A 1 332 ? 13.466 -45.230 19.428 1.00 44.34 332 ALA A N 1
ATOM 2623 C CA . ALA A 1 332 ? 12.330 -44.917 18.579 1.00 44.34 332 ALA A CA 1
ATOM 2624 C C . ALA A 1 332 ? 11.268 -44.074 19.301 1.00 44.34 332 ALA A C 1
ATOM 2626 O O . ALA A 1 332 ? 10.976 -44.321 20.472 1.00 44.34 332 ALA A O 1
ATOM 2627 N N . ARG A 1 333 ? 10.581 -43.194 18.561 1.00 37.06 333 ARG A N 1
ATOM 2628 C CA . ARG A 1 333 ? 9.164 -42.899 18.813 1.00 37.06 333 ARG A CA 1
ATOM 2629 C C . ARG A 1 333 ? 8.455 -42.447 17.536 1.00 37.06 333 ARG A C 1
ATOM 2631 O O . ARG A 1 333 ? 8.686 -41.360 17.024 1.00 37.06 333 ARG A O 1
ATOM 2638 N N . ASN A 1 334 ? 7.565 -43.317 17.069 1.00 40.03 334 ASN A N 1
ATOM 2639 C CA . ASN A 1 334 ? 6.477 -43.009 16.150 1.00 40.03 334 ASN A CA 1
ATOM 2640 C C . ASN A 1 334 ? 5.538 -41.964 16.769 1.00 40.03 334 ASN A C 1
ATOM 2642 O O . ASN A 1 334 ? 5.040 -42.210 17.867 1.00 40.03 334 ASN A O 1
ATOM 2646 N N . VAL A 1 335 ? 5.201 -40.900 16.032 1.00 43.09 335 VAL A N 1
ATOM 2647 C CA . VAL A 1 335 ? 3.845 -40.326 16.030 1.00 43.09 335 VAL A CA 1
ATOM 2648 C C . VAL A 1 335 ? 3.495 -39.908 14.603 1.00 43.09 335 VAL A C 1
ATOM 2650 O O . VAL A 1 335 ? 4.218 -39.181 13.931 1.00 43.09 335 VAL A O 1
ATOM 2653 N N . ARG A 1 336 ? 2.368 -40.459 14.169 1.00 36.44 336 ARG A N 1
ATOM 2654 C CA . ARG A 1 336 ? 1.653 -40.287 12.914 1.00 36.44 336 ARG A CA 1
ATOM 2655 C C . ARG A 1 336 ? 0.678 -39.132 13.111 1.00 36.44 336 ARG A C 1
ATOM 2657 O O . ARG A 1 336 ? -0.163 -39.248 13.991 1.00 36.44 336 ARG A O 1
ATOM 2664 N N . GLU A 1 337 ? 0.728 -38.095 12.281 1.00 34.56 337 GLU A N 1
ATOM 2665 C CA . GLU A 1 337 ? -0.437 -37.232 12.076 1.00 34.56 337 GLU A CA 1
ATOM 2666 C C . GLU A 1 337 ? -0.465 -36.668 10.651 1.00 34.56 337 GLU A C 1
ATOM 2668 O O . GLU A 1 337 ? 0.401 -35.931 10.189 1.00 34.56 337 GLU A O 1
ATOM 2673 N N . THR A 1 338 ? -1.477 -37.139 9.936 1.00 39.28 338 THR A N 1
ATOM 2674 C CA . THR A 1 338 ? -1.936 -36.754 8.609 1.00 39.28 338 THR A CA 1
ATOM 2675 C C . THR A 1 338 ? -2.563 -35.364 8.646 1.00 39.28 338 THR A C 1
ATOM 2677 O O . THR A 1 338 ? -3.589 -35.186 9.298 1.00 39.28 338 THR A O 1
ATOM 2680 N N . VAL A 1 339 ? -2.017 -34.413 7.883 1.00 34.41 339 VAL A N 1
ATOM 2681 C CA . VAL A 1 339 ? -2.712 -33.164 7.536 1.00 34.41 339 VAL A CA 1
ATOM 2682 C C . VAL A 1 339 ? -2.976 -33.147 6.035 1.00 34.41 339 VAL A C 1
ATOM 2684 O O . VAL A 1 339 ? -2.098 -32.901 5.210 1.00 34.41 339 VAL A O 1
ATOM 2687 N N . THR A 1 340 ? -4.227 -33.435 5.702 1.00 36.81 340 THR A N 1
ATOM 2688 C CA . THR A 1 340 ? -4.852 -33.261 4.395 1.00 36.81 340 THR A CA 1
ATOM 2689 C C . THR A 1 340 ? -4.987 -31.763 4.110 1.00 36.81 340 THR A C 1
ATOM 2691 O O . THR A 1 340 ? -5.726 -31.061 4.796 1.00 36.81 340 THR A O 1
ATOM 2694 N N . THR A 1 341 ? -4.288 -31.260 3.095 1.00 35.00 341 THR A N 1
ATOM 2695 C CA . THR A 1 341 ? -4.492 -29.909 2.548 1.00 35.00 341 THR A CA 1
ATOM 2696 C C . THR A 1 341 ? -5.363 -30.000 1.290 1.00 35.00 341 THR A C 1
ATOM 2698 O O . THR A 1 341 ? -5.033 -30.771 0.387 1.00 35.00 341 THR A O 1
ATOM 2701 N N . PRO A 1 342 ? -6.475 -29.246 1.179 1.00 38.53 342 PRO A N 1
ATOM 2702 C CA . PRO A 1 342 ? -7.233 -29.182 -0.061 1.00 38.53 342 PRO A CA 1
ATOM 2703 C C . PRO A 1 342 ? -6.509 -28.272 -1.059 1.00 38.53 342 PRO A C 1
ATOM 2705 O O . PRO A 1 342 ? -6.422 -27.056 -0.888 1.00 38.53 342 PRO A O 1
ATOM 2708 N N . SER A 1 343 ? -5.994 -28.891 -2.121 1.00 35.72 343 SER A N 1
ATOM 2709 C CA . SER A 1 343 ? -5.548 -28.218 -3.338 1.00 35.72 343 SER A CA 1
ATOM 2710 C C . SER A 1 343 ? -6.764 -27.621 -4.054 1.00 35.72 343 SER A C 1
ATOM 2712 O O . SER A 1 343 ? -7.508 -28.321 -4.736 1.00 35.72 343 SER A O 1
ATOM 2714 N N . GLY A 1 344 ? -6.990 -26.323 -3.857 1.00 33.97 344 GLY A N 1
ATOM 2715 C CA . GLY A 1 344 ? -7.929 -25.513 -4.628 1.00 33.97 344 GLY A CA 1
ATOM 2716 C C . GLY A 1 344 ? -7.161 -24.633 -5.605 1.00 33.97 344 GLY A C 1
ATOM 2717 O O . GLY A 1 344 ? -6.863 -23.477 -5.311 1.00 33.97 344 GLY A O 1
ATOM 2718 N N . THR A 1 345 ? -6.794 -25.191 -6.756 1.00 40.47 345 THR A N 1
ATOM 2719 C CA . THR A 1 345 ? -6.149 -24.465 -7.854 1.00 40.47 345 THR A CA 1
ATOM 2720 C C . THR A 1 345 ? -7.172 -23.541 -8.519 1.00 40.47 345 THR A C 1
ATOM 2722 O O . THR A 1 345 ? -7.887 -23.943 -9.431 1.00 40.47 345 THR A O 1
ATOM 2725 N N . VAL A 1 346 ? -7.267 -22.291 -8.063 1.00 41.38 346 VAL A N 1
ATOM 2726 C CA . VAL A 1 346 ? -8.029 -21.259 -8.778 1.00 41.38 346 VAL A CA 1
ATOM 2727 C C . VAL A 1 346 ? -7.170 -20.761 -9.938 1.00 41.38 346 VAL A C 1
ATOM 2729 O O . VAL A 1 346 ? -6.109 -20.168 -9.751 1.00 41.38 346 VAL A O 1
ATOM 2732 N N . HIS A 1 347 ? -7.615 -21.069 -11.154 1.00 46.06 347 HIS A N 1
ATOM 2733 C CA . HIS A 1 347 ? -6.955 -20.717 -12.403 1.00 46.06 347 HIS A CA 1
ATOM 2734 C C . HIS A 1 347 ? -6.919 -19.192 -12.612 1.00 46.06 347 HIS A C 1
ATOM 2736 O O . HIS A 1 347 ? -7.943 -18.552 -12.841 1.00 46.06 347 HIS A O 1
ATOM 2742 N N . SER A 1 348 ? -5.717 -18.613 -12.670 1.00 46.94 348 SER A N 1
ATOM 2743 C CA . SER A 1 348 ? -5.478 -17.193 -12.995 1.00 46.94 348 SER A CA 1
ATOM 2744 C C . SER A 1 348 ? -5.961 -16.753 -14.391 1.00 46.94 348 SER A C 1
ATOM 2746 O O . SER A 1 348 ? -5.853 -15.578 -14.734 1.00 46.94 348 SER A O 1
ATOM 2748 N N . LYS A 1 349 ? -6.499 -17.665 -15.214 1.00 48.22 349 LYS A N 1
ATOM 2749 C CA . LYS A 1 349 ? -7.044 -17.351 -16.544 1.00 48.22 349 LYS A CA 1
ATOM 2750 C C . LYS A 1 349 ? -8.441 -16.721 -16.500 1.00 48.22 349 LYS A C 1
ATOM 2752 O O . LYS A 1 349 ? -8.761 -15.947 -17.400 1.00 48.22 349 LYS A O 1
ATOM 2757 N N . ASP A 1 350 ? -9.231 -16.956 -15.453 1.00 44.78 350 ASP A N 1
ATOM 2758 C CA . ASP A 1 350 ? -10.618 -16.461 -15.402 1.00 44.78 350 ASP A CA 1
ATOM 2759 C C . ASP A 1 350 ? -10.728 -15.008 -14.902 1.00 44.78 350 ASP A C 1
ATOM 2761 O O . ASP A 1 350 ? -11.632 -14.264 -15.296 1.00 44.78 350 ASP A O 1
ATOM 2765 N N . VAL A 1 351 ? -9.737 -14.539 -14.136 1.00 49.03 351 VAL A N 1
ATOM 2766 C CA . VAL A 1 351 ? -9.663 -13.137 -13.686 1.00 49.03 351 VAL A CA 1
ATOM 2767 C C . VAL A 1 351 ? -9.313 -12.197 -14.848 1.00 49.03 351 VAL A C 1
ATOM 2769 O O . VAL A 1 351 ? -9.902 -11.125 -14.973 1.00 49.03 351 VAL A O 1
ATOM 2772 N N . LEU A 1 352 ? -8.434 -12.618 -15.766 1.00 47.59 352 LEU A N 1
ATOM 2773 C CA . LEU A 1 352 ? -8.065 -11.816 -16.942 1.00 47.59 352 LEU A CA 1
ATOM 2774 C C . LEU A 1 352 ? -9.191 -11.731 -17.986 1.00 47.59 352 LEU A C 1
ATOM 2776 O O . LEU A 1 352 ? -9.354 -10.696 -18.633 1.00 47.59 352 LEU A O 1
ATOM 2780 N N . ARG A 1 353 ? -10.026 -12.771 -18.109 1.00 47.25 353 ARG A N 1
ATOM 2781 C CA . ARG A 1 353 ? -11.184 -12.770 -19.023 1.00 47.25 353 ARG A CA 1
ATOM 2782 C C . ARG A 1 353 ? -12.277 -11.790 -18.590 1.00 47.25 353 ARG A C 1
ATOM 2784 O O . ARG A 1 353 ? -12.914 -11.164 -19.432 1.00 47.25 353 ARG A O 1
ATOM 2791 N N . THR A 1 354 ? -12.444 -11.614 -17.281 1.00 43.09 354 THR A N 1
ATOM 2792 C CA . THR A 1 354 ? -13.462 -10.724 -16.699 1.00 43.09 354 THR A CA 1
ATOM 2793 C C . THR A 1 354 ? -13.098 -9.241 -16.855 1.00 43.09 354 THR A C 1
ATOM 2795 O O . THR A 1 354 ? -13.981 -8.394 -16.973 1.00 43.09 354 THR A O 1
ATOM 2798 N N . ILE A 1 355 ? -11.803 -8.913 -16.925 1.00 47.81 355 ILE A N 1
ATOM 2799 C CA . ILE A 1 355 ? -11.323 -7.539 -17.150 1.00 47.81 355 ILE A CA 1
ATOM 2800 C C . ILE A 1 355 ? -11.394 -7.172 -18.642 1.00 47.81 355 ILE A C 1
ATOM 2802 O O . ILE A 1 355 ? -11.798 -6.060 -18.978 1.00 47.81 355 ILE A O 1
ATOM 2806 N N . ALA A 1 356 ? -11.111 -8.117 -19.547 1.00 43.59 356 ALA A N 1
ATOM 2807 C CA . ALA A 1 356 ? -11.219 -7.897 -20.993 1.00 43.59 356 ALA A CA 1
ATOM 2808 C C . ALA A 1 356 ? -12.670 -7.656 -21.467 1.00 43.59 356 ALA A C 1
ATOM 2810 O O . ALA A 1 356 ? -12.902 -6.860 -22.377 1.00 43.59 356 ALA A O 1
ATOM 2811 N N . ALA A 1 357 ? -13.658 -8.277 -20.814 1.00 45.94 357 ALA A N 1
ATOM 2812 C CA . ALA A 1 357 ? -15.073 -8.105 -21.153 1.00 45.94 357 ALA A CA 1
ATOM 2813 C C . ALA A 1 357 ? -15.658 -6.735 -20.744 1.00 45.94 357 ALA A C 1
ATOM 2815 O O . ALA A 1 357 ? -16.717 -6.361 -21.236 1.00 45.94 357 ALA A O 1
ATOM 2816 N N . ARG A 1 358 ? -14.984 -5.961 -19.877 1.00 46.53 358 ARG A N 1
ATOM 2817 C CA . ARG A 1 358 ? -15.477 -4.653 -19.396 1.00 46.53 358 ARG A CA 1
ATOM 2818 C C . ARG A 1 358 ? -14.964 -3.434 -20.168 1.00 46.53 358 ARG A C 1
ATOM 2820 O O . ARG A 1 358 ? -15.431 -2.334 -19.903 1.00 46.53 358 ARG A O 1
ATOM 2827 N N . LEU A 1 359 ? -14.042 -3.612 -21.116 1.00 44.25 359 LEU A N 1
ATOM 2828 C CA . LEU A 1 359 ? -13.448 -2.511 -21.893 1.00 44.25 359 LEU A CA 1
ATOM 2829 C C . LEU A 1 359 ? -13.940 -2.431 -23.350 1.00 44.25 359 LEU A C 1
ATOM 2831 O O . LEU A 1 359 ? -13.464 -1.582 -24.096 1.00 44.25 359 LEU A O 1
ATOM 2835 N N . SER A 1 360 ? -14.877 -3.292 -23.764 1.00 40.03 360 SER A N 1
ATOM 2836 C CA . SER A 1 360 ? -15.243 -3.446 -25.183 1.00 40.03 360 SER A CA 1
ATOM 2837 C C . SER A 1 360 ? -16.564 -2.791 -25.613 1.00 40.03 360 SER A C 1
ATOM 2839 O O . SER A 1 360 ? -16.965 -3.019 -26.747 1.00 40.03 360 SER A O 1
ATOM 2841 N N . ASP A 1 361 ? -17.235 -1.981 -24.782 1.00 36.38 361 ASP A N 1
ATOM 2842 C CA . ASP A 1 361 ? -18.636 -1.602 -25.066 1.00 36.38 361 ASP A CA 1
ATOM 2843 C C . ASP A 1 361 ? -18.979 -0.105 -24.968 1.00 36.38 361 ASP A C 1
ATOM 2845 O O . ASP A 1 361 ? -20.052 0.285 -24.513 1.00 36.38 361 ASP A O 1
ATOM 2849 N N . SER A 1 362 ? -18.088 0.778 -25.429 1.00 39.75 362 SER A N 1
ATOM 2850 C CA . SER A 1 362 ? -18.466 2.185 -25.614 1.00 39.75 362 SER A CA 1
ATOM 2851 C C . SER A 1 362 ? -17.635 2.899 -26.680 1.00 39.75 362 SER A C 1
ATOM 2853 O O . SER A 1 362 ? -16.592 3.469 -26.370 1.00 39.75 362 SER A O 1
ATOM 2855 N N . SER A 1 363 ? -18.113 2.880 -27.929 1.00 36.38 363 SER A N 1
ATOM 2856 C CA . SER A 1 363 ? -18.197 4.057 -28.818 1.00 36.38 363 SER A CA 1
ATOM 2857 C C . SER A 1 363 ? -18.466 3.616 -30.260 1.00 36.38 363 SER A C 1
ATOM 2859 O O . SER A 1 363 ? -17.561 3.355 -31.051 1.00 36.38 363 SER A O 1
ATOM 2861 N N . SER A 1 364 ? -19.746 3.536 -30.605 1.00 46.62 364 SER A N 1
ATOM 2862 C CA . SER A 1 364 ? -20.231 3.486 -31.979 1.00 46.62 364 SER A CA 1
ATOM 2863 C C . SER A 1 364 ? -20.487 4.913 -32.472 1.00 46.62 364 SER A C 1
ATOM 2865 O O . SER A 1 364 ? -21.373 5.601 -31.968 1.00 46.62 364 SER A O 1
ATOM 2867 N N . SER A 1 365 ? -19.735 5.356 -33.479 1.00 42.81 365 SER A N 1
ATOM 2868 C CA . SER A 1 365 ? -20.092 6.490 -34.339 1.00 42.81 365 SER A CA 1
ATOM 2869 C C . SER A 1 365 ? -19.717 6.160 -35.791 1.00 42.81 365 SER A C 1
ATOM 2871 O O . SER A 1 365 ? -18.572 5.778 -36.038 1.00 42.81 365 SER A O 1
ATOM 2873 N N . PRO A 1 366 ? -20.652 6.270 -36.755 1.00 53.91 366 PRO A N 1
ATOM 2874 C CA . PRO A 1 366 ? -20.422 5.911 -38.146 1.00 53.91 366 PRO A CA 1
ATOM 2875 C C . PRO A 1 366 ? -20.128 7.161 -38.983 1.00 53.91 366 PRO A C 1
ATOM 2877 O O . PRO A 1 366 ? -21.029 7.939 -39.272 1.00 53.91 366 PRO A O 1
ATOM 2880 N N . ALA A 1 367 ? -18.882 7.349 -39.414 1.00 52.31 367 ALA A N 1
ATOM 2881 C CA . ALA A 1 367 ? -18.556 8.242 -40.528 1.00 52.31 367 ALA A CA 1
ATOM 2882 C C . ALA A 1 367 ? -17.115 7.998 -40.990 1.00 52.31 367 ALA A C 1
ATOM 2884 O O . ALA A 1 367 ? -16.199 8.433 -40.306 1.00 52.31 367 ALA A O 1
ATOM 2885 N N . LEU A 1 368 ? -16.931 7.294 -42.119 1.00 50.56 368 LEU A N 1
ATOM 2886 C CA . LEU A 1 368 ? -15.824 7.429 -43.097 1.00 50.56 368 LEU A CA 1
ATOM 2887 C C . LEU A 1 368 ? -15.742 6.179 -43.996 1.00 50.56 368 LEU A C 1
ATOM 2889 O O . LEU A 1 368 ? -14.806 5.389 -43.928 1.00 50.56 368 LEU A O 1
ATOM 2893 N N . VAL A 1 369 ? -16.718 6.006 -44.892 1.00 50.81 369 VAL A N 1
ATOM 2894 C CA . VAL A 1 369 ? -16.724 4.903 -45.879 1.00 50.81 369 VAL A CA 1
ATOM 2895 C C . VAL A 1 369 ? -16.004 5.272 -47.194 1.00 50.81 369 VAL A C 1
ATOM 2897 O O . VAL A 1 369 ? -16.108 4.554 -48.181 1.00 50.81 369 VAL A O 1
ATOM 2900 N N . HIS A 1 370 ? -15.232 6.368 -47.232 1.00 53.50 370 HIS A N 1
ATOM 2901 C CA . HIS A 1 370 ? -14.500 6.798 -48.439 1.00 53.50 370 HIS A CA 1
ATOM 2902 C C . HIS A 1 370 ? -12.988 6.511 -48.442 1.00 53.50 370 HIS A C 1
ATOM 2904 O O . HIS A 1 370 ? -12.335 6.712 -49.463 1.00 53.50 370 HIS A O 1
ATOM 2910 N N . SER A 1 371 ? -12.423 5.97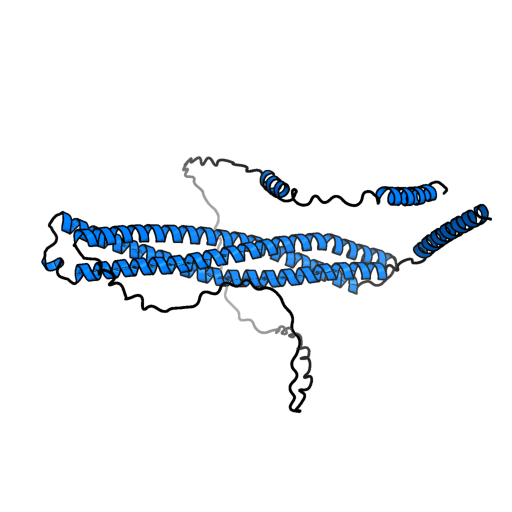3 -47.359 1.00 54.91 371 SER A N 1
ATOM 2911 C CA . SER A 1 371 ? -10.992 5.625 -47.294 1.00 54.91 371 SER A CA 1
ATOM 2912 C C . SER A 1 371 ? -10.556 4.355 -48.072 1.00 54.91 371 SER A C 1
ATOM 2914 O O . SER A 1 371 ? -9.423 4.326 -48.561 1.00 54.91 371 SER A O 1
ATOM 2916 N N . PRO A 1 372 ? -11.398 3.314 -48.289 1.00 64.44 372 PRO A N 1
ATOM 2917 C CA . PRO A 1 372 ? -10.933 2.077 -48.933 1.00 64.44 372 PRO A CA 1
ATOM 2918 C C . PRO A 1 372 ? -10.529 2.243 -50.404 1.00 64.44 372 PRO A C 1
ATOM 2920 O O . PRO A 1 372 ? -9.631 1.552 -50.874 1.00 64.44 372 PRO A O 1
ATOM 2923 N N . LEU A 1 373 ? -11.163 3.166 -51.136 1.00 63.38 373 LEU A N 1
ATOM 2924 C CA . LEU A 1 373 ? -10.884 3.383 -52.561 1.00 63.38 373 LEU A CA 1
ATOM 2925 C C . LEU A 1 373 ? -9.544 4.088 -52.794 1.00 63.38 373 LEU A C 1
ATOM 2927 O O . LEU A 1 373 ? -8.838 3.738 -53.733 1.00 63.38 373 LEU A O 1
ATOM 2931 N N . LEU A 1 374 ? -9.155 5.024 -51.922 1.00 62.47 374 LEU A N 1
ATOM 2932 C CA . LEU A 1 374 ? -7.833 5.657 -51.976 1.00 62.47 374 LEU A CA 1
ATOM 2933 C C . LEU A 1 374 ? -6.726 4.673 -51.585 1.00 62.47 374 LEU A C 1
ATOM 2935 O O . LEU A 1 374 ? -5.681 4.651 -52.229 1.00 62.47 374 LEU A O 1
ATOM 2939 N N . LEU A 1 375 ? -6.977 3.806 -50.599 1.00 67.62 375 LEU A N 1
ATOM 2940 C CA . LEU A 1 375 ? -6.053 2.727 -50.239 1.00 67.62 375 LEU A CA 1
ATOM 2941 C C . LEU A 1 375 ? -5.909 1.688 -51.354 1.00 67.62 375 LEU A C 1
ATOM 2943 O O . LEU A 1 375 ? -4.795 1.241 -51.606 1.00 67.62 375 LEU A O 1
ATOM 2947 N N . LEU A 1 376 ? -6.987 1.349 -52.067 1.00 73.25 376 LEU A N 1
ATOM 2948 C CA . LEU A 1 376 ? -6.921 0.485 -53.249 1.00 73.25 376 LEU A CA 1
ATOM 2949 C C . LEU A 1 376 ? -6.142 1.139 -54.393 1.00 73.25 376 LEU A C 1
ATOM 2951 O O . LEU A 1 376 ? -5.343 0.469 -55.034 1.00 73.25 376 LEU A O 1
ATOM 2955 N N . LEU A 1 377 ? -6.312 2.442 -54.623 1.00 71.75 377 LEU A N 1
ATOM 2956 C CA . LEU A 1 377 ? -5.606 3.151 -55.692 1.00 71.75 377 LEU A CA 1
ATOM 2957 C C . LEU A 1 377 ? -4.105 3.285 -55.390 1.00 71.75 377 LEU A C 1
ATOM 2959 O O . LEU A 1 377 ? -3.277 3.049 -56.264 1.00 71.75 377 LEU A O 1
ATOM 2963 N N . VAL A 1 378 ? -3.744 3.564 -54.133 1.00 72.94 378 VAL A N 1
ATOM 2964 C CA . VAL A 1 378 ? -2.345 3.548 -53.677 1.00 72.94 378 VAL A CA 1
ATOM 2965 C C . VAL A 1 378 ? -1.782 2.124 -53.701 1.00 72.94 378 VAL A C 1
ATOM 2967 O O . VAL A 1 378 ? -0.668 1.923 -54.172 1.00 72.94 378 VAL A O 1
ATOM 2970 N N . SER A 1 379 ? -2.554 1.119 -53.280 1.00 74.31 379 SER A N 1
ATOM 2971 C CA . SER A 1 379 ? -2.143 -0.289 -53.316 1.00 74.31 379 SER A CA 1
ATOM 2972 C C . SER A 1 379 ? -1.902 -0.777 -54.745 1.00 74.31 379 SER A C 1
ATOM 2974 O O . SER A 1 379 ? -0.876 -1.404 -54.991 1.00 74.31 379 SER A O 1
ATOM 2976 N N . MET A 1 380 ? -2.762 -0.427 -55.705 1.00 75.00 380 MET A N 1
ATOM 2977 C CA . MET A 1 380 ? -2.553 -0.766 -57.115 1.00 75.00 380 MET A CA 1
ATOM 2978 C C . MET A 1 380 ? -1.370 -0.011 -57.732 1.00 75.00 380 MET A C 1
ATOM 2980 O O . MET A 1 380 ? -0.657 -0.590 -58.547 1.00 75.00 380 MET A O 1
ATOM 2984 N N . CYS A 1 381 ? -1.100 1.232 -57.318 1.00 70.00 381 CYS A N 1
ATOM 2985 C CA . CYS A 1 381 ? 0.114 1.944 -57.730 1.00 70.00 381 CYS A CA 1
ATOM 2986 C C . CYS A 1 381 ? 1.388 1.289 -57.175 1.00 70.00 381 CYS A C 1
ATOM 2988 O O . CYS A 1 381 ? 2.384 1.208 -57.883 1.00 70.00 381 CYS A O 1
ATOM 2990 N N . VAL A 1 382 ? 1.367 0.786 -55.938 1.00 69.62 382 VAL A N 1
ATOM 2991 C CA . VAL A 1 382 ? 2.539 0.137 -55.327 1.00 69.62 382 VAL A CA 1
ATOM 2992 C C . VAL A 1 382 ? 2.752 -1.280 -55.880 1.00 69.62 382 VAL A C 1
ATOM 2994 O O . VAL A 1 382 ? 3.877 -1.618 -56.234 1.00 69.62 382 VAL A O 1
ATOM 2997 N N . LEU A 1 383 ? 1.690 -2.082 -56.039 1.00 64.62 383 LEU A N 1
ATOM 2998 C CA . LEU A 1 383 ? 1.763 -3.429 -56.633 1.00 64.62 383 LEU A CA 1
ATOM 2999 C C . LEU A 1 383 ? 2.057 -3.413 -58.140 1.00 64.62 383 LEU A C 1
ATOM 3001 O O . LEU A 1 383 ? 2.710 -4.322 -58.645 1.00 64.62 383 LEU A O 1
ATOM 3005 N N . GLY A 1 384 ? 1.611 -2.385 -58.868 1.00 62.94 384 GLY A N 1
ATOM 3006 C CA . GLY A 1 384 ? 1.956 -2.210 -60.280 1.00 62.94 384 GLY A CA 1
ATOM 3007 C C . GLY A 1 384 ? 3.440 -1.897 -60.494 1.00 62.94 384 GLY A C 1
ATOM 3008 O O . GLY A 1 384 ? 4.017 -2.325 -61.489 1.00 62.94 384 GLY A O 1
ATOM 3009 N N . CYS A 1 385 ? 4.078 -1.213 -59.541 1.00 56.75 385 CYS A N 1
ATOM 3010 C CA . CYS A 1 385 ? 5.501 -0.879 -59.608 1.00 56.75 385 CYS A CA 1
ATOM 3011 C C . CYS A 1 385 ? 6.429 -2.055 -59.265 1.00 56.75 385 CYS A C 1
ATOM 3013 O O . CYS A 1 385 ? 7.575 -2.053 -59.702 1.00 56.75 385 CYS A O 1
ATOM 3015 N N . THR A 1 386 ? 5.962 -3.070 -58.529 1.00 54.28 386 THR A N 1
ATOM 3016 C CA . THR A 1 386 ? 6.765 -4.269 -58.221 1.00 54.28 386 THR A CA 1
ATOM 3017 C C . THR A 1 386 ? 6.650 -5.378 -59.267 1.00 54.28 386 THR A C 1
ATOM 3019 O O . THR A 1 386 ? 7.476 -6.280 -59.262 1.00 54.28 386 THR A O 1
ATOM 3022 N N . ALA A 1 387 ? 5.661 -5.334 -60.167 1.00 48.12 387 ALA A N 1
ATOM 3023 C CA . ALA A 1 387 ? 5.440 -6.369 -61.187 1.00 48.12 387 ALA A CA 1
ATOM 3024 C C . ALA A 1 387 ? 6.138 -6.103 -62.541 1.00 48.12 387 ALA A C 1
ATOM 3026 O O . ALA A 1 387 ? 5.997 -6.903 -63.462 1.00 48.12 387 ALA A O 1
ATOM 3027 N N . VAL A 1 388 ? 6.856 -4.982 -62.683 1.00 48.53 388 VAL A N 1
ATOM 3028 C CA . VAL A 1 388 ? 7.564 -4.588 -63.925 1.00 48.53 388 VAL A CA 1
ATOM 3029 C C . VAL A 1 388 ? 9.094 -4.574 -63.742 1.00 48.53 388 VAL A C 1
ATOM 3031 O O . VAL A 1 388 ? 9.818 -4.166 -64.646 1.00 48.53 388 VAL A O 1
ATOM 3034 N N . PHE A 1 389 ? 9.595 -5.054 -62.600 1.00 45.31 389 PHE A N 1
ATOM 3035 C CA . PHE A 1 389 ? 11.019 -5.311 -62.371 1.00 45.31 389 PHE A CA 1
ATOM 3036 C C . PHE A 1 389 ? 11.331 -6.802 -62.388 1.00 45.31 389 PHE A C 1
ATOM 3038 O O . PHE A 1 389 ? 10.539 -7.569 -61.792 1.00 45.31 389 PHE A O 1
#

Secondary structure (DSSP, 8-state):
-HHHHHHHHHHHHHHHHHHHHHHHHH----HHHHHHHHHHHHHHHHHHHHHHHHHHHHHHHHHHHHHHHHHHHHHHHHHHHHHHHHHHHHHHHHHHHHHTT-S-HHHHSSHHHHHHHHHHHHHHHHHHHHHHHHHHHHHHHHHHHHHHHHHHHHHHHHHHHHHHHHHHHHHHHHHHHHTT---HHHHHHHHHHHHHHHHHHHHHHHHHHHHHHHHHHHHHHHHHHHHHHHHHHHHHHHHHHHHHHTT--------------------------------------------PPPPPPPPPPPPPPP-----------------------------------------THHHHHHHHTTSS--------TTHHHHHHHHHHHHHHHHS--

Solvent-accessible surface area (backbone atoms only — not comparable to full-atom values): 23485 Å² total; per-residue (Å²): 111,71,72,58,53,52,53,52,51,52,52,50,53,50,50,49,52,52,50,51,52,53,54,63,66,68,62,72,74,50,51,66,56,55,30,52,54,34,46,53,55,38,52,54,51,51,52,52,49,52,54,51,48,54,55,42,51,52,53,56,51,51,49,59,55,50,51,54,54,42,53,54,30,49,52,48,23,51,52,27,23,50,51,20,45,54,44,38,55,54,52,51,51,54,54,50,32,55,73,70,67,71,54,56,70,76,68,57,56,68,57,53,58,53,50,52,53,48,53,44,51,51,29,41,51,47,27,54,55,24,33,55,50,24,51,51,44,25,51,54,28,43,55,51,14,53,54,22,41,52,41,22,53,53,44,51,54,48,52,61,58,39,54,59,40,51,50,55,30,52,50,34,47,53,59,25,40,78,72,71,45,91,51,69,71,60,50,55,50,52,53,56,49,52,56,50,50,55,54,47,53,57,49,29,55,51,26,45,51,49,17,54,50,23,50,50,52,23,51,50,34,52,52,53,36,52,54,29,49,53,34,36,52,51,32,52,54,50,52,53,52,50,32,63,77,66,66,53,71,72,77,71,76,69,76,69,76,80,72,85,78,76,84,85,90,79,90,80,81,93,78,91,78,92,82,87,87,84,90,82,84,84,85,82,90,84,83,86,81,79,90,77,80,82,85,75,89,79,78,82,85,78,79,82,80,80,84,79,84,86,80,87,84,85,84,80,93,78,89,80,80,84,83,81,87,86,84,86,82,88,80,89,78,91,83,88,81,90,79,88,75,86,86,76,84,78,64,78,67,60,65,57,54,60,56,61,69,72,73,75,84,84,85,91,78,94,85,78,91,69,58,64,61,57,51,49,54,51,47,52,56,54,54,56,61,62,72,78,109

Organism: NCBI:txid67003

Nearest PDB structures (foldseek):
  6r1j-assembly1_D-2  TM=3.426E-01  e=5.419E-02  Aeromonas hydrophila J-1
  6h2e-assembly1_P-2  TM=2.849E-01  e=8.131E-02  Aeromonas hydrophila subsp. hydrophila AL09-71
  3zx6-assembly1_A  TM=3.061E-01  e=6.506E-01  Archaeoglobus fulgidus DSM 4304
  7a0g-assembly1_DDD  TM=3.158E-01  e=1.258E+00  Serratia marcescens
  3ja6-assembly1_I  TM=3.304E-01  e=2.089E+00  Escherichia coli

pLDDT: mean 77.43, std 24.38, range [33.97, 98.56]